Protein 4IPM (pdb70)

GO terms:
  GO:0016162 cellulose 1,4-beta-cellobiosidase activity (F, IDA)
  GO:0030245 cellulose catabolic process (P, IDA)

Sequence (430 aa):
QAGTETEEYHLPLTTWERDGSSSVSASVVIDSNWRWTHSTEDTTNCYDGNEWDSTLCPDADTCTENCAIDGVDQGTWGDTYGITASGSSKKLTLSFVTEGEYSTDIGSRVFLMADDDNYEIFNLLDKEFSFDVDASNLPCGLLNGALYFVSMDEDGGTSKYSTNTAGAKYGTGYCDAQCPHDMKFIAGKANSDGWTPSDNDQNAGTGEMGACCHEMDIWEEANSQAQSSYTAHVCSVDGYTPCTGTDCGDNGDDRYKGVCDKDGCDYAAYRLGQHDFYGEGGTVDSGSTLTVITQFITGGGGLNEIRRIYQQGGQTIQNAAVNFPGDVDPYDSITEEDFCVDIKRYFGDTNDFDDAKGGMSGMSNALKKGMVLVMSSLWDDHYANMLWLDATYPVDSTEPGALRGPCSTDSGDPADVEANFPGSTVTFSNIKIGPIQSYD

Organism: Limnoria quadripunctata (NCBI:txid161573)

Radius of gyration: 20.52 Å; Cα contacts (8 Å, |Δi|>4): 1223; chains: 1; bounding box: 48×52×60 Å

Secondary structure (DSSP, 8-state):
-B-SSS---PEEEEEEETTEEEEEEEEE-GGGS-EEETTSS-BSEETTEE-TTT-SSHHHHHHHEEEPP--HHHHHHTT--EEETTEEEEESEEE-SS-EEE-EEEEEEEETTEE--B--TTEEEEEEEE-TT--TT-EEEEEEE---TTTTTTT-TT--S-GGGT----BTT--S--SEETTEE--TT-EE-SS-TT-EE-S-EEE--EEEEEEE-SS-EEEEEE-BSS-SSEEE-GGGG--TTTTTTSSSB-SS-EEE-TTTTT--SSEETTSSEETTS-EEEEEEEEEETTEEEEEEEEEEETTEEEEPPPP--TTTS----SB-HHHHHHHHHHHT---HHHHTTHHHHHHHHHHH-BEEEEEEE--TTTTTHHHHSBSSTT--STTSB-SSS-TT---HHHHHHH-TT-EEEEEEEEEEEPPP--

Nearest PDB structures (foldseek):
  4hap-assembly2_B  TM=1.000E+00  e=2.554E-95  Limnoria quadripunctata
  5w11-assembly1_A  TM=9.699E-01  e=7.398E-67  Thermothelomyces thermophilus
  4csi-assembly1_A  TM=9.750E-01  e=6.242E-66  Mycothermus thermophilus
  4zzv-assembly1_A  TM=9.653E-01  e=9.400E-64  Geotrichum candidum
  5oa5-assembly2_B  TM=9.517E-01  e=3.749E-63  Trichoderma reesei

Foldseek 3Di:
DAADPDDADFAWAWAAEAHHIDTWGKAFALLPFFKAFNVDSHGQAPFAAGDCVCPVDWVSVLVTIHTYHQDPVNCCQAFNWHDDYNKIKGFAWHDHPPDIDGKTKMFIPPDLQWFDWDQQAQKKWKWKKQQQQFDQQKWWFKKWWLWDGRQQVVPAVSPPCTVNNNHTDAEQQQFQFDQDASNIGLNAQWDGDPPGRSTTGHQKGWHTWMWTQWIDHQWWIKTFGKFFLDDGIDIDGDLQSQHPDPSVLRHGINPVGQMDICVLLVNAQCGHCNRVPHSNDMKMWMWHQYQDPLFGFWIAIWIDDPNDIDGAFFRPDPPQDPGHRTDGQRSSVRVCVQQVHDSSCVVRPHPSSSRVSSNVTIIIMTMMHGDQPQLCCLAAAAPPLPDDRRSRGHTDDYSPHRNCVCCCVPSSRGMMMMGRIYMHHDDDDD

Structure (mmCIF, N/CA/C/O backbone):
data_4IPM
#
_entry.id   4IPM
#
_cell.length_a   47.490
_cell.length_b   79.780
_cell.length_c   105.160
_cell.angle_alpha   90.000
_cell.angle_beta   90.000
_cell.angle_gamma   90.000
#
_symmetry.space_group_name_H-M   'P 2 21 21'
#
loop_
_entity.id
_entity.type
_entity.pdbx_description
1 polymer 'GH7 family protein'
2 branched beta-D-glucopyranose-(1-4)-4-thio-beta-D-glucopyranose
3 non-polymer 'CALCIUM ION'
4 non-polymer 'ACETATE ION'
5 water water
#
loop_
_atom_site.group_PDB
_atom_site.id
_atom_site.type_symbol
_atom_site.label_atom_id
_atom_site.label_alt_id
_atom_site.label_comp_id
_atom_site.label_asym_id
_atom_site.label_entity_id
_atom_site.label_seq_id
_atom_site.pdbx_PDB_ins_code
_atom_site.Cartn_x
_atom_site.Cartn_y
_atom_site.Cartn_z
_atom_site.occupancy
_atom_site.B_iso_or_equiv
_atom_site.auth_seq_id
_atom_site.auth_comp_id
_atom_site.auth_asym_id
_atom_site.auth_atom_id
_atom_site.pdbx_PDB_model_num
ATOM 14 N N . GLN A 1 2 ? -14.581 19.746 8.296 1.00 6.76 24 GLN A N 1
ATOM 15 C CA . GLN A 1 2 ? -15.681 20.483 8.885 1.00 7.10 24 GLN A CA 1
ATOM 16 C C . GLN A 1 2 ? -16.096 21.623 7.988 1.00 6.40 24 GLN A C 1
ATOM 17 O O . GLN A 1 2 ? -15.299 22.168 7.192 1.00 7.16 24 GLN A O 1
ATOM 31 N N . ALA A 1 3 ? -17.361 22.055 8.144 1.00 6.38 25 ALA A N 1
ATOM 32 C CA . ALA A 1 3 ? -17.890 23.192 7.499 1.00 5.81 25 ALA A CA 1
ATOM 33 C C . ALA A 1 3 ? -17.667 24.471 8.341 1.00 6.35 25 ALA A C 1
ATOM 34 O O . ALA A 1 3 ? -17.867 24.417 9.553 1.00 6.84 25 ALA A O 1
ATOM 41 N N . GLY A 1 4 ? -17.213 25.547 7.707 1.00 6.20 26 GLY A N 1
ATOM 42 C CA . GLY A 1 4 ? -17.165 26.816 8.391 1.00 6.27 26 GLY A CA 1
ATOM 43 C C . GLY A 1 4 ? -18.547 27.393 8.547 1.00 6.44 26 GLY A C 1
ATOM 44 O O . GLY A 1 4 ? -19.522 26.958 7.872 1.00 9.06 26 GLY A O 1
ATOM 48 N N . THR A 1 5 ? -18.722 28.376 9.415 1.00 6.69 27 THR A N 1
ATOM 49 C CA . THR A 1 5 ? -20.008 28.999 9.704 1.00 7.50 27 THR A CA 1
ATOM 50 C C . THR A 1 5 ? -19.999 30.474 9.450 1.00 8.44 27 THR A C 1
ATOM 51 O O . THR A 1 5 ? -20.957 31.150 9.836 1.00 11.45 27 THR A O 1
ATOM 62 N N . GLU A 1 6 ? -19.048 31.038 8.734 1.00 7.62 28 GLU A N 1
ATOM 63 C CA . GLU A 1 6 ? -19.063 32.437 8.375 1.00 8.27 28 GLU A CA 1
ATOM 64 C C . GLU A 1 6 ? -20.114 32.801 7.357 1.00 9.32 28 GLU A C 1
ATOM 65 O O . GLU A 1 6 ? -20.728 33.857 7.491 1.00 13.86 28 GLU A O 1
ATOM 77 N N . THR A 1 7 ? -20.403 31.899 6.419 1.00 9.88 29 THR A N 1
ATOM 78 C CA . THR A 1 7 ? -21.206 32.237 5.256 1.00 10.62 29 THR A CA 1
ATOM 79 C C . THR A 1 7 ? -22.113 31.084 4.976 1.00 10.50 29 THR A C 1
ATOM 80 O O . THR A 1 7 ? -21.641 29.992 4.698 1.00 9.62 29 THR A O 1
ATOM 91 N N . GLU A 1 8 ? -23.445 31.311 4.940 1.00 14.32 30 GLU A N 1
ATOM 92 C CA . GLU A 1 8 ? -24.361 30.262 4.545 1.00 14.17 30 GLU A CA 1
ATOM 93 C C . GLU A 1 8 ? -24.104 29.890 3.063 1.00 10.31 30 GLU A C 1
ATOM 94 O O . GLU A 1 8 ? -24.010 30.694 2.204 1.00 13.19 30 GLU A O 1
ATOM 106 N N . GLU A 1 9 ? -24.068 28.622 2.820 1.00 9.49 31 GLU A N 1
ATOM 107 C CA . GLU A 1 9 ? -23.862 28.079 1.475 1.00 8.89 31 GLU A CA 1
ATOM 108 C C . GLU A 1 9 ? -25.077 28.368 0.571 1.00 8.38 31 GLU A C 1
ATOM 109 O O . GLU A 1 9 ? -26.211 28.135 0.975 1.00 10.56 31 GLU A O 1
ATOM 121 N N . TYR A 1 10 ? -24.777 28.806 -0.636 1.00 7.70 32 TYR A N 1
ATOM 122 C CA . TYR A 1 10 ? -25.800 29.001 -1.621 1.00 8.54 32 TYR A CA 1
ATOM 123 C C . TYR A 1 10 ? -25.444 28.173 -2.880 1.00 7.69 32 TYR A C 1
ATOM 124 O O . TYR A 1 10 ? -24.370 28.340 -3.425 1.00 10.26 32 TYR A O 1
ATOM 142 N N . HIS A 1 11 ? -26.288 27.246 -3.268 1.00 7.47 33 HIS A N 1
ATOM 143 C CA . HIS A 1 11 ? -26.137 26.519 -4.468 1.00 7.24 33 HIS A CA 1
ATOM 144 C C . HIS A 1 11 ? -26.767 27.273 -5.613 1.00 8.84 33 HIS A C 1
ATOM 145 O O . HIS A 1 11 ? -27.915 27.730 -5.516 1.00 10.89 33 HIS A O 1
ATOM 160 N N . LEU A 1 12 ? -26.069 27.421 -6.731 1.00 7.81 34 LEU A N 1
ATOM 161 C CA . LEU A 1 12 ? -26.517 28.225 -7.846 1.00 7.66 34 LEU A CA 1
ATOM 162 C C . LEU A 1 12 ? -27.611 27.446 -8.614 1.00 6.69 34 LEU A C 1
ATOM 163 O O . LEU A 1 12 ? -27.336 26.382 -9.114 1.00 6.55 34 LEU A O 1
ATOM 179 N N . PRO A 1 13 ? -28.872 27.976 -8.725 1.00 7.39 35 PRO A N 1
ATOM 180 C CA . PRO A 1 13 ? -29.905 27.202 -9.427 1.00 7.75 35 PRO A CA 1
ATOM 181 C C . PRO A 1 13 ? -29.591 26.902 -10.878 1.00 7.81 35 PRO A C 1
ATOM 182 O O . PRO A 1 13 ? -29.086 27.776 -11.591 1.00 9.40 35 PRO A O 1
ATOM 193 N N . LEU A 1 14 ? -29.969 25.740 -11.316 1.00 7.95 36 LEU A N 1
ATOM 194 C CA . LEU A 1 14 ? -29.813 25.292 -12.686 1.00 8.18 36 LEU A CA 1
ATOM 195 C C . LEU A 1 14 ? -30.927 24.303 -12.978 1.00 7.97 36 LEU A C 1
ATOM 196 O O . LEU A 1 14 ? -31.074 23.342 -12.252 1.00 8.51 36 LEU A O 1
ATOM 212 N N . THR A 1 15 ? -31.655 24.474 -14.079 1.00 8.61 37 THR A N 1
ATOM 213 C CA A THR A 1 15 ? -32.660 23.560 -14.575 0.61 8.29 37 THR A CA 1
ATOM 214 C CA B THR A 1 15 ? -32.594 23.425 -14.496 0.39 9.12 37 THR A CA 1
ATOM 215 C C . THR A 1 15 ? -32.056 22.574 -15.561 1.00 8.23 37 THR A C 1
ATOM 216 O O . THR A 1 15 ? -31.160 22.935 -16.306 1.00 9.44 37 THR A O 1
ATOM 236 N N . TRP A 1 16 ? -32.549 21.352 -15.536 1.00 8.41 38 TRP A N 1
ATOM 237 C CA . TRP A 1 16 ? -32.156 20.326 -16.517 1.00 8.01 38 TRP A CA 1
ATOM 238 C C . TRP A 1 16 ? -33.333 19.389 -16.783 1.00 8.14 38 TRP A C 1
ATOM 239 O O . TRP A 1 16 ? -34.415 19.598 -16.206 1.00 11.24 38 TRP A O 1
ATOM 260 N N . GLU A 1 17 ? -33.213 18.431 -17.630 1.00 7.99 39 GLU A N 1
ATOM 261 C CA . GLU A 1 17 ? -34.321 17.566 -18.000 1.00 9.09 39 GLU A CA 1
ATOM 262 C C . GLU A 1 17 ? -33.960 16.100 -17.780 1.00 8.39 39 GLU A C 1
ATOM 263 O O . GLU A 1 17 ? -32.937 15.595 -18.327 1.00 8.60 39 GLU A O 1
ATOM 275 N N . ARG A 1 18 ? -34.783 15.368 -17.045 1.00 9.35 40 ARG A N 1
ATOM 276 C CA . ARG A 1 18 ? -34.520 14.012 -16.661 1.00 11.25 40 ARG A CA 1
ATOM 277 C C . ARG A 1 18 ? -35.719 13.148 -17.032 1.00 12.79 40 ARG A C 1
ATOM 278 O O . ARG A 1 18 ? -36.822 13.347 -16.533 1.00 13.76 40 ARG A O 1
ATOM 299 N N . ASP A 1 19 ? -35.528 12.234 -17.970 1.00 14.38 41 ASP A N 1
ATOM 300 C CA . ASP A 1 19 ? -36.539 11.257 -18.330 1.00 15.35 41 ASP A CA 1
ATOM 301 C C . ASP A 1 19 ? -37.875 11.962 -18.689 1.00 14.78 41 ASP A C 1
ATOM 302 O O . ASP A 1 19 ? -38.952 11.495 -18.300 1.00 18.24 41 ASP A O 1
ATOM 311 N N . GLY A 1 20 ? -37.787 13.042 -19.480 1.00 14.83 42 GLY A N 1
ATOM 312 C CA . GLY A 1 20 ? -38.913 13.698 -19.971 1.00 19.45 42 GLY A CA 1
ATOM 313 C C . GLY A 1 20 ? -39.495 14.794 -19.118 1.00 17.28 42 GLY A C 1
ATOM 314 O O . GLY A 1 20 ? -40.454 15.469 -19.564 1.00 27.12 42 GLY A O 1
ATOM 318 N N . SER A 1 21 ? -38.979 15.008 -17.890 1.00 18.28 43 SER A N 1
ATOM 319 C CA . SER A 1 21 ? -39.465 16.017 -16.891 1.00 17.40 43 SER A CA 1
ATOM 320 C C . SER A 1 21 ? -38.433 17.083 -16.650 1.00 15.11 43 SER A C 1
ATOM 321 O O . SER A 1 21 ? -37.269 16.772 -16.489 1.00 13.03 43 SER A O 1
ATOM 329 N N . SER A 1 22 ? -38.818 18.327 -16.452 1.00 15.20 44 SER A N 1
ATOM 330 C CA A SER A 1 22 ? -37.914 19.378 -16.060 0.19 14.89 44 SER A CA 1
ATOM 331 C CA B SER A 1 22 ? -37.940 19.401 -16.027 0.81 13.46 44 SER A CA 1
ATOM 332 C C . SER A 1 22 ? -37.599 19.185 -14.585 1.00 14.30 44 SER A C 1
ATOM 333 O O . SER A 1 22 ? -38.473 18.806 -13.784 1.00 16.91 44 SER A O 1
ATOM 347 N N . VAL A 1 23 ? -36.348 19.442 -14.223 1.00 12.26 45 VAL A N 1
ATOM 348 C CA . VAL A 1 23 ? -35.868 19.308 -12.853 1.00 10.57 45 VAL A CA 1
ATOM 349 C C . VAL A 1 23 ? -35.240 20.638 -12.468 1.00 12.13 45 VAL A C 1
ATOM 350 O O . VAL A 1 23 ? -34.305 21.109 -13.140 1.00 11.38 45 VAL A O 1
ATOM 363 N N . SER A 1 24 ? -35.688 21.203 -11.355 1.00 11.95 46 SER A N 1
ATOM 364 C CA . SER A 1 24 ? -35.150 22.460 -10.823 1.00 12.61 46 SER A CA 1
ATOM 365 C C . SER A 1 24 ? -34.072 22.108 -9.784 1.00 11.28 46 SER A C 1
ATOM 366 O O . SER A 1 24 ? -34.393 21.760 -8.660 1.00 19.32 46 SER A O 1
ATOM 374 N N . ALA A 1 25 ? -32.825 22.150 -10.192 1.00 9.73 47 ALA A N 1
ATOM 375 C CA . ALA A 1 25 ? -31.696 21.682 -9.380 1.00 9.35 47 ALA A CA 1
ATOM 376 C C . ALA A 1 25 ? -30.755 22.891 -9.173 1.00 8.51 47 ALA A C 1
ATOM 377 O O . ALA A 1 25 ? -31.140 24.047 -9.164 1.00 7.95 47 ALA A O 1
ATOM 384 N N . SER A 1 26 ? -29.488 22.565 -8.921 1.00 7.24 48 SER A N 1
ATOM 385 C CA . SER A 1 26 ? -28.473 23.582 -8.614 1.00 7.60 48 SER A CA 1
ATOM 386 C C . SER A 1 26 ? -27.133 22.914 -8.770 1.00 5.68 48 SER A C 1
ATOM 387 O O . SER A 1 26 ? -27.027 21.700 -8.862 1.00 6.99 48 SER A O 1
ATOM 395 N N . VAL A 1 27 ? -26.113 23.769 -8.734 1.00 5.99 49 VAL A N 1
ATOM 396 C CA . VAL A 1 27 ? -24.735 23.331 -8.758 1.00 6.03 49 VAL A CA 1
ATOM 397 C C . VAL A 1 27 ? -24.022 23.857 -7.517 1.00 5.64 49 VAL A C 1
ATOM 398 O O . VAL A 1 27 ? -24.439 24.850 -6.884 1.00 6.49 49 VAL A O 1
ATOM 411 N N . VAL A 1 28 ? -22.950 23.158 -7.169 1.00 5.19 50 VAL A N 1
ATOM 412 C CA . VAL A 1 28 ? -22.108 23.451 -5.994 1.00 5.32 50 VAL A CA 1
ATOM 413 C C . VAL A 1 28 ? -20.643 23.549 -6.424 1.00 5.30 50 VAL A C 1
ATOM 414 O O . VAL A 1 28 ? -20.205 22.779 -7.269 1.00 5.97 50 VAL A O 1
ATOM 427 N N . ILE A 1 29 ? -19.898 24.482 -5.853 1.00 5.35 51 ILE A N 1
ATOM 428 C CA . ILE A 1 29 ? -18.474 24.571 -6.131 1.00 6.10 51 ILE A CA 1
ATOM 429 C C . ILE A 1 29 ? -17.686 23.521 -5.362 1.00 5.34 51 ILE A C 1
ATOM 430 O O . ILE A 1 29 ? -17.941 23.249 -4.163 1.00 5.57 51 ILE A O 1
ATOM 446 N N . ASP A 1 30 ? -16.734 22.909 -6.031 1.00 5.12 52 ASP A N 1
ATOM 447 C CA . ASP A 1 30 ? -15.811 21.941 -5.474 1.00 4.86 52 ASP A CA 1
ATOM 448 C C . ASP A 1 30 ? -15.115 22.568 -4.240 1.00 4.49 52 ASP A C 1
ATOM 449 O O . ASP A 1 30 ? -14.631 23.720 -4.292 1.00 5.50 52 ASP A O 1
ATOM 458 N N . SER A 1 31 ? -15.008 21.772 -3.177 1.00 5.40 53 SER A N 1
ATOM 459 C CA . SER A 1 31 ? -14.368 22.199 -1.948 1.00 6.54 53 SER A CA 1
ATOM 460 C C . SER A 1 31 ? -12.985 22.784 -2.123 1.00 6.01 53 SER A C 1
ATOM 461 O O . SER A 1 31 ? -12.572 23.644 -1.327 1.00 7.14 53 SER A O 1
ATOM 469 N N . ASN A 1 32 ? -12.239 22.364 -3.158 1.00 6.01 54 ASN A N 1
ATOM 470 C CA . ASN A 1 32 ? -10.906 22.878 -3.370 1.00 6.60 54 ASN A CA 1
ATOM 471 C C . ASN A 1 32 ? -10.868 24.400 -3.654 1.00 8.28 54 ASN A C 1
ATOM 472 O O . ASN A 1 32 ? -9.814 25.021 -3.522 1.00 12.61 54 ASN A O 1
ATOM 483 N N . TRP A 1 33 ? -11.990 24.991 -4.089 1.00 8.61 55 TRP A N 1
ATOM 484 C CA . TRP A 1 33 ? -12.083 26.409 -4.418 1.00 7.83 55 TRP A CA 1
ATOM 485 C C . TRP A 1 33 ? -12.553 27.240 -3.241 1.00 9.67 55 TRP A C 1
ATOM 486 O O . TRP A 1 33 ? -12.685 28.450 -3.404 1.00 10.51 55 TRP A O 1
ATOM 507 N N . ARG A 1 34 ? -12.785 26.667 -2.082 1.00 8.05 56 ARG A N 1
ATOM 508 C CA . ARG A 1 34 ? -13.376 27.383 -0.979 1.00 7.95 56 ARG A CA 1
ATOM 509 C C . ARG A 1 34 ? -12.332 27.998 -0.057 1.00 8.57 56 ARG A C 1
ATOM 510 O O . ARG A 1 34 ? -11.157 27.613 -0.030 1.00 12.93 56 ARG A O 1
ATOM 531 N N . TRP A 1 35 ? -12.792 28.945 0.721 1.00 8.32 57 TRP A N 1
ATOM 532 C CA . TRP A 1 35 ? -12.043 29.510 1.866 1.00 9.92 57 TRP A CA 1
ATOM 533 C C . TRP A 1 35 ? -11.939 28.482 2.946 1.00 7.69 57 TRP A C 1
ATOM 534 O O . TRP A 1 35 ? -12.978 28.014 3.457 1.00 8.84 57 TRP A O 1
ATOM 555 N N . THR A 1 36 ? -10.710 28.096 3.321 1.00 8.36 58 THR A N 1
ATOM 556 C CA . THR A 1 36 ? -10.420 27.169 4.330 1.00 7.13 58 THR A CA 1
ATOM 557 C C . THR A 1 36 ? -9.731 27.862 5.447 1.00 7.16 58 THR A C 1
ATOM 558 O O . THR A 1 36 ? -8.606 28.366 5.290 1.00 9.05 58 THR A O 1
ATOM 569 N N . HIS A 1 37 ? -10.395 27.973 6.600 1.00 6.87 59 HIS A N 1
ATOM 570 C CA . HIS A 1 37 ? -9.943 28.802 7.701 1.00 6.34 59 HIS A CA 1
ATOM 571 C C . HIS A 1 37 ? -10.070 28.103 9.030 1.00 5.70 59 HIS A C 1
ATOM 572 O O . HIS A 1 37 ? -10.740 27.090 9.188 1.00 6.45 59 HIS A O 1
ATOM 587 N N . SER A 1 38 ? -9.447 28.735 10.042 1.00 6.40 60 SER A N 1
ATOM 588 C CA . SER A 1 38 ? -9.559 28.249 11.420 1.00 6.36 60 SER A CA 1
ATOM 589 C C . SER A 1 38 ? -11.009 28.102 11.848 1.00 6.19 60 SER A C 1
ATOM 590 O O . SER A 1 38 ? -11.818 28.960 11.555 1.00 6.44 60 SER A O 1
ATOM 598 N N . THR A 1 39 ? -11.315 27.088 12.636 1.00 6.36 61 THR A N 1
ATOM 599 C CA . THR A 1 39 ? -12.602 26.974 13.268 1.00 7.31 61 THR A CA 1
ATOM 600 C C . THR A 1 39 ? -12.895 28.039 14.310 1.00 7.90 61 THR A C 1
ATOM 601 O O . THR A 1 39 ? -14.034 28.191 14.722 1.00 9.85 61 THR A O 1
ATOM 612 N N . GLU A 1 40 ? -11.901 28.805 14.720 1.00 7.03 62 GLU A N 1
ATOM 613 C CA . GLU A 1 40 ? -12.090 29.856 15.733 1.00 8.63 62 GLU A CA 1
ATOM 614 C C . GLU A 1 40 ? -11.778 31.206 15.291 1.00 12.35 62 GLU A C 1
ATOM 615 O O . GLU A 1 40 ? -11.721 32.115 16.118 1.00 20.08 62 GLU A O 1
ATOM 627 N N . ASP A 1 41 ? -11.471 31.447 14.002 1.00 11.09 63 ASP A N 1
ATOM 628 C CA . ASP A 1 41 ? -10.905 32.759 13.589 1.00 14.31 63 ASP A CA 1
ATOM 629 C C . ASP A 1 41 ? -11.120 32.750 12.018 1.00 10.03 63 ASP A C 1
ATOM 630 O O . ASP A 1 41 ? -11.340 31.734 11.381 1.00 10.30 63 ASP A O 1
ATOM 639 N N . THR A 1 42 ? -10.832 33.899 11.441 1.00 10.44 64 THR A N 1
ATOM 640 C CA . THR A 1 42 ? -10.800 34.047 10.006 1.00 10.07 64 THR A CA 1
ATOM 641 C C . THR A 1 42 ? -9.416 33.691 9.440 1.00 9.86 64 THR A C 1
ATOM 642 O O . THR A 1 42 ? -9.261 33.700 8.210 1.00 11.16 64 THR A O 1
ATOM 653 N N . THR A 1 43 ? -8.429 33.305 10.249 1.00 8.88 65 THR A N 1
ATOM 654 C CA . THR A 1 43 ? -7.081 32.957 9.779 1.00 9.20 65 THR A CA 1
ATOM 655 C C . THR A 1 43 ? -7.195 31.832 8.733 1.00 7.79 65 THR A C 1
ATOM 656 O O . THR A 1 43 ? -7.806 30.800 8.991 1.00 8.35 65 THR A O 1
ATOM 667 N N . ASN A 1 44 ? -6.523 32.031 7.614 1.00 9.28 66 ASN A N 1
ATOM 668 C CA . ASN A 1 44 ? -6.494 30.995 6.598 1.00 9.84 66 ASN A CA 1
ATOM 669 C C . ASN A 1 44 ? -5.677 29.776 7.000 1.00 9.69 66 ASN A C 1
ATOM 670 O O . ASN A 1 44 ? -4.546 29.920 7.482 1.00 11.71 66 ASN A O 1
ATOM 681 N N . CYS A 1 45 ? -6.215 28.573 6.792 1.00 9.18 67 CYS A N 1
ATOM 682 C CA . CYS A 1 45 ? -5.457 27.349 6.916 1.00 9.14 67 CYS A CA 1
ATOM 683 C C . CYS A 1 45 ? -4.589 27.102 5.701 1.00 9.67 67 CYS A C 1
ATOM 684 O O . CYS A 1 45 ? -3.628 26.370 5.730 1.00 9.59 67 CYS A O 1
ATOM 692 N N . TYR A 1 46 ? -5.070 27.602 4.586 1.00 14.04 68 TYR A N 1
ATOM 693 C CA . TYR A 1 46 ? -4.438 27.297 3.307 1.00 12.41 68 TYR A CA 1
ATOM 694 C C . TYR A 1 46 ? -4.510 28.628 2.671 1.00 14.38 68 TYR A C 1
ATOM 695 O O . TYR A 1 46 ? -5.609 29.296 2.680 1.00 14.39 68 TYR A O 1
ATOM 713 N N . ASP A 1 47 ? -3.391 29.040 2.146 1.00 16.28 69 ASP A N 1
ATOM 714 C CA . ASP A 1 47 ? -3.307 30.263 1.305 1.00 22.55 69 ASP A CA 1
ATOM 715 C C . ASP A 1 47 ? -2.179 30.197 0.289 1.00 19.95 69 ASP A C 1
ATOM 716 O O . ASP A 1 47 ? -0.994 29.934 0.597 1.00 27.31 69 ASP A O 1
ATOM 725 N N . GLY A 1 48 ? -2.570 30.520 -0.909 1.00 29.24 70 GLY A N 1
ATOM 726 C CA . GLY A 1 48 ? -1.645 30.502 -1.980 1.00 26.64 70 GLY A CA 1
ATOM 727 C C . GLY A 1 48 ? -1.445 29.090 -2.343 1.00 18.32 70 GLY A C 1
ATOM 728 O O . GLY A 1 48 ? -2.442 28.439 -2.793 1.00 22.10 70 GLY A O 1
ATOM 732 N N . ASN A 1 49 ? -0.233 28.591 -2.029 1.00 14.61 71 ASN A N 1
ATOM 733 C CA . ASN A 1 49 ? 0.093 27.231 -2.429 1.00 15.74 71 ASN A CA 1
ATOM 734 C C . ASN A 1 49 ? 0.561 26.400 -1.238 1.00 13.02 71 ASN A C 1
ATOM 735 O O . ASN A 1 49 ? 1.135 25.395 -1.462 1.00 14.99 71 ASN A O 1
ATOM 746 N N . GLU A 1 50 ? 0.383 26.879 -0.006 1.00 13.70 72 GLU A N 1
ATOM 747 C CA . GLU A 1 50 ? 0.846 26.174 1.198 1.00 13.60 72 GLU A CA 1
ATOM 748 C C . GLU A 1 50 ? -0.182 26.251 2.330 1.00 11.67 72 GLU A C 1
ATOM 749 O O . GLU A 1 50 ? -0.985 27.215 2.396 1.00 14.34 72 GLU A O 1
ATOM 761 N N . TRP A 1 51 ? -0.111 25.254 3.188 1.00 10.18 73 TRP A N 1
ATOM 762 C CA . TRP A 1 51 ? -0.876 25.274 4.390 1.00 9.07 73 TRP A CA 1
ATOM 763 C C . TRP A 1 51 ? -0.175 26.119 5.439 1.00 10.12 73 TRP A C 1
ATOM 764 O O . TRP A 1 51 ? 1.094 26.256 5.436 1.00 12.97 73 TRP A O 1
ATOM 785 N N . ASP A 1 52 ? -0.921 26.664 6.367 1.00 8.71 74 ASP A N 1
ATOM 786 C CA . ASP A 1 52 ? -0.375 27.337 7.540 1.00 9.04 74 ASP A CA 1
ATOM 787 C C . ASP A 1 52 ? 0.073 26.272 8.517 1.00 9.11 74 ASP A C 1
ATOM 788 O O . ASP A 1 52 ? -0.739 25.502 8.992 1.00 10.08 74 ASP A O 1
ATOM 797 N N . SER A 1 53 ? 1.377 26.149 8.804 1.00 10.12 75 SER A N 1
ATOM 798 C CA . SER A 1 53 ? 1.863 25.064 9.643 1.00 11.50 75 SER A CA 1
ATOM 799 C C . SER A 1 53 ? 1.472 25.154 11.090 1.00 9.67 75 SER A C 1
ATOM 800 O O . SER A 1 53 ? 1.578 24.172 11.791 1.00 10.42 75 SER A O 1
ATOM 808 N N . THR A 1 54 ? 1.125 26.329 11.559 1.00 9.10 76 THR A N 1
ATOM 809 C CA . THR A 1 54 ? 0.607 26.503 12.923 1.00 9.86 76 THR A CA 1
ATOM 810 C C . THR A 1 54 ? -0.775 25.892 13.112 1.00 8.65 76 THR A C 1
ATOM 811 O O . THR A 1 54 ? -1.004 25.173 14.071 1.00 10.94 76 THR A O 1
ATOM 822 N N . LEU A 1 55 ? -1.625 26.081 12.091 1.00 7.59 77 LEU A N 1
ATOM 823 C CA . LEU A 1 55 ? -2.955 25.412 12.141 1.00 8.11 77 LEU A CA 1
ATOM 824 C C . LEU A 1 55 ? -2.823 23.933 11.707 1.00 7.67 77 LEU A C 1
ATOM 825 O O . LEU A 1 55 ? -3.616 23.109 12.164 1.00 7.52 77 LEU A O 1
ATOM 841 N N . CYS A 1 56 ? -1.868 23.653 10.804 1.00 7.16 78 CYS A N 1
ATOM 842 C CA . CYS A 1 56 ? -1.779 22.344 10.161 1.00 7.99 78 CYS A CA 1
ATOM 843 C C . CYS A 1 56 ? -0.356 21.740 10.320 1.00 8.55 78 CYS A C 1
ATOM 844 O O . CYS A 1 56 ? 0.308 21.496 9.323 1.00 8.93 78 CYS A O 1
ATOM 852 N N . PRO A 1 57 ? 0.063 21.413 11.560 1.00 8.24 79 PRO A N 1
ATOM 853 C CA . PRO A 1 57 ? 1.382 20.789 11.725 1.00 9.71 79 PRO A CA 1
ATOM 854 C C . PRO A 1 57 ? 1.406 19.352 11.263 1.00 10.60 79 PRO A C 1
ATOM 855 O O . PRO A 1 57 ? 2.506 18.805 11.077 1.00 12.30 79 PRO A O 1
ATOM 866 N N . ASP A 1 58 ? 0.250 18.717 11.206 1.00 8.78 80 ASP A N 1
ATOM 867 C CA . ASP A 1 58 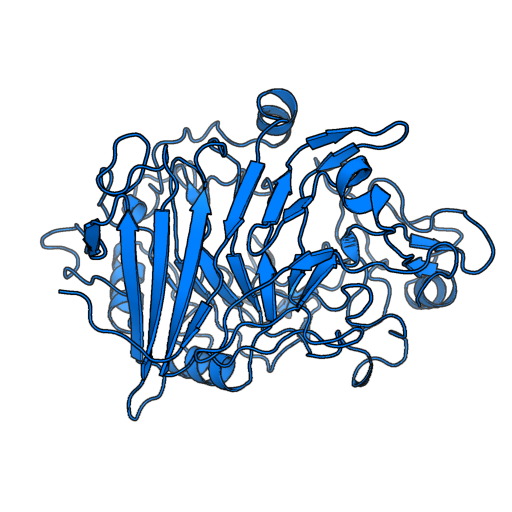? 0.074 17.364 10.716 1.00 8.95 80 ASP A CA 1
ATOM 868 C C . ASP A 1 58 ? -1.367 17.286 10.214 1.00 8.71 80 ASP A C 1
ATOM 869 O O . ASP A 1 58 ? -2.187 18.134 10.556 1.00 8.27 80 ASP A O 1
ATOM 878 N N . ALA A 1 59 ? -1.670 16.264 9.438 1.00 8.44 81 ALA A N 1
ATOM 879 C CA . ALA A 1 59 ? -2.977 16.143 8.821 1.00 8.04 81 ALA A CA 1
ATOM 880 C C . ALA A 1 59 ? -4.127 16.054 9.804 1.00 7.28 81 ALA A C 1
ATOM 881 O O . ALA A 1 59 ? -5.182 16.688 9.572 1.00 7.88 81 ALA A O 1
ATOM 888 N N . ASP A 1 60 ? -4.006 15.271 10.867 1.00 8.37 82 ASP A N 1
ATOM 889 C CA . ASP A 1 60 ? -5.082 15.142 11.820 1.00 9.41 82 ASP A CA 1
ATOM 890 C C . ASP A 1 60 ? -5.350 16.486 12.545 1.00 8.27 82 ASP A C 1
ATOM 891 O O . ASP A 1 60 ? -6.499 16.882 12.686 1.00 8.74 82 ASP A O 1
ATOM 900 N N . THR A 1 61 ? -4.295 17.176 12.975 1.00 7.79 83 THR A N 1
ATOM 901 C CA . THR A 1 61 ? -4.461 18.456 13.637 1.00 7.94 83 THR A CA 1
ATOM 902 C C . THR A 1 61 ? -5.074 19.472 12.682 1.00 6.49 83 THR A C 1
ATOM 903 O O . THR A 1 61 ? -5.955 20.237 13.039 1.00 7.42 83 THR A O 1
ATOM 914 N N . CYS A 1 62 ? -4.640 19.469 11.412 1.00 7.41 84 CYS A N 1
ATOM 915 C CA . CYS A 1 62 ? -5.204 20.344 10.387 1.00 7.43 84 CYS A CA 1
ATOM 916 C C . CYS A 1 62 ? -6.688 20.107 10.252 1.00 6.45 84 CYS A C 1
ATOM 917 O O . CYS A 1 62 ? -7.478 21.050 10.178 1.00 7.28 84 CYS A O 1
ATOM 925 N N . THR A 1 63 ? -7.079 18.822 10.213 1.00 6.88 85 THR A N 1
ATOM 926 C CA . THR A 1 63 ? -8.460 18.481 10.096 1.00 7.30 85 THR A CA 1
ATOM 927 C C . THR A 1 63 ? -9.265 18.925 11.278 1.00 6.81 85 THR A C 1
ATOM 928 O O . THR A 1 63 ? -10.395 19.352 11.116 1.00 8.08 85 THR A O 1
ATOM 939 N N . GLU A 1 64 ? -8.711 18.855 12.481 1.00 7.05 86 GLU A N 1
ATOM 940 C CA . GLU A 1 64 ? -9.372 19.329 13.677 1.00 8.55 86 GLU A CA 1
ATOM 941 C C . GLU A 1 64 ? -9.507 20.832 13.658 1.00 8.24 86 GLU A C 1
ATOM 942 O O . GLU A 1 64 ? -10.437 21.361 14.254 1.00 10.02 86 GLU A O 1
ATOM 954 N N . ASN A 1 65 ? -8.579 21.551 13.074 1.00 7.44 87 ASN A N 1
ATOM 955 C CA . ASN A 1 65 ? -8.443 22.995 13.239 1.00 7.23 87 ASN A CA 1
ATOM 956 C C . ASN A 1 65 ? -9.066 23.822 12.117 1.00 8.04 87 ASN A C 1
ATOM 957 O O . ASN A 1 65 ? -9.212 25.044 12.281 1.00 9.03 87 ASN A O 1
ATOM 968 N N . CYS A 1 66 ? -9.420 23.210 10.984 1.00 7.92 88 CYS A N 1
ATOM 969 C CA . CYS A 1 66 ? -9.730 23.939 9.775 1.00 7.69 88 CYS A CA 1
ATOM 970 C C . CYS A 1 66 ? -11.158 23.605 9.279 1.00 6.92 88 CYS A C 1
ATOM 971 O O . CYS A 1 66 ? -11.654 22.519 9.546 1.00 9.48 88 CYS A O 1
ATOM 979 N N . ALA A 1 67 ? -11.727 24.514 8.539 1.00 5.66 89 ALA A N 1
ATOM 980 C CA . ALA A 1 67 ? -13.090 24.394 8.043 1.00 6.29 89 ALA A CA 1
ATOM 981 C C . ALA A 1 67 ? -13.216 25.068 6.675 1.00 5.87 89 ALA A C 1
ATOM 982 O O . ALA A 1 67 ? -12.614 26.112 6.437 1.00 6.94 89 ALA A O 1
ATOM 989 N N . ILE A 1 68 ? -14.059 24.478 5.831 1.00 4.92 90 ILE A N 1
ATOM 990 C CA . ILE A 1 68 ? -14.329 25.031 4.496 1.00 5.28 90 ILE A CA 1
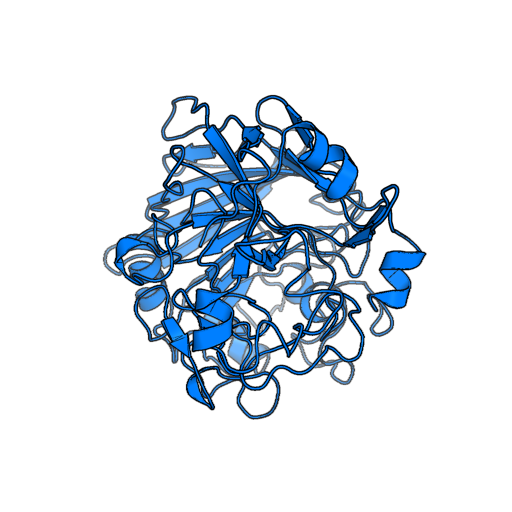ATOM 991 C C . ILE A 1 68 ? -15.634 25.800 4.563 1.00 5.47 90 ILE A C 1
ATOM 992 O O . ILE A 1 68 ? -16.666 25.277 5.034 1.00 6.01 90 ILE A O 1
ATOM 1008 N N . ASP A 1 69 ? -15.658 27.020 4.067 1.00 5.84 91 ASP A N 1
ATOM 1009 C CA . ASP A 1 69 ? -16.839 27.863 4.268 1.00 6.67 91 ASP A CA 1
ATOM 1010 C C . ASP A 1 69 ? -17.733 27.922 3.011 1.00 7.07 91 ASP A C 1
ATOM 1011 O O . ASP A 1 69 ? -17.428 27.405 1.941 1.00 7.10 91 ASP A O 1
ATOM 1020 N N . GLY A 1 70 ? -18.849 28.559 3.221 1.00 7.00 92 GLY A N 1
ATOM 1021 C CA . GLY A 1 70 ? -19.868 28.733 2.182 1.00 6.58 92 GLY A CA 1
ATOM 1022 C C . GLY A 1 70 ? -19.568 29.719 1.163 1.00 7.40 92 GLY A C 1
ATOM 1023 O O . GLY A 1 70 ? -18.706 30.581 1.328 1.00 10.51 92 GLY A O 1
ATOM 1027 N N . VAL A 1 71 ? -20.278 29.610 0.018 1.00 7.63 93 VAL A N 1
ATOM 1028 C CA . VAL A 1 71 ? -20.187 30.566 -1.104 1.00 7.43 93 VAL A CA 1
ATOM 1029 C C . VAL A 1 71 ? -21.580 31.199 -1.220 1.00 8.29 93 VAL A C 1
ATOM 1030 O O . VAL A 1 71 ? -22.552 30.465 -1.417 1.00 9.60 93 VAL A O 1
ATOM 1043 N N . ASP A 1 72 ? -21.713 32.472 -0.954 1.00 8.42 94 ASP A N 1
ATOM 1044 C CA . ASP A 1 72 ? -22.969 33.156 -1.030 1.00 10.17 94 ASP A CA 1
ATOM 1045 C C . ASP A 1 72 ? -23.321 33.535 -2.467 1.00 9.52 94 ASP A C 1
ATOM 1046 O O . ASP A 1 72 ? -22.555 33.377 -3.418 1.00 10.00 94 ASP A O 1
ATOM 1055 N N . GLN A 1 73 ? -24.547 34.039 -2.632 1.00 11.54 95 GLN A N 1
ATOM 1056 C CA . GLN A 1 73 ? -25.079 34.279 -3.984 1.00 11.55 95 GLN A CA 1
ATOM 1057 C C . GLN A 1 73 ? -24.184 35.225 -4.806 1.00 10.63 95 GLN A C 1
ATOM 1058 O O . GLN A 1 73 ? -23.938 34.979 -5.977 1.00 12.85 95 GLN A O 1
ATOM 1072 N N . GLY A 1 74 ? -23.697 36.290 -4.189 1.00 11.26 96 GLY A N 1
ATOM 1073 C CA . GLY A 1 74 ? -22.879 37.265 -4.892 1.00 12.89 96 GLY A CA 1
ATOM 1074 C C . GLY A 1 74 ? -21.522 36.752 -5.243 1.00 12.30 96 GLY A C 1
ATOM 1075 O O . GLY A 1 74 ? -20.884 37.186 -6.237 1.00 13.20 96 GLY A O 1
ATOM 1079 N N . THR A 1 75 ? -21.011 35.840 -4.429 1.00 10.62 97 THR A N 1
ATOM 1080 C CA . THR A 1 75 ? -19.646 35.380 -4.596 1.00 9.43 97 THR A CA 1
ATOM 1081 C C . THR A 1 75 ? -19.473 34.466 -5.827 1.00 8.07 97 THR A C 1
ATOM 1082 O O . THR A 1 75 ? -18.419 34.492 -6.441 1.00 9.62 97 THR A O 1
ATOM 1093 N N . TRP A 1 76 ? -20.515 33.711 -6.176 1.00 8.56 98 TRP A N 1
ATOM 1094 C CA . TRP A 1 76 ? -20.430 32.973 -7.442 1.00 8.12 98 TRP A CA 1
ATOM 1095 C C . TRP A 1 76 ? -19.911 33.813 -8.597 1.00 7.79 98 TRP A C 1
ATOM 1096 O O . TRP A 1 76 ? -19.023 33.381 -9.322 1.00 8.61 98 TRP A O 1
ATOM 1117 N N . GLY A 1 77 ? -20.536 34.960 -8.820 1.00 9.33 99 GLY A N 1
ATOM 1118 C CA . GLY A 1 77 ? -20.141 35.852 -9.899 1.00 9.82 99 GLY A CA 1
ATOM 1119 C C . GLY A 1 77 ? -18.868 36.603 -9.566 1.00 9.90 99 GLY A C 1
ATOM 1120 O O . GLY A 1 77 ? -17.954 36.708 -10.369 1.00 11.53 99 GLY A O 1
ATOM 1124 N N . ASP A 1 78 ? -18.816 37.253 -8.379 1.00 11.12 100 ASP A N 1
ATOM 1125 C CA . ASP A 1 78 ? -17.784 38.239 -8.152 1.00 12.42 100 ASP A CA 1
ATOM 1126 C C . ASP A 1 78 ? -16.405 37.562 -7.902 1.00 10.81 100 ASP A C 1
ATOM 1127 O O . ASP A 1 78 ? -15.357 38.200 -8.161 1.00 14.13 100 ASP A O 1
ATOM 1136 N N . THR A 1 79 ? -16.412 36.341 -7.375 1.00 10.87 101 THR A N 1
ATOM 1137 C CA . THR A 1 79 ? -15.138 35.661 -7.105 1.00 9.58 101 THR A CA 1
ATOM 1138 C C . THR A 1 79 ? -14.848 34.665 -8.186 1.00 8.78 101 THR A C 1
ATOM 1139 O O . THR A 1 79 ? -13.688 34.525 -8.619 1.00 10.06 101 THR A O 1
ATOM 1150 N N . TYR A 1 80 ? -15.829 33.871 -8.595 1.00 8.31 102 TYR A N 1
ATOM 1151 C CA . TYR A 1 80 ? -15.557 32.766 -9.478 1.00 7.93 102 TYR A CA 1
ATOM 1152 C C . TYR A 1 80 ? -15.991 32.996 -10.927 1.00 7.61 102 TYR A C 1
ATOM 1153 O O . TYR A 1 80 ? -15.670 32.219 -11.804 1.00 10.07 102 TYR A O 1
ATOM 1171 N N . GLY A 1 81 ? -16.717 34.077 -11.174 1.00 8.98 103 GLY A N 1
ATOM 1172 C CA . GLY A 1 81 ? -17.151 34.361 -12.550 1.00 8.90 103 GLY A CA 1
ATOM 1173 C C . GLY A 1 81 ? -18.184 33.384 -13.091 1.00 9.13 103 GLY A C 1
ATOM 1174 O O . GLY A 1 81 ? -18.247 33.159 -14.304 1.00 10.49 103 GLY A O 1
ATOM 1178 N N . ILE A 1 82 ? -18.996 32.778 -12.196 1.00 7.64 104 ILE A N 1
ATOM 1179 C CA . ILE A 1 82 ? -19.941 31.761 -12.585 1.00 7.56 104 ILE A CA 1
ATOM 1180 C C . ILE A 1 82 ? -21.312 32.366 -12.529 1.00 8.11 104 ILE A C 1
ATOM 1181 O O . ILE A 1 82 ? -21.700 32.935 -11.506 1.00 10.06 104 ILE A O 1
ATOM 1197 N N . THR A 1 83 ? -22.090 32.225 -13.600 1.00 7.94 105 THR A N 1
ATOM 1198 C CA . THR A 1 83 ? -23.462 32.675 -13.661 1.00 8.89 105 THR A CA 1
ATOM 1199 C C . THR A 1 83 ? -24.358 31.592 -14.285 1.00 7.76 105 THR A C 1
ATOM 1200 O O . THR A 1 83 ? -23.878 30.723 -14.997 1.00 8.69 105 THR A O 1
ATOM 1211 N N . ALA A 1 84 ? -25.637 31.661 -13.987 1.00 7.66 106 ALA A N 1
ATOM 1212 C CA . ALA A 1 84 ? -26.632 30.710 -14.501 1.00 7.64 106 ALA A CA 1
ATOM 1213 C C . ALA A 1 84 ? -27.915 31.401 -14.742 1.00 9.39 106 ALA A C 1
ATOM 1214 O O . ALA A 1 84 ? -28.231 32.346 -14.055 1.00 13.42 106 ALA A O 1
ATOM 1221 N N . SER A 1 85 ? -28.656 30.940 -15.715 1.00 10.50 107 SER A N 1
ATOM 1222 C CA . SER A 1 85 ? -30.021 31.381 -15.991 1.00 11.58 107 SER A CA 1
ATOM 1223 C C . SER A 1 85 ? -30.753 30.285 -16.658 1.00 10.77 107 SER A C 1
ATOM 1224 O O . SER A 1 85 ? -30.280 29.699 -17.649 1.00 11.22 107 SER A O 1
ATOM 1232 N N . GLY A 1 86 ? -31.889 29.874 -16.108 1.00 11.37 108 GLY A N 1
ATOM 1233 C CA . GLY A 1 86 ? -32.636 28.821 -16.665 1.00 11.01 108 GLY A CA 1
ATOM 1234 C C . GLY A 1 86 ? -31.808 27.558 -16.676 1.00 9.45 108 GLY A C 1
ATOM 1235 O O . GLY A 1 86 ? -31.342 27.090 -15.618 1.00 10.95 108 GLY A O 1
ATOM 1239 N N . SER A 1 87 ? -31.639 26.973 -17.866 1.00 10.04 109 SER A N 1
ATOM 1240 C CA A SER A 1 87 ? -30.873 25.743 -18.106 0.45 9.66 109 SER A CA 1
ATOM 1241 C CA B SER A 1 87 ? -30.854 25.732 -18.012 0.55 9.54 109 SER A CA 1
ATOM 1242 C C . SER A 1 87 ? -29.415 26.002 -18.515 1.00 8.10 109 SER A C 1
ATOM 1243 O O . SER A 1 87 ? -28.756 25.081 -18.942 1.00 11.86 109 SER A O 1
ATOM 1257 N N . LYS A 1 88 ? -28.949 27.253 -18.438 1.00 8.22 110 LYS A N 1
ATOM 1258 C CA A LYS A 1 88 ? -27.624 27.722 -18.926 0.60 8.06 110 LYS A CA 1
ATOM 1259 C CA B LYS A 1 88 ? -27.633 27.660 -18.938 0.40 8.24 110 LYS A CA 1
ATOM 1260 C C . LYS A 1 88 ? -26.681 28.025 -17.788 1.00 7.83 110 LYS A C 1
ATOM 1261 O O . LYS A 1 88 ? -27.067 28.746 -16.881 1.00 10.79 110 LYS A O 1
ATOM 1297 N N . LEU A 1 89 ? -25.443 27.495 -17.854 1.00 7.11 111 LEU A N 1
ATOM 1298 C CA . LEU A 1 89 ? -24.376 27.731 -16.894 1.00 6.14 111 LEU A CA 1
ATOM 1299 C C . LEU A 1 89 ? -23.165 28.256 -17.651 1.00 6.88 111 LEU A C 1
ATOM 1300 O O . LEU A 1 89 ? -22.703 27.569 -18.582 1.00 7.08 111 LEU A O 1
ATOM 1316 N N . THR A 1 90 ? -22.588 29.344 -17.185 1.00 6.10 112 THR A N 1
ATOM 1317 C CA . THR A 1 90 ? -21.334 29.908 -17.712 1.00 6.26 112 THR A CA 1
ATOM 1318 C C . THR A 1 90 ? -20.256 29.892 -16.683 1.00 6.38 112 THR A C 1
ATOM 1319 O O . THR A 1 90 ? -20.460 30.367 -15.558 1.00 6.92 112 THR A O 1
ATOM 1330 N N . LEU A 1 91 ? -19.103 29.308 -17.049 1.00 6.06 113 LEU A N 1
ATOM 1331 C CA . LEU A 1 91 ? -17.922 29.321 -16.218 1.00 6.17 113 LEU A CA 1
ATOM 1332 C C . LEU A 1 91 ? -16.897 30.229 -16.845 1.00 6.28 113 LEU A C 1
ATOM 1333 O O . LEU A 1 91 ? -16.760 30.313 -18.062 1.00 7.44 113 LEU A O 1
ATOM 1349 N N . SER A 1 92 ? -16.135 30.946 -16.000 1.00 7.36 114 SER A N 1
ATOM 1350 C CA . SER A 1 92 ? -15.098 31.871 -16.407 1.00 8.22 114 SER A CA 1
ATOM 1351 C C . SER A 1 92 ? -13.698 31.338 -16.118 1.00 8.17 114 SER A C 1
ATOM 1352 O O . SER A 1 92 ? -13.510 30.406 -15.336 1.00 8.78 114 SER A O 1
ATOM 1360 N N . PHE A 1 93 ? -12.706 31.946 -16.744 1.00 7.91 115 PHE A N 1
ATOM 1361 C CA . PHE A 1 93 ? -11.312 31.531 -16.610 1.00 7.76 115 PHE A CA 1
ATOM 1362 C C . PHE A 1 93 ? -10.689 32.388 -15.499 1.00 9.01 115 PHE A C 1
ATOM 1363 O O . PHE A 1 93 ? -10.663 32.004 -14.366 1.00 10.45 115 PHE A O 1
ATOM 1380 N N . VAL A 1 94 ? -10.157 33.549 -15.835 1.00 8.96 116 VAL A N 1
ATOM 1381 C CA . VAL A 1 94 ? -9.509 34.484 -14.853 1.00 8.54 116 VAL A CA 1
ATOM 1382 C C . VAL A 1 94 ? -10.565 35.419 -14.323 1.00 9.97 116 VAL A C 1
ATOM 1383 O O . VAL A 1 94 ? -11.117 36.194 -15.114 1.00 11.86 116 VAL A O 1
ATOM 1396 N N . THR A 1 95 ? -10.836 35.414 -13.025 1.00 8.57 117 THR A N 1
ATOM 1397 C CA . THR A 1 95 ? -11.657 36.443 -12.414 1.00 9.85 117 THR A CA 1
ATOM 1398 C C . THR A 1 95 ? -10.911 37.136 -11.298 1.00 9.34 117 THR A C 1
ATOM 1399 O O . THR A 1 95 ? -10.504 36.493 -10.325 1.00 10.58 117 THR A O 1
ATOM 1410 N N . GLU A 1 96 ? -10.723 38.420 -11.423 1.00 12.06 118 GLU A N 1
ATOM 1411 C CA . GLU A 1 96 ? -10.082 39.225 -10.388 1.00 13.11 118 GLU A CA 1
ATOM 1412 C C . GLU A 1 96 ? -11.130 39.965 -9.550 1.00 14.05 118 GLU A C 1
ATOM 1413 O O . GLU A 1 96 ? -11.965 40.652 -10.108 1.00 15.91 118 GLU A O 1
ATOM 1425 N N . GLY A 1 97 ? -11.050 39.838 -8.235 1.00 13.63 119 GLY A N 1
ATOM 1426 C CA . GLY A 1 97 ? -11.888 40.637 -7.354 1.00 13.41 119 GLY A CA 1
ATOM 1427 C C . GLY A 1 97 ? -11.085 41.687 -6.635 1.00 11.89 119 GLY A C 1
ATOM 1428 O O . GLY A 1 97 ? -9.883 41.886 -6.929 1.00 12.06 119 GLY A O 1
ATOM 1432 N N . GLU A 1 98 ? -11.663 42.293 -5.625 1.00 15.66 120 GLU A N 1
ATOM 1433 C CA . GLU A 1 98 ? -10.923 43.262 -4.807 1.00 14.15 120 GLU A CA 1
ATOM 1434 C C . GLU A 1 98 ? -9.627 42.714 -4.274 1.00 11.88 120 GLU A C 1
ATOM 1435 O O . GLU A 1 98 ? -8.606 43.350 -4.238 1.00 13.81 120 GLU A O 1
ATOM 1447 N N . TYR A 1 99 ? -9.720 41.507 -3.705 1.00 11.72 121 TYR A N 1
ATOM 1448 C CA . TYR A 1 99 ? -8.601 40.832 -3.019 1.00 11.98 121 TYR A CA 1
ATOM 1449 C C . TYR A 1 99 ? -7.921 39.644 -3.631 1.00 19.57 121 TYR A C 1
ATOM 1450 O O . TYR A 1 99 ? -6.804 39.267 -3.179 1.00 26.81 121 TYR A O 1
ATOM 1468 N N . SER A 1 100 ? -8.552 39.000 -4.552 1.00 23.16 122 SER A N 1
ATOM 1469 C CA . SER A 1 100 ? -8.039 37.716 -5.011 1.00 24.10 122 SER A CA 1
ATOM 1470 C C . SER A 1 100 ? -8.332 37.493 -6.447 1.00 17.65 122 SER A C 1
ATOM 1471 O O . SER A 1 100 ? -9.106 38.167 -6.953 1.00 13.08 122 SER A O 1
ATOM 1479 N N . THR A 1 101 ? -7.588 36.577 -7.075 1.00 15.28 123 THR A N 1
ATOM 1480 C CA . THR A 1 101 ? -7.825 36.185 -8.404 1.00 15.44 123 THR A CA 1
ATOM 1481 C C . THR A 1 101 ? -8.080 34.676 -8.433 1.00 15.66 123 THR A C 1
ATOM 1482 O O . THR A 1 101 ? -7.304 33.927 -7.906 1.00 18.17 123 THR A O 1
ATOM 1493 N N . ASP A 1 102 ? -9.126 34.286 -9.071 1.00 11.34 124 ASP A N 1
ATOM 1494 C CA . ASP A 1 102 ? -9.539 32.891 -9.271 1.00 9.54 124 ASP A CA 1
ATOM 1495 C C . ASP A 1 102 ? -9.176 32.494 -10.707 1.00 8.73 124 ASP A C 1
ATOM 1496 O O . ASP A 1 102 ? -9.397 33.260 -11.609 1.00 10.32 124 ASP A O 1
ATOM 1505 N N . ILE A 1 103 ? -8.707 31.283 -10.874 1.00 9.42 125 ILE A N 1
ATOM 1506 C CA . ILE A 1 103 ? -8.460 30.716 -12.167 1.00 9.43 125 ILE A CA 1
ATOM 1507 C C . ILE A 1 103 ? -9.326 29.407 -12.303 1.00 10.90 125 ILE A C 1
ATOM 1508 O O . ILE A 1 103 ? -9.140 28.388 -11.624 1.00 17.12 125 ILE A O 1
ATOM 1524 N N . GLY A 1 104 ? -10.315 29.511 -13.147 1.00 9.31 126 GLY A N 1
ATOM 1525 C CA . GLY A 1 104 ? -11.149 28.406 -13.437 1.00 10.57 126 GLY A CA 1
ATOM 1526 C C . GLY A 1 104 ? -12.122 28.026 -12.330 1.00 8.08 126 GLY A C 1
ATOM 1527 O O . GLY A 1 104 ? -12.265 28.724 -11.293 1.00 9.80 126 GLY A O 1
ATOM 1531 N N . SER A 1 105 ? -12.769 26.904 -12.489 1.00 7.49 127 SER A N 1
ATOM 1532 C CA . SER A 1 105 ? -13.715 26.420 -11.522 1.00 6.79 127 SER A CA 1
ATOM 1533 C C . SER A 1 105 ? -14.116 25.007 -11.866 1.00 5.48 127 SER A C 1
ATOM 1534 O O . SER A 1 105 ? -13.840 24.506 -12.981 1.00 6.44 127 SER A O 1
ATOM 1542 N N . ARG A 1 106 ? -14.743 24.357 -10.902 1.00 5.30 128 ARG A N 1
ATOM 1543 C CA . ARG A 1 106 ? -15.279 22.995 -11.043 1.00 5.11 128 ARG A CA 1
ATOM 1544 C C . ARG A 1 106 ? -16.520 22.945 -10.150 1.00 4.64 128 ARG A C 1
ATOM 1545 O O . ARG A 1 106 ? -16.450 23.347 -8.989 1.00 5.35 128 ARG A O 1
ATOM 1566 N N . VAL A 1 107 ? -17.618 22.480 -10.735 1.00 4.21 129 VAL A N 1
ATOM 1567 C CA . VAL A 1 107 ? -18.895 22.384 -10.054 1.00 4.82 129 VAL A CA 1
ATOM 1568 C C . VAL A 1 107 ? -19.533 21.022 -10.287 1.00 4.40 129 VAL A C 1
ATOM 1569 O O . VAL A 1 107 ? -19.240 20.341 -11.268 1.00 4.56 129 VAL A O 1
ATOM 1582 N N . PHE A 1 108 ? -20.424 20.660 -9.380 1.00 4.51 130 PHE A N 1
ATOM 1583 C CA . PHE A 1 108 ? -21.160 19.425 -9.449 1.00 4.69 130 PHE A CA 1
ATOM 1584 C C . PHE A 1 108 ? -22.654 19.695 -9.423 1.00 4.73 130 PHE A C 1
ATOM 1585 O O . PHE A 1 108 ? -23.108 20.621 -8.758 1.00 5.31 130 PHE A O 1
ATOM 1602 N N . LEU A 1 109 ? -23.417 18.849 -10.082 1.00 5.20 131 LEU A N 1
ATOM 1603 C CA . LEU A 1 109 ? -24.903 19.000 -10.090 1.00 5.28 131 LEU A CA 1
ATOM 1604 C C . LEU A 1 109 ? -25.481 18.334 -8.834 1.00 5.18 131 LEU A C 1
ATOM 1605 O O . LEU A 1 109 ? -25.221 17.142 -8.559 1.00 6.03 131 LEU A O 1
ATOM 1621 N N . MET A 1 110 ? -26.316 19.061 -8.135 1.00 6.70 132 MET A N 1
ATOM 1622 C CA . MET A 1 110 ? -26.985 18.589 -6.918 1.00 6.37 132 MET A CA 1
ATOM 1623 C C . MET A 1 110 ? -28.346 17.972 -7.220 1.00 6.87 132 MET A C 1
ATOM 1624 O O . MET A 1 110 ? -29.025 18.396 -8.150 1.00 8.37 132 MET A O 1
ATOM 1638 N N . ALA A 1 111 ? -28.748 17.057 -6.362 1.00 6.83 133 ALA A N 1
ATOM 1639 C CA . ALA A 1 111 ? -30.114 16.528 -6.298 1.00 7.93 133 ALA A CA 1
ATOM 1640 C C . ALA A 1 111 ? -30.896 17.270 -5.269 1.00 9.44 133 ALA A C 1
ATOM 1641 O O . ALA A 1 111 ? -32.114 17.480 -5.462 1.00 13.21 133 ALA A O 1
ATOM 1648 N N . ASP A 1 112 ? -30.321 17.555 -4.135 1.00 11.66 134 ASP A N 1
ATOM 1649 C CA . ASP A 1 112 ? -30.932 18.308 -3.051 1.00 10.30 134 ASP A CA 1
ATOM 1650 C C . ASP A 1 112 ? -29.815 19.008 -2.321 1.00 10.03 134 ASP A C 1
ATOM 1651 O O . ASP A 1 112 ? -28.664 18.995 -2.761 1.00 10.67 134 ASP A O 1
ATOM 1660 N N . ASP A 1 113 ? -30.045 19.565 -1.134 1.00 10.62 135 ASP A N 1
ATOM 1661 C CA . ASP A 1 113 ? -29.037 20.372 -0.497 1.00 10.39 135 ASP A CA 1
ATOM 1662 C C . ASP A 1 113 ? -27.791 19.573 -0.102 1.00 9.42 135 ASP A C 1
ATOM 1663 O O . ASP A 1 113 ? -26.705 20.152 0.041 1.00 9.26 135 ASP A O 1
ATOM 1672 N N . ASP A 1 114 ? -27.971 18.280 0.158 1.00 9.23 136 ASP A N 1
ATOM 1673 C CA . ASP A 1 114 ? -26.948 17.472 0.751 1.00 10.62 136 ASP A CA 1
ATOM 1674 C C . ASP A 1 114 ? -26.419 16.344 -0.096 1.00 8.69 136 ASP A C 1
ATOM 1675 O O . ASP A 1 114 ? -25.617 15.529 0.397 1.00 9.79 136 ASP A O 1
ATOM 1684 N N . ASN A 1 115 ? -26.919 16.172 -1.324 1.00 7.39 137 ASN A N 1
ATOM 1685 C CA . ASN A 1 115 ? -26.569 15.053 -2.133 1.00 7.79 137 ASN A CA 1
ATOM 1686 C C . ASN A 1 115 ? -26.417 15.437 -3.553 1.00 7.52 137 ASN A C 1
ATOM 1687 O O . ASN A 1 115 ? -27.217 16.193 -4.115 1.00 7.35 137 ASN A O 1
ATOM 1698 N N . TYR A 1 116 ? -25.374 14.903 -4.202 1.00 6.58 138 TYR A N 1
ATOM 1699 C CA . TYR A 1 116 ? -25.247 15.035 -5.655 1.00 6.21 138 TYR A CA 1
ATOM 1700 C C . TYR A 1 116 ? -26.292 14.250 -6.399 1.00 7.16 138 TYR A C 1
ATOM 1701 O O . TYR A 1 116 ? -26.771 13.216 -5.922 1.00 7.69 138 TYR A O 1
ATOM 1719 N N . GLU A 1 117 ? -26.651 14.731 -7.601 1.00 6.02 139 GLU A N 1
ATOM 1720 C CA . GLU A 1 117 ? -27.464 13.910 -8.500 1.00 7.08 139 GLU A CA 1
ATOM 1721 C C . GLU A 1 117 ? -26.645 12.715 -8.961 1.00 7.81 139 GLU A C 1
ATOM 1722 O O . GLU A 1 117 ? -25.495 12.861 -9.369 1.00 8.72 139 GLU A O 1
ATOM 1734 N N . ILE A 1 118 ? -27.231 11.520 -8.964 1.00 7.02 140 ILE A N 1
ATOM 1735 C CA . ILE A 1 118 ? -26.595 10.335 -9.415 1.00 7.81 140 ILE A CA 1
ATOM 1736 C C . ILE A 1 118 ? -27.202 9.927 -10.739 1.00 7.57 140 ILE A C 1
ATOM 1737 O O . ILE A 1 118 ? -28.407 9.710 -10.881 1.00 10.29 140 ILE A O 1
ATOM 1753 N N . PHE A 1 119 ? -26.312 9.836 -11.762 1.00 7.33 141 PHE A N 1
ATOM 1754 C CA . PHE A 1 119 ? -26.674 9.432 -13.110 1.00 7.85 141 PHE A CA 1
ATOM 1755 C C . PHE A 1 119 ? -26.329 8.014 -13.345 1.00 7.80 141 PHE A C 1
ATOM 1756 O O . PHE A 1 119 ? -25.189 7.575 -13.096 1.00 8.52 141 PHE A O 1
ATOM 1773 N N . ASN A 1 120 ? -27.313 7.299 -13.875 1.00 9.74 142 ASN A N 1
ATOM 1774 C CA . ASN A 1 120 ? -27.113 5.910 -14.329 1.00 10.28 142 ASN A CA 1
ATOM 1775 C C . ASN A 1 120 ? -27.208 5.895 -15.831 1.00 7.89 142 ASN A C 1
ATOM 1776 O O . ASN A 1 120 ? -28.299 5.895 -16.409 1.00 10.93 142 ASN A O 1
ATOM 1787 N N . LEU A 1 121 ? -26.080 5.998 -16.497 1.00 7.36 143 LEU A N 1
ATOM 1788 C CA . LEU A 1 121 ? -25.986 6.251 -17.922 1.00 7.63 143 LEU A CA 1
ATOM 1789 C C . LEU A 1 121 ? -26.264 5.042 -18.798 1.00 7.06 143 LEU A C 1
ATOM 1790 O O . LEU A 1 121 ? -26.506 5.208 -19.993 1.00 6.98 143 LEU A O 1
ATOM 1806 N N . LEU A 1 122 ? -26.172 3.819 -18.248 1.00 7.13 144 LEU A N 1
ATOM 1807 C CA . LEU A 1 122 ? -26.368 2.677 -19.109 1.00 7.17 144 LEU A CA 1
ATOM 1808 C C . LEU A 1 122 ? -27.708 2.692 -19.792 1.00 7.15 144 LEU A C 1
ATOM 1809 O O . LEU A 1 122 ? -28.701 2.847 -19.115 1.00 8.05 144 LEU A O 1
ATOM 1825 N N . ASP A 1 123 ? -27.727 2.404 -21.093 1.00 7.38 145 ASP A N 1
ATOM 1826 C CA . ASP A 1 123 ? -28.965 2.336 -21.839 1.00 7.30 145 ASP A CA 1
ATOM 1827 C C . ASP A 1 123 ? -29.642 3.694 -21.904 1.00 8.17 145 ASP A C 1
ATOM 1828 O O . ASP A 1 123 ? -30.882 3.743 -22.147 1.00 9.59 145 ASP A O 1
ATOM 1837 N N . LYS A 1 124 ? -28.904 4.787 -21.780 1.00 7.03 146 LYS A N 1
ATOM 1838 C CA . LYS A 1 124 ? -29.469 6.130 -21.865 1.00 7.29 146 LYS A CA 1
ATOM 1839 C C . LYS A 1 124 ? -28.695 6.943 -22.881 1.00 5.82 146 LYS A C 1
ATOM 1840 O O . LYS A 1 124 ? -27.565 6.632 -23.273 1.00 6.72 146 LYS A O 1
ATOM 1859 N N . GLU A 1 125 ? -29.366 8.036 -23.255 1.00 6.22 147 GLU A N 1
ATOM 1860 C CA . GLU A 1 125 ? -28.766 9.075 -24.066 1.00 6.14 147 GLU A CA 1
ATOM 1861 C C . GLU A 1 125 ? -28.676 10.330 -23.227 1.00 5.74 147 GLU A C 1
ATOM 1862 O O . GLU A 1 125 ? -29.691 10.783 -22.634 1.00 6.50 147 GLU A O 1
ATOM 1874 N N . PHE A 1 126 ? -27.476 10.925 -23.167 1.00 5.60 148 PHE A N 1
ATOM 1875 C CA . PHE A 1 126 ? -27.205 12.143 -22.456 1.00 4.92 148 PHE A CA 1
ATOM 1876 C C . PHE A 1 126 ? -26.825 13.209 -23.447 1.00 5.02 148 PHE A C 1
ATOM 1877 O O . PHE A 1 126 ? -25.990 12.932 -24.303 1.00 5.16 148 PHE A O 1
ATOM 1894 N N . SER A 1 127 ? -27.453 14.371 -23.362 1.00 5.18 149 SER A N 1
ATOM 1895 C CA . SER A 1 127 ? -27.136 15.444 -24.311 1.00 5.03 149 SER A CA 1
ATOM 1896 C C . SER A 1 127 ? -27.104 16.775 -23.580 1.00 4.73 149 SER A C 1
ATOM 1897 O O . SER A 1 127 ? -27.619 16.946 -22.482 1.00 5.69 149 SER A O 1
ATOM 1905 N N . PHE A 1 128 ? -26.482 17.709 -24.281 1.00 4.62 150 PHE A N 1
ATOM 1906 C CA . PHE A 1 128 ? -26.362 19.121 -23.807 1.00 5.15 150 PHE A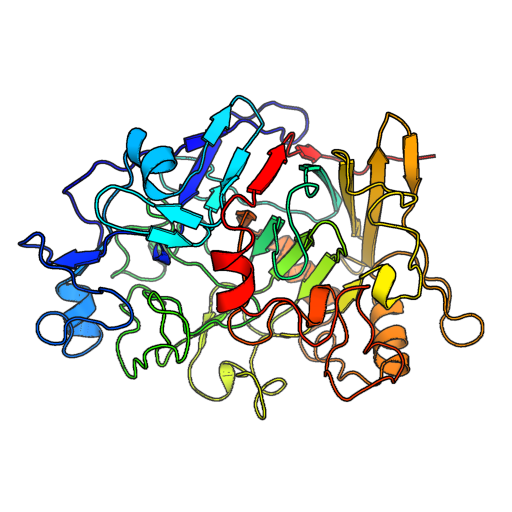 CA 1
ATOM 1907 C C . PHE A 1 128 ? -25.898 19.926 -24.969 1.00 5.02 150 PHE A C 1
ATOM 1908 O O . PHE A 1 128 ? -25.421 19.405 -25.978 1.00 5.13 150 PHE A O 1
ATOM 1925 N N . ASP A 1 129 ? -26.024 21.245 -24.816 1.00 5.06 151 ASP A N 1
ATOM 1926 C CA . ASP A 1 129 ? -25.437 22.206 -25.728 1.00 5.51 151 ASP A CA 1
ATOM 1927 C C . ASP A 1 129 ? -24.202 22.841 -25.103 1.00 5.22 151 ASP A C 1
ATOM 1928 O O . ASP A 1 129 ? -24.157 23.073 -23.891 1.00 5.41 151 ASP A O 1
ATOM 1937 N N . VAL A 1 130 ? -23.219 23.156 -25.928 1.00 5.34 152 VAL A N 1
ATOM 1938 C CA . VAL A 1 130 ? -22.009 23.813 -25.477 1.00 5.44 152 VAL A CA 1
ATOM 1939 C C . VAL A 1 130 ? -21.594 24.875 -26.423 1.00 5.55 152 VAL A C 1
ATOM 1940 O O . VAL A 1 130 ? -21.669 24.713 -27.658 1.00 6.18 152 VAL A O 1
ATOM 1953 N N . ASP A 1 131 ? -21.118 25.964 -25.840 1.00 5.31 153 ASP A N 1
ATOM 1954 C CA . ASP A 1 131 ? -20.459 27.027 -26.563 1.00 6.14 153 ASP A CA 1
ATOM 1955 C C . ASP A 1 131 ? -18.996 27.018 -26.169 1.00 5.70 153 ASP A C 1
ATOM 1956 O O . ASP A 1 131 ? -18.673 27.423 -25.025 1.00 6.20 153 ASP A O 1
ATOM 1965 N N . ALA A 1 132 ? -18.135 26.511 -27.057 1.00 5.53 154 ALA A N 1
ATOM 1966 C CA . ALA A 1 132 ? -16.699 26.409 -26.875 1.00 5.93 154 ALA A CA 1
ATOM 1967 C C . ALA A 1 132 ? -15.971 27.462 -27.668 1.00 6.39 154 ALA A C 1
ATOM 1968 O O . ALA A 1 132 ? -14.733 27.470 -27.747 1.00 7.92 154 ALA A O 1
ATOM 1975 N N . SER A 1 133 ? -16.676 28.463 -28.216 1.00 6.25 155 SER A N 1
ATOM 1976 C CA . SER A 1 133 ? -16.127 29.443 -29.154 1.00 8.04 155 SER A CA 1
ATOM 1977 C C . SER A 1 133 ? -15.108 30.372 -28.480 1.00 7.98 155 SER A C 1
ATOM 1978 O O . SER A 1 133 ? -14.310 30.941 -29.201 1.00 11.28 155 SER A O 1
ATOM 1986 N N . ASN A 1 134 ? -15.220 30.540 -27.172 1.00 6.90 156 ASN A N 1
ATOM 1987 C CA . ASN A 1 134 ? -14.374 31.404 -26.418 1.00 7.06 156 ASN A CA 1
ATOM 1988 C C . ASN A 1 134 ? -13.322 30.683 -25.594 1.00 7.24 156 ASN A C 1
ATOM 1989 O O . ASN A 1 134 ? -12.888 31.202 -24.561 1.00 8.13 156 ASN A O 1
ATOM 2000 N N . LEU A 1 135 ? -12.878 29.554 -26.090 1.00 6.46 157 LEU A N 1
ATOM 2001 C CA . LEU A 1 135 ? -11.824 28.727 -25.493 1.00 6.83 157 LEU A CA 1
ATOM 2002 C C . LEU A 1 135 ? -10.699 28.548 -26.499 1.00 6.94 157 LEU A C 1
ATOM 2003 O O . LEU A 1 135 ? -10.829 27.779 -27.442 1.00 7.30 157 LEU A O 1
ATOM 2019 N N . PRO A 1 136 ? -9.560 29.226 -26.304 1.00 6.79 158 PRO A N 1
ATOM 2020 C CA . PRO A 1 136 ? -8.405 29.057 -27.176 1.00 7.81 158 PRO A CA 1
ATOM 2021 C C . PRO A 1 136 ? -7.617 27.816 -26.838 1.00 7.38 158 PRO A C 1
ATOM 2022 O O . PRO A 1 136 ? -7.880 27.124 -25.858 1.00 7.56 158 PRO A O 1
ATOM 2033 N N . CYS A 1 137 ? -6.595 27.556 -27.648 1.00 7.88 159 CYS A N 1
ATOM 2034 C CA . CYS A 1 137 ? -5.581 26.559 -27.326 1.00 8.71 159 CYS A CA 1
ATOM 2035 C C . CYS A 1 137 ? -5.181 26.707 -25.838 1.00 7.50 159 CYS A C 1
ATOM 2036 O O . CYS A 1 137 ? -4.969 27.827 -25.363 1.00 8.13 159 CYS A O 1
ATOM 2044 N N . GLY A 1 138 ? -5.049 25.603 -25.151 1.00 7.24 160 GLY A N 1
ATOM 2045 C CA . GLY A 1 138 ? -4.617 25.592 -23.797 1.00 7.24 160 GLY A CA 1
ATOM 2046 C C . GLY A 1 138 ? -5.685 25.611 -22.725 1.00 7.36 160 GLY A C 1
ATOM 2047 O O . GLY A 1 138 ? -5.408 25.426 -21.538 1.00 8.42 160 GLY A O 1
ATOM 2051 N N . LEU A 1 139 ? -6.953 25.772 -23.142 1.00 6.45 161 LEU A N 1
ATOM 2052 C CA A LEU A 1 139 ? -8.116 25.793 -22.262 0.57 6.30 161 LEU A CA 1
ATOM 2053 C CA B LEU A 1 139 ? -8.096 25.755 -22.223 0.43 6.55 161 LEU A CA 1
ATOM 2054 C C . LEU A 1 139 ? -8.894 24.482 -22.411 1.00 6.00 161 LEU A C 1
ATOM 2055 O O . LEU A 1 139 ? -8.866 23.845 -23.445 1.00 5.70 161 LEU A O 1
ATOM 2085 N N . ASN A 1 140 ? -9.626 24.118 -21.379 1.00 6.37 162 ASN A N 1
ATOM 2086 C CA . ASN A 1 140 ? -10.529 22.978 -21.437 1.00 6.05 162 ASN A CA 1
ATOM 2087 C C . ASN A 1 140 ? -11.788 23.320 -20.700 1.00 5.43 162 ASN A C 1
ATOM 2088 O O . ASN A 1 140 ? -11.758 23.536 -19.490 1.00 6.76 162 ASN A O 1
ATOM 2099 N N . GLY A 1 141 ? -12.873 23.350 -21.430 1.00 4.67 163 GLY A N 1
ATOM 2100 C CA . GLY A 1 141 ? -14.235 23.451 -20.853 1.00 4.80 163 GLY A CA 1
ATOM 2101 C C . GLY A 1 141 ? -14.862 22.071 -20.881 1.00 4.67 163 GLY A C 1
ATOM 2102 O O . GLY A 1 141 ? -15.153 21.576 -21.965 1.00 7.41 163 GLY A O 1
ATOM 2106 N N . ALA A 1 142 ? -14.909 21.425 -19.754 1.00 4.54 164 ALA A N 1
ATOM 2107 C CA . ALA A 1 142 ? -15.174 20.034 -19.676 1.00 4.91 164 ALA A CA 1
ATOM 2108 C C . ALA A 1 142 ? -16.501 19.701 -19.015 1.00 4.45 164 ALA A C 1
ATOM 2109 O O . ALA A 1 142 ? -16.903 20.345 -18.025 1.00 4.89 164 ALA A O 1
ATOM 2116 N N . LEU A 1 143 ? -17.127 18.660 -19.517 1.00 4.06 165 LEU A N 1
ATOM 2117 C CA . LEU A 1 143 ? -18.340 18.061 -18.912 1.00 3.93 165 LEU A CA 1
ATOM 2118 C C . LEU A 1 143 ? -18.082 16.575 -18.833 1.00 3.89 165 LEU A C 1
ATOM 2119 O O . LEU A 1 143 ? -17.757 15.916 -19.808 1.00 4.42 165 LEU A O 1
ATOM 2135 N N . TYR A 1 144 ? -18.213 16.000 -17.628 1.00 3.89 166 TYR A N 1
ATOM 2136 C CA . TYR A 1 144 ? -17.832 14.627 -17.414 1.00 3.86 166 TYR A CA 1
ATOM 2137 C C . TYR A 1 144 ? -18.475 14.109 -16.146 1.00 4.23 166 TYR A C 1
ATOM 2138 O O . TYR A 1 144 ? -19.103 14.844 -15.411 1.00 5.25 166 TYR A O 1
ATOM 2156 N N . PHE A 1 145 ? -18.321 12.805 -15.972 1.00 4.04 167 PHE A N 1
ATOM 2157 C CA . PHE A 1 145 ? -18.891 12.094 -14.843 1.00 4.15 167 PHE A CA 1
ATOM 2158 C C . PHE A 1 145 ? -17.790 11.378 -14.099 1.00 3.79 167 PHE A C 1
ATOM 2159 O O . PHE A 1 145 ? -16.859 10.848 -14.708 1.00 4.53 167 PHE A O 1
ATOM 2176 N N . VAL A 1 146 ? -17.941 11.289 -12.764 1.00 4.34 168 VAL A N 1
ATOM 2177 C CA . VAL A 1 146 ? -16.999 10.570 -11.940 1.00 4.35 168 VAL A CA 1
ATOM 2178 C C . VAL A 1 146 ? -17.748 9.755 -10.867 1.00 4.72 168 VAL A C 1
ATOM 2179 O O . VAL A 1 146 ? -18.835 10.131 -10.431 1.00 4.77 168 VAL A O 1
ATOM 2192 N N . SER A 1 147 ? -17.106 8.674 -10.389 1.00 5.37 169 SER A N 1
ATOM 2193 C CA . SER A 1 147 ? -17.670 7.822 -9.369 1.00 4.97 169 SER A CA 1
ATOM 2194 C C . SER A 1 147 ? -17.448 8.347 -7.946 1.00 5.68 169 SER A C 1
ATOM 2195 O O . SER A 1 147 ? -16.971 7.631 -7.072 1.00 6.44 169 SER A O 1
ATOM 2203 N N . MET A 1 148 ? -17.877 9.599 -7.728 1.00 5.61 170 MET A N 1
ATOM 2204 C CA . MET A 1 148 ? -17.913 10.207 -6.393 1.00 5.74 170 MET A CA 1
ATOM 2205 C C . MET A 1 148 ? -19.034 9.574 -5.566 1.00 6.29 170 MET A C 1
ATOM 2206 O O . MET A 1 148 ? -19.974 9.014 -6.053 1.00 6.89 170 MET A O 1
ATOM 2220 N N . ASP A 1 149 ? -18.878 9.689 -4.260 1.00 6.08 171 ASP A N 1
ATOM 2221 C CA . ASP A 1 149 ? -19.953 9.320 -3.355 1.00 6.99 171 ASP A CA 1
ATOM 2222 C C . ASP A 1 149 ? -21.102 10.328 -3.430 1.00 7.20 171 ASP A C 1
ATOM 2223 O O . ASP A 1 149 ? -20.880 11.543 -3.430 1.00 7.58 171 ASP A O 1
ATOM 2232 N N . GLU A 1 150 ? -22.329 9.847 -3.375 1.00 8.11 172 GLU A N 1
ATOM 2233 C CA . GLU A 1 150 ? -23.521 10.661 -3.446 1.00 7.92 172 GLU A CA 1
ATOM 2234 C C . GLU A 1 150 ? -23.586 11.767 -2.419 1.00 6.51 172 GLU A C 1
ATOM 2235 O O . GLU A 1 150 ? -24.002 12.872 -2.702 1.00 7.99 172 GLU A O 1
ATOM 2247 N N . ASP A 1 151 ? -23.174 11.434 -1.205 1.00 7.40 173 ASP A N 1
ATOM 2248 C CA . ASP A 1 151 ? -23.164 12.370 -0.106 1.00 8.90 173 ASP A CA 1
ATOM 2249 C C . ASP A 1 151 ? -21.834 13.132 0.063 1.00 8.09 173 ASP A C 1
ATOM 2250 O O . ASP A 1 151 ? -21.659 13.861 1.024 1.00 8.23 173 ASP A O 1
ATOM 2259 N N . GLY A 1 152 ? -20.932 12.997 -0.912 1.00 6.91 174 GLY A N 1
ATOM 2260 C CA . GLY A 1 152 ? -19.654 13.650 -0.838 1.00 6.49 174 GLY A CA 1
ATOM 2261 C C . GLY A 1 152 ? -18.688 13.044 0.137 1.00 6.22 174 GLY A C 1
ATOM 2262 O O . GLY A 1 152 ? -17.637 13.671 0.365 1.00 6.53 174 GLY A O 1
ATOM 2266 N N . GLY A 1 153 ? -19.038 11.950 0.759 1.00 6.92 175 GLY A N 1
ATOM 2267 C CA . GLY A 1 153 ? -18.175 11.267 1.689 1.00 8.28 175 GLY A CA 1
ATOM 2268 C C . GLY A 1 153 ? -18.609 11.266 3.153 1.00 8.55 175 GLY A C 1
ATOM 2269 O O . GLY A 1 153 ? -17.910 10.731 3.990 1.00 9.56 175 GLY A O 1
ATOM 2273 N N . THR A 1 154 ? -19.706 11.885 3.494 1.00 7.92 176 THR A N 1
ATOM 2274 C CA . THR A 1 154 ? -20.046 11.997 4.932 1.00 10.36 176 THR A CA 1
ATOM 2275 C C . THR A 1 154 ? -20.322 10.694 5.602 1.00 10.17 176 THR A C 1
ATOM 2276 O O . THR A 1 154 ? -19.948 10.530 6.764 1.00 12.19 176 THR A O 1
ATOM 2287 N N . SER A 1 155 ? -20.912 9.708 4.906 1.00 10.99 177 SER A N 1
ATOM 2288 C CA . SER A 1 155 ? -21.145 8.414 5.564 1.00 11.79 177 SER A CA 1
ATOM 2289 C C . SER A 1 155 ? -19.891 7.600 5.702 1.00 11.49 177 SER A C 1
ATOM 2290 O O . SER A 1 155 ? -19.766 6.859 6.662 1.00 15.47 177 SER A O 1
ATOM 2298 N N . LYS A 1 156 ? -18.954 7.739 4.787 1.00 10.20 178 LYS A N 1
ATOM 2299 C CA . LYS A 1 156 ? -17.729 6.974 4.801 1.00 11.40 178 LYS A CA 1
ATOM 2300 C C . LYS A 1 156 ? -16.692 7.545 5.769 1.00 10.36 178 LYS A C 1
ATOM 2301 O O . LYS A 1 156 ? -15.878 6.783 6.284 1.00 13.22 178 LYS A O 1
ATOM 2320 N N . TYR A 1 157 ? -16.645 8.878 5.924 1.00 9.88 179 TYR A N 1
ATOM 2321 C CA . TYR A 1 157 ? -15.544 9.561 6.565 1.00 9.36 179 TYR A CA 1
ATOM 2322 C C . TYR A 1 157 ? -16.122 10.466 7.612 1.00 8.18 179 TYR A C 1
ATOM 2323 O O . TYR A 1 157 ? -16.620 11.546 7.354 1.00 10.37 179 TYR A O 1
ATOM 2341 N N . SER A 1 158 ? -15.954 10.069 8.894 1.00 10.38 180 SER A N 1
ATOM 2342 C CA . SER A 1 158 ? -16.658 10.810 9.967 1.00 12.36 180 SER A CA 1
ATOM 2343 C C . SER A 1 158 ? -16.134 12.199 10.230 1.00 10.62 180 SER A C 1
ATOM 2344 O O . SER A 1 158 ? -16.833 13.007 10.790 1.00 12.44 180 SER A O 1
ATOM 2352 N N . THR A 1 159 ? -14.915 12.482 9.799 1.00 8.86 181 THR A N 1
ATOM 2353 C CA . THR A 1 159 ? -14.357 13.806 9.882 1.00 8.29 181 THR A CA 1
ATOM 2354 C C . THR A 1 159 ? -14.799 14.750 8.738 1.00 7.23 181 THR A C 1
ATOM 2355 O O . THR A 1 159 ? -14.441 15.896 8.746 1.00 8.25 181 THR A O 1
ATOM 2366 N N . ASN A 1 160 ? -15.529 14.238 7.759 1.00 6.70 182 ASN A N 1
ATOM 2367 C CA . ASN A 1 160 ? -16.189 15.040 6.755 1.00 6.73 182 ASN A CA 1
ATOM 2368 C C . ASN A 1 160 ? -17.597 15.325 7.209 1.00 6.23 182 ASN A C 1
ATOM 2369 O O . ASN A 1 160 ? -18.488 14.503 7.011 1.00 8.31 182 ASN A O 1
ATOM 2380 N N . THR A 1 161 ? -17.806 16.441 7.881 1.00 6.35 183 THR A N 1
ATOM 2381 C CA . THR A 1 161 ? -19.145 16.903 8.266 1.00 7.37 183 THR A CA 1
ATOM 2382 C C . THR A 1 161 ? -19.654 17.995 7.352 1.00 8.33 183 THR A C 1
ATOM 2383 O O . THR A 1 161 ? -20.765 18.422 7.477 1.00 14.87 183 THR A O 1
ATOM 2394 N N . ALA A 1 162 ? -18.925 18.374 6.296 1.00 7.06 184 ALA A N 1
ATOM 2395 C CA . ALA A 1 162 ? -19.335 19.333 5.319 1.00 6.63 184 ALA A CA 1
ATOM 2396 C C . ALA A 1 162 ? -20.150 18.662 4.180 1.00 5.71 184 ALA A C 1
ATOM 2397 O O . ALA A 1 162 ? -21.290 19.081 3.923 1.00 8.10 184 ALA A O 1
ATOM 2404 N N . GLY A 1 163 ? -19.576 17.626 3.576 1.00 6.29 185 GLY A N 1
ATOM 2405 C CA . GLY A 1 163 ? -20.322 16.822 2.629 1.00 6.39 185 GLY A CA 1
ATOM 2406 C C . GLY A 1 163 ? -20.530 17.490 1.254 1.00 5.49 185 GLY A C 1
ATOM 2407 O O . GLY A 1 163 ? -20.006 18.513 0.907 1.00 6.78 185 GLY A O 1
ATOM 2411 N N . ALA A 1 164 ? -21.407 16.843 0.485 1.00 6.54 186 ALA A N 1
ATOM 2412 C CA . ALA A 1 164 ? -21.783 17.289 -0.878 1.00 6.38 186 ALA A CA 1
ATOM 2413 C C . ALA A 1 164 ? -22.349 18.698 -0.841 1.00 6.14 186 ALA A C 1
ATOM 2414 O O . ALA A 1 164 ? -22.194 19.452 -1.806 1.00 6.29 186 ALA A O 1
ATOM 2421 N N . LYS A 1 165 ? -22.984 19.112 0.277 1.00 6.55 187 LYS A N 1
ATOM 2422 C CA . LYS A 1 165 ? -23.430 20.501 0.377 1.00 6.05 187 LYS A CA 1
ATOM 2423 C C . LYS A 1 165 ? -22.348 21.545 0.131 1.00 5.50 187 LYS A C 1
ATOM 2424 O O . LYS A 1 165 ? -22.560 22.623 -0.319 1.00 6.53 187 LYS A O 1
ATOM 2443 N N . TYR A 1 166 ? -21.096 21.146 0.533 1.00 5.89 188 TYR A N 1
ATOM 2444 C CA . TYR A 1 166 ? -19.898 21.961 0.329 1.00 5.57 188 TYR A CA 1
ATOM 2445 C C . TYR A 1 166 ? -18.974 21.381 -0.728 1.00 6.19 188 TYR A C 1
ATOM 2446 O O . TYR A 1 166 ? -17.801 21.750 -0.792 1.00 6.24 188 TYR A O 1
ATOM 2464 N N . GLY A 1 167 ? -19.480 20.568 -1.630 1.00 5.48 189 GLY A N 1
ATOM 2465 C CA . GLY A 1 167 ? -18.692 20.136 -2.769 1.00 5.76 189 GLY A CA 1
ATOM 2466 C C . GLY A 1 167 ? -17.541 19.236 -2.427 1.00 5.09 189 GLY A C 1
ATOM 2467 O O . GLY A 1 167 ? -16.550 19.219 -3.171 1.00 5.67 189 GLY A O 1
ATOM 2471 N N . THR A 1 168 ? -17.624 18.453 -1.346 1.00 5.04 190 THR A N 1
ATOM 2472 C CA . THR A 1 168 ? -16.548 17.580 -0.942 1.00 5.06 190 THR A CA 1
ATOM 2473 C C . THR A 1 168 ? -16.489 16.330 -1.784 1.00 5.04 190 THR A C 1
ATOM 2474 O O . THR A 1 168 ? -17.436 15.876 -2.428 1.00 5.68 190 THR A O 1
ATOM 2485 N N . GLY A 1 169 ? -15.333 15.644 -1.707 1.00 4.91 191 GLY A N 1
ATOM 2486 C CA . GLY A 1 169 ? -15.214 14.281 -2.216 1.00 5.68 191 GLY A CA 1
ATOM 2487 C C . GLY A 1 169 ? -14.876 14.104 -3.675 1.00 5.18 191 GLY A C 1
ATOM 2488 O O . GLY A 1 169 ? -15.074 13.037 -4.209 1.00 5.81 191 GLY A O 1
ATOM 2492 N N . TYR A 1 170 ? -14.320 15.119 -4.301 1.00 4.90 192 TYR A N 1
ATOM 2493 C CA . TYR A 1 170 ? -13.894 14.928 -5.694 1.00 4.77 192 TYR A CA 1
ATOM 2494 C C . TYR A 1 170 ? -12.872 13.820 -5.818 1.00 4.89 192 TYR A C 1
ATOM 2495 O O . TYR A 1 170 ? -11.948 13.691 -4.982 1.00 5.53 192 TYR A O 1
ATOM 2513 N N . CYS A 1 171 ? -12.998 13.019 -6.876 1.00 4.50 193 CYS A N 1
ATOM 2514 C CA . CYS A 1 171 ? -12.053 12.005 -7.324 1.00 4.80 193 CYS A CA 1
ATOM 2515 C C . CYS A 1 171 ? -12.149 11.939 -8.786 1.00 4.90 193 CYS A C 1
ATOM 2516 O O . CYS A 1 171 ? -13.171 12.317 -9.385 1.00 5.16 193 CYS A O 1
ATOM 2524 N N . ASP A 1 172 ? -11.093 11.445 -9.448 1.00 4.96 194 ASP A N 1
ATOM 2525 C CA . ASP A 1 172 ? -11.180 11.110 -10.870 1.00 4.71 194 ASP A CA 1
ATOM 2526 C C . ASP A 1 172 ? -10.103 10.095 -11.197 1.00 4.59 194 ASP A C 1
ATOM 2527 O O . ASP A 1 172 ? -9.373 9.586 -10.324 1.00 4.95 194 ASP A O 1
ATOM 2536 N N . ALA A 1 173 ? -9.977 9.789 -12.499 1.00 4.49 195 ALA A N 1
ATOM 2537 C CA . ALA A 1 173 ? -9.091 8.732 -12.912 1.00 5.54 195 ALA A CA 1
ATOM 2538 C C . ALA A 1 173 ? -7.670 9.173 -13.018 1.00 5.56 195 ALA A C 1
ATOM 2539 O O . ALA A 1 173 ? -6.795 8.333 -13.336 1.00 7.11 195 ALA A O 1
ATOM 2546 N N . GLN A 1 174 ? -7.371 10.392 -12.643 1.00 6.27 196 GLN A N 1
ATOM 2547 C CA . GLN A 1 174 ? -6.002 10.887 -12.488 1.00 6.69 196 GLN A CA 1
ATOM 2548 C C . GLN A 1 174 ? -5.437 10.709 -11.096 1.00 7.67 196 GLN A C 1
ATOM 2549 O O . GLN A 1 174 ? -4.273 11.037 -10.847 1.00 8.20 196 GLN A O 1
ATOM 2563 N N . CYS A 1 175 ? -6.259 10.259 -10.158 1.00 6.64 197 CYS A N 1
ATOM 2564 C CA . CYS A 1 175 ? -5.821 10.096 -8.762 1.00 7.31 197 CYS A CA 1
ATOM 2565 C C . CYS A 1 175 ? -5.143 11.371 -8.341 1.00 6.47 197 CYS A C 1
ATOM 2566 O O . CYS A 1 175 ? -3.985 11.351 -7.839 1.00 9.03 197 CYS A O 1
ATOM 2574 N N . PRO A 1 176 ? -5.794 12.532 -8.408 1.00 7.54 198 PRO A N 1
ATOM 2575 C CA . PRO A 1 176 ? -5.098 13.794 -8.154 1.00 8.26 198 PRO A CA 1
ATOM 2576 C C . PRO A 1 176 ? -4.676 13.941 -6.692 1.00 7.16 198 PRO A C 1
ATOM 2577 O O . PRO A 1 176 ? -5.434 13.764 -5.780 1.00 7.74 198 PRO A O 1
ATOM 2588 N N . HIS A 1 177 ? -3.456 14.451 -6.533 1.00 8.37 199 HIS A N 1
ATOM 2589 C CA . HIS A 1 177 ? -2.866 14.792 -5.255 1.00 7.60 199 HIS A CA 1
ATOM 2590 C C . HIS A 1 177 ? -3.140 16.255 -4.857 1.00 6.88 199 HIS A C 1
ATOM 2591 O O . HIS A 1 177 ? -2.802 16.643 -3.738 1.00 8.17 199 HIS A O 1
ATOM 2606 N N . ASP A 1 178 ? -3.708 17.042 -5.742 1.00 7.22 200 ASP A N 1
ATOM 2607 C CA . ASP A 1 178 ? -3.911 18.451 -5.483 1.00 7.89 200 ASP A CA 1
ATOM 2608 C C . ASP A 1 178 ? -5.169 18.726 -4.667 1.00 6.60 200 ASP A C 1
ATOM 2609 O O . ASP A 1 178 ? -5.466 19.877 -4.337 1.00 7.99 200 ASP A O 1
ATOM 2618 N N . MET A 1 179 ? -5.911 17.680 -4.341 1.00 7.11 201 MET A N 1
ATOM 2619 C CA . MET A 1 179 ? -7.064 17.788 -3.460 1.00 7.29 201 MET A CA 1
ATOM 2620 C C . MET A 1 179 ? -6.614 18.141 -2.055 1.00 7.17 201 MET A C 1
ATOM 2621 O O . MET A 1 179 ? -5.786 17.451 -1.477 1.00 9.00 201 MET A O 1
ATOM 2635 N N . LYS A 1 180 ? -7.241 19.171 -1.465 1.00 6.82 202 LYS A N 1
ATOM 2636 C CA . LYS A 1 180 ? -6.894 19.627 -0.160 1.00 7.32 202 LYS A CA 1
ATOM 2637 C C . LYS A 1 180 ? -7.548 18.745 0.921 1.00 6.84 202 LYS A C 1
ATOM 2638 O O . LYS A 1 180 ? -6.978 18.676 2.025 1.00 7.02 202 LYS A O 1
ATOM 2657 N N . PHE A 1 181 ? -8.689 18.104 0.657 1.00 6.85 203 PHE A N 1
ATOM 2658 C CA . PHE A 1 181 ? -9.300 17.161 1.543 1.00 7.13 203 PHE A CA 1
ATOM 2659 C C . PHE A 1 181 ? -9.528 15.888 0.775 1.00 6.70 203 PHE A C 1
ATOM 2660 O O . PHE A 1 181 ? -10.133 15.892 -0.326 1.00 7.24 203 PHE A O 1
ATOM 2677 N N . ILE A 1 182 ? -9.091 14.795 1.356 1.00 6.36 204 ILE A N 1
ATOM 2678 C CA . ILE A 1 182 ? -9.262 13.452 0.814 1.00 7.14 204 ILE A CA 1
ATOM 2679 C C . ILE A 1 182 ? -9.655 12.542 1.975 1.00 7.93 204 ILE A C 1
ATOM 2680 O O . ILE A 1 182 ? -9.052 12.618 3.077 1.00 7.32 204 ILE A O 1
ATOM 2696 N N . ALA A 1 183 ? -10.668 11.717 1.787 1.00 7.50 205 ALA A N 1
ATOM 2697 C CA . ALA A 1 183 ? -11.052 10.790 2.833 1.00 8.81 205 ALA A CA 1
ATOM 2698 C C . ALA A 1 183 ? -11.414 11.518 4.138 1.00 7.79 205 ALA A C 1
ATOM 2699 O O . ALA A 1 183 ? -11.220 11.029 5.239 1.00 9.16 205 ALA A O 1
ATOM 2706 N N . GLY A 1 184 ? -11.995 12.711 4.019 1.00 6.93 206 GLY A N 1
ATOM 2707 C CA . GLY A 1 184 ? -12.405 13.460 5.154 1.00 8.50 206 GLY A CA 1
ATOM 2708 C C . GLY A 1 184 ? -11.375 14.168 5.914 1.00 7.72 206 GLY A C 1
ATOM 2709 O O . GLY A 1 184 ? -11.671 14.828 6.883 1.00 8.46 206 GLY A O 1
ATOM 2713 N N . LYS A 1 185 ? -10.128 14.118 5.423 1.00 7.14 207 LYS A N 1
ATOM 2714 C CA . LYS A 1 185 ? -9.022 14.699 6.150 1.00 7.70 207 LYS A CA 1
ATOM 2715 C C . LYS A 1 185 ? -8.211 15.654 5.268 1.00 7.30 207 LYS A C 1
ATOM 2716 O O . LYS A 1 185 ? -8.131 15.487 4.064 1.00 7.55 207 LYS A O 1
ATOM 2735 N N . ALA A 1 186 ? -7.625 16.644 5.888 1.00 7.49 208 ALA A N 1
ATOM 2736 C CA . ALA A 1 186 ? -6.723 17.496 5.153 1.00 7.75 208 ALA A CA 1
ATOM 2737 C C . ALA A 1 186 ? -5.590 16.649 4.588 1.00 7.56 208 ALA A C 1
ATOM 2738 O O . ALA A 1 186 ? -4.992 15.829 5.297 1.00 8.70 208 ALA A O 1
ATOM 2745 N N . ASN A 1 187 ? -5.279 16.880 3.315 1.00 7.10 209 ASN A N 1
ATOM 2746 C CA . ASN A 1 187 ? -4.177 16.231 2.637 1.00 7.64 209 ASN A CA 1
ATOM 2747 C C . ASN A 1 187 ? -2.908 17.058 2.764 1.00 7.77 209 ASN A C 1
ATOM 2748 O O . ASN A 1 187 ? -2.177 17.267 1.788 1.00 10.42 209 ASN A O 1
ATOM 2759 N N . SER A 1 188 ? -2.566 17.487 3.990 1.00 8.65 210 SER A N 1
ATOM 2760 C CA . SER A 1 188 ? -1.507 18.420 4.250 1.00 9.65 210 SER A CA 1
ATOM 2761 C C . SER A 1 188 ? -0.128 17.745 4.477 1.00 10.41 210 SER A C 1
ATOM 2762 O O . SER A 1 188 ? 0.886 18.464 4.447 1.00 12.24 210 SER A O 1
ATOM 2770 N N . ASP A 1 189 ? -0.129 16.457 4.715 1.00 11.11 211 ASP A N 1
ATOM 2771 C CA . ASP A 1 189 ? 1.129 15.737 4.982 1.00 12.60 211 ASP A CA 1
ATOM 2772 C C . ASP A 1 189 ? 1.824 15.637 3.613 1.00 12.35 211 ASP A C 1
ATOM 2773 O O . ASP A 1 189 ? 1.272 15.261 2.575 1.00 13.71 211 ASP A O 1
ATOM 2782 N N . GLY A 1 190 ? 3.104 15.922 3.652 1.00 15.16 212 GLY A N 1
ATOM 2783 C CA . GLY A 1 190 ? 3.878 15.909 2.435 1.00 14.66 212 GLY A CA 1
ATOM 2784 C C . GLY A 1 190 ? 3.528 16.953 1.417 1.00 16.05 212 GLY A C 1
ATOM 2785 O O . GLY A 1 190 ? 3.859 16.806 0.249 1.00 18.63 212 GLY A O 1
ATOM 2789 N N . TRP A 1 191 ? 2.936 18.066 1.826 1.00 13.50 213 TRP A N 1
ATOM 2790 C CA . TRP A 1 191 ? 2.521 19.070 0.868 1.00 13.53 213 TRP A CA 1
ATOM 2791 C C . TRP A 1 191 ? 3.696 19.793 0.258 1.00 15.23 213 TRP A C 1
ATOM 2792 O O . TRP A 1 191 ? 4.538 20.309 0.961 1.00 17.93 213 TRP A O 1
ATOM 2813 N N . THR A 1 192 ? 3.629 19.915 -1.062 1.00 14.67 214 THR A N 1
ATOM 2814 C CA . THR A 1 192 ? 4.650 20.575 -1.876 1.00 18.12 214 THR A CA 1
ATOM 2815 C C . THR A 1 192 ? 3.928 21.602 -2.693 1.00 13.95 214 THR A C 1
ATOM 2816 O O . THR A 1 192 ? 2.998 21.239 -3.436 1.00 14.89 214 THR A O 1
ATOM 2827 N N . PRO A 1 193 ? 4.323 22.857 -2.655 1.00 14.22 215 PRO A N 1
ATOM 2828 C CA . PRO A 1 193 ? 3.705 23.831 -3.537 1.00 14.76 215 PRO A CA 1
ATOM 2829 C C . PRO A 1 193 ? 3.981 23.535 -4.993 1.00 14.84 215 PRO A C 1
ATOM 2830 O O . PRO A 1 193 ? 5.033 22.956 -5.325 1.00 16.16 215 PRO A O 1
ATOM 2841 N N . SER A 1 194 ? 3.052 23.804 -5.861 1.00 12.79 216 SER A N 1
ATOM 2842 C CA . SER A 1 194 ? 3.287 23.708 -7.285 1.00 13.31 216 SER A CA 1
ATOM 2843 C C . SER A 1 194 ? 4.406 24.590 -7.727 1.00 15.59 216 SER A C 1
ATOM 2844 O O . SER A 1 194 ? 4.649 25.714 -7.230 1.00 16.97 216 SER A O 1
ATOM 2852 N N . ASP A 1 195 ? 5.122 24.135 -8.760 1.00 17.05 217 ASP A N 1
ATOM 2853 C CA . ASP A 1 195 ? 6.176 24.873 -9.395 1.00 22.18 217 ASP A CA 1
ATOM 2854 C C . ASP A 1 195 ? 5.687 26.114 -10.088 1.00 20.10 217 ASP A C 1
ATOM 2855 O O . ASP A 1 195 ? 6.443 27.065 -10.223 1.00 26.59 217 ASP A O 1
ATOM 2864 N N . ASN A 1 196 ? 4.484 26.065 -10.646 1.00 17.48 218 ASN A N 1
ATOM 2865 C CA . ASN A 1 196 ? 4.012 27.113 -11.514 1.00 17.39 218 ASN A CA 1
ATOM 2866 C C . ASN A 1 196 ? 2.550 27.585 -11.329 1.00 16.65 218 ASN A C 1
ATOM 2867 O O . ASN A 1 196 ? 2.047 28.388 -12.086 1.00 21.59 218 ASN A O 1
ATOM 2878 N N . ASP A 1 197 ? 1.872 27.057 -10.344 1.00 16.88 219 ASP A N 1
ATOM 2879 C CA . ASP A 1 197 ? 0.562 27.451 -9.980 1.00 15.29 219 ASP A CA 1
ATOM 2880 C C . ASP A 1 197 ? 0.554 28.044 -8.610 1.00 14.16 219 ASP A C 1
ATOM 2881 O O . ASP A 1 197 ? 0.720 27.290 -7.584 1.00 16.78 219 ASP A O 1
ATOM 2890 N N . GLN A 1 198 ? 0.357 29.361 -8.516 1.00 16.59 220 GLN A N 1
ATOM 2891 C CA . GLN A 1 198 ? 0.431 30.051 -7.244 1.00 16.27 220 GLN A CA 1
ATOM 2892 C C . GLN A 1 198 ? -0.689 29.620 -6.265 1.00 14.85 220 GLN A C 1
ATOM 2893 O O . GLN A 1 198 ? -0.607 29.909 -5.077 1.00 17.48 220 GLN A O 1
ATOM 2907 N N . ASN A 1 199 ? -1.727 28.966 -6.732 1.00 13.81 221 ASN A N 1
ATOM 2908 C CA . ASN A 1 199 ? -2.869 28.550 -5.918 1.00 14.52 221 ASN A CA 1
ATOM 2909 C C . ASN A 1 199 ? -2.913 27.067 -5.657 1.00 15.41 221 ASN A C 1
ATOM 2910 O O . ASN A 1 199 ? -3.863 26.621 -5.000 1.00 18.61 221 ASN A O 1
ATOM 2921 N N . ALA A 1 200 ? -1.931 26.305 -6.051 1.00 12.78 222 ALA A N 1
ATOM 2922 C CA . ALA A 1 200 ? -2.029 24.862 -5.922 1.00 12.68 222 ALA A CA 1
ATOM 2923 C C . ALA A 1 200 ? -0.799 24.187 -5.362 1.00 10.43 222 ALA A C 1
ATOM 2924 O O . ALA A 1 200 ? 0.343 24.702 -5.446 1.00 12.76 222 ALA A O 1
ATOM 2931 N N . GLY A 1 201 ? -0.983 22.953 -4.894 1.00 9.59 223 GLY A N 1
ATOM 2932 C CA . GLY A 1 201 ? 0.118 22.084 -4.536 1.00 11.04 223 GLY A CA 1
ATOM 2933 C C . GLY A 1 201 ? -0.354 20.646 -4.578 1.00 9.90 223 GLY A C 1
ATOM 2934 O O . GLY A 1 201 ? -1.379 20.342 -5.153 1.00 12.21 223 GLY A O 1
ATOM 2938 N N . THR A 1 202 ? 0.437 19.779 -3.964 1.00 10.81 224 THR A N 1
ATOM 2939 C CA . THR A 1 202 ? 0.142 18.345 -3.908 1.00 9.95 224 THR A CA 1
ATOM 2940 C C . THR A 1 202 ? 0.486 17.810 -2.561 1.00 9.68 224 THR A C 1
ATOM 2941 O O . THR A 1 202 ? 1.496 18.132 -1.976 1.00 11.63 224 THR A O 1
ATOM 2952 N N . GLY A 1 203 ? -0.359 16.932 -2.071 1.00 9.52 225 GLY A N 1
ATOM 2953 C CA . GLY A 1 203 ? -0.123 16.192 -0.864 1.00 8.88 225 GLY A CA 1
ATOM 2954 C C . GLY A 1 203 ? 0.118 14.728 -1.086 1.00 9.80 225 GLY A C 1
ATOM 2955 O O . GLY A 1 203 ? 0.025 14.241 -2.192 1.00 11.17 225 GLY A O 1
ATOM 2959 N N . GLU A 1 204 ? 0.418 13.996 -0.014 1.00 10.23 226 GLU A N 1
ATOM 2960 C CA . GLU A 1 204 ? 0.780 12.598 -0.170 1.00 12.60 226 GLU A CA 1
ATOM 2961 C C . GLU A 1 204 ? -0.305 11.704 -0.801 1.00 10.32 226 GLU A C 1
ATOM 2962 O O . GLU A 1 204 ? -0.011 10.779 -1.512 1.00 13.08 226 GLU A O 1
ATOM 2974 N N . MET A 1 205 ? -1.562 12.033 -0.465 1.00 10.04 227 MET A N 1
ATOM 2975 C CA . MET A 1 205 ? -2.631 11.177 -0.933 0.76 7.19 227 MET A CA 1
ATOM 2976 C C . MET A 1 205 ? -3.205 11.730 -2.242 1.00 7.99 227 MET A C 1
ATOM 2977 O O . MET A 1 205 ? -3.113 12.896 -2.527 1.00 8.31 227 MET A O 1
ATOM 2991 N N . GLY A 1 206 ? -3.722 10.801 -3.028 1.00 8.52 228 GLY A N 1
ATOM 2992 C CA . GLY A 1 206 ? -4.540 11.140 -4.173 1.00 7.29 228 GLY A CA 1
ATOM 2993 C C . GLY A 1 206 ? -5.959 10.574 -4.047 1.00 7.11 228 GLY A C 1
ATOM 2994 O O . GLY A 1 206 ? -6.209 9.739 -3.190 1.00 8.19 228 GLY A O 1
ATOM 2998 N N . ALA A 1 207 ? -6.879 11.072 -4.889 1.00 6.81 229 ALA A N 1
ATOM 2999 C CA . ALA A 1 207 ? -8.287 10.721 -4.788 1.00 6.55 229 ALA A CA 1
ATOM 3000 C C . ALA A 1 207 ? -8.729 10.070 -6.091 1.00 5.43 229 ALA A C 1
ATOM 3001 O O . ALA A 1 207 ? -8.948 10.769 -7.101 1.00 5.93 229 ALA A O 1
ATOM 3008 N N . CYS A 1 208 ? -8.851 8.727 -6.112 1.00 6.50 230 CYS A N 1
ATOM 3009 C CA . CYS A 1 208 ? -9.079 7.983 -7.347 1.00 5.99 230 CYS A CA 1
ATOM 3010 C C . CYS A 1 208 ? -10.477 7.518 -7.527 1.00 5.55 230 CYS A C 1
ATOM 3011 O O . CYS A 1 208 ? -11.083 7.055 -6.547 1.00 6.75 230 CYS A O 1
ATOM 3019 N N . CYS A 1 209 ? -10.988 7.543 -8.741 1.00 5.13 231 CYS A N 1
ATOM 3020 C CA . CYS A 1 209 ? -12.188 6.831 -9.084 1.00 5.85 231 CYS A CA 1
ATOM 3021 C C . CYS A 1 209 ? -12.441 6.831 -10.597 1.00 4.89 231 CYS A C 1
ATOM 3022 O O . CYS A 1 209 ? -11.807 7.580 -11.294 1.00 5.37 231 CYS A O 1
ATOM 3030 N N . HIS A 1 210 ? -13.360 5.972 -11.022 1.00 5.16 232 HIS A N 1
ATOM 3031 C CA . HIS A 1 210 ? -13.706 5.856 -12.441 1.00 5.00 232 HIS A CA 1
ATOM 3032 C C . HIS A 1 210 ? -14.200 7.188 -12.939 1.00 4.69 232 HIS A C 1
ATOM 3033 O O . HIS A 1 210 ? -14.758 8.026 -12.245 1.00 4.67 232 HIS A O 1
ATOM 3048 N N . GLU A 1 211 ? -14.036 7.396 -14.261 1.00 4.89 233 GLU A N 1
ATOM 3049 C CA . GLU A 1 211 ? -14.337 8.676 -14.910 1.00 4.78 233 GLU A CA 1
ATOM 3050 C C . GLU A 1 211 ? -14.749 8.465 -16.387 1.00 4.68 233 GLU A C 1
ATOM 3051 O O . GLU A 1 211 ? -14.079 7.792 -17.121 1.00 5.30 233 GLU A O 1
ATOM 3063 N N . MET A 1 212 ? -15.918 9.067 -16.700 1.00 4.29 234 MET A N 1
ATOM 3064 C CA . MET A 1 212 ? -16.468 9.046 -18.056 1.00 4.44 234 MET A CA 1
ATOM 3065 C C . MET A 1 212 ? -16.477 10.467 -18.571 1.00 3.62 234 MET A C 1
ATOM 3066 O O . MET A 1 212 ? -17.328 11.287 -18.163 1.00 4.57 234 MET A O 1
ATOM 3080 N N . ASP A 1 213 ? -15.533 10.809 -19.412 1.00 3.99 235 ASP A N 1
ATOM 3081 C CA . ASP A 1 213 ? -15.446 12.148 -20.000 1.00 4.03 235 ASP A CA 1
ATOM 3082 C C . ASP A 1 213 ? -16.321 12.244 -21.212 1.00 4.18 235 ASP A C 1
ATOM 3083 O O . ASP A 1 213 ? -16.094 11.630 -22.210 1.00 5.03 235 ASP A O 1
ATOM 3092 N N . ILE A 1 214 ? -17.369 13.090 -21.108 1.00 4.50 236 ILE A N 1
ATOM 3093 C CA . ILE A 1 214 ? -18.253 13.308 -22.244 1.00 4.13 236 ILE A CA 1
ATOM 3094 C C . ILE A 1 214 ? -17.647 14.313 -23.202 1.00 4.71 236 ILE A C 1
ATOM 3095 O O . ILE A 1 214 ? -17.812 14.217 -24.434 1.00 4.41 236 ILE A O 1
ATOM 3111 N N . TRP A 1 215 ? -16.967 15.316 -22.667 1.00 4.13 237 TRP A N 1
ATOM 3112 C CA . TRP A 1 215 ? -16.566 16.468 -23.448 1.00 3.73 237 TRP A CA 1
ATOM 3113 C C . TRP A 1 215 ? -15.375 17.109 -22.793 1.00 4.47 237 TRP A C 1
ATOM 3114 O O . TRP A 1 215 ? -15.519 17.695 -21.736 1.00 5.29 237 TRP A O 1
ATOM 3135 N N A GLU A 1 216 ? -14.201 16.886 -23.387 0.30 5.11 238 GLU A N 1
ATOM 3136 N N B GLU A 1 216 ? -14.197 16.997 -23.411 0.70 4.58 238 GLU A N 1
ATOM 3137 C CA A GLU A 1 216 ? -13.006 17.699 -23.088 0.30 5.05 238 GLU A CA 1
ATOM 3138 C CA B GLU A 1 216 ? -13.033 17.755 -23.032 0.70 4.52 238 GLU A CA 1
ATOM 3139 C C A GLU A 1 216 ? -12.601 18.493 -24.345 0.30 5.04 238 GLU A C 1
ATOM 3140 C C B GLU A 1 216 ? -12.703 18.476 -24.291 0.70 4.38 238 GLU A C 1
ATOM 3141 O O A GLU A 1 216 ? -12.325 17.945 -25.436 0.30 6.12 238 GLU A O 1
ATOM 3142 O O B GLU A 1 216 ? -12.523 17.832 -25.338 0.70 4.33 238 GLU A O 1
ATOM 3165 N N . ALA A 1 217 ? -12.667 19.806 -24.275 1.00 4.39 239 ALA A N 1
ATOM 3166 C CA . ALA A 1 217 ? -12.616 20.540 -25.514 1.00 4.42 239 ALA A CA 1
ATOM 3167 C C . ALA A 1 217 ? -12.313 22.002 -25.329 1.00 4.63 239 ALA A C 1
ATOM 3168 O O . ALA A 1 217 ? -12.567 22.632 -24.309 1.00 5.07 239 ALA A O 1
ATOM 3175 N N . ASN A 1 218 ? -11.823 22.571 -26.407 1.00 5.19 240 ASN A N 1
ATOM 3176 C CA . ASN A 1 218 ? -11.771 23.999 -26.662 1.00 5.02 240 ASN A CA 1
ATOM 3177 C C . ASN A 1 218 ? -12.204 24.243 -28.087 1.00 5.17 240 ASN A C 1
ATOM 3178 O O . ASN A 1 218 ? -12.786 23.382 -28.713 1.00 5.82 240 ASN A O 1
ATOM 3189 N N . SER A 1 219 ? -11.966 25.431 -28.611 1.00 5.53 241 SER A N 1
ATOM 3190 C CA . SER A 1 219 ? -12.386 25.733 -30.005 1.00 5.66 241 SER A CA 1
ATOM 3191 C C . SER A 1 219 ? -11.584 24.972 -31.034 1.00 5.99 241 SER A C 1
ATOM 3192 O O . SER A 1 219 ? -11.937 25.020 -32.215 1.00 6.69 241 SER A O 1
ATOM 3200 N N . GLN A 1 220 ? -10.493 24.326 -30.623 1.00 5.86 242 GLN A N 1
ATOM 3201 C CA . GLN A 1 220 ? -9.588 23.718 -31.573 1.00 5.65 242 GLN A CA 1
ATOM 3202 C C . GLN A 1 220 ? -9.617 22.225 -31.606 1.00 5.37 242 GLN A C 1
ATOM 3203 O O . GLN A 1 220 ? -9.187 21.643 -32.606 1.00 6.61 242 GLN A O 1
ATOM 3217 N N . ALA A 1 221 ? -10.084 21.545 -30.566 1.00 5.16 243 ALA A N 1
ATOM 3218 C CA . ALA A 1 221 ? -10.075 20.086 -30.507 1.00 4.80 243 ALA A CA 1
ATOM 3219 C C . ALA A 1 221 ? -11.033 19.655 -29.408 1.00 4.59 243 ALA A C 1
ATOM 3220 O O . ALA A 1 221 ? -11.368 20.392 -28.519 1.00 5.32 243 ALA A O 1
ATOM 3227 N N . GLN A 1 222 ? -11.464 18.407 -29.510 1.00 4.68 244 GLN A N 1
ATOM 3228 C CA . GLN A 1 222 ? -12.421 17.795 -28.562 1.00 4.79 244 GLN A CA 1
ATOM 3229 C C . GLN A 1 222 ? -12.247 16.296 -28.505 1.00 4.59 244 GLN A C 1
ATOM 3230 O O . GLN A 1 222 ? -11.878 15.628 -29.465 1.00 5.01 244 GLN A O 1
ATOM 3244 N N . SER A 1 223 ? -12.566 15.756 -27.331 1.00 4.28 245 SER A N 1
ATOM 3245 C CA A SER A 1 223 ? -12.487 14.326 -27.114 0.67 4.93 245 SER A CA 1
ATOM 3246 C CA B SER A 1 223 ? -12.450 14.318 -27.089 0.33 4.96 245 SER A CA 1
ATOM 3247 C C . SER A 1 223 ? -13.550 13.855 -26.151 1.00 4.03 245 SER A C 1
ATOM 3248 O O . SER A 1 223 ? -14.062 14.654 -25.332 1.00 4.26 245 SER A O 1
ATOM 3262 N N . TYR A 1 224 ? -13.837 12.563 -26.163 1.00 4.24 246 TYR A N 1
ATOM 3263 C CA . TYR A 1 224 ? -14.626 11.864 -25.145 1.00 4.37 246 TYR A CA 1
ATOM 3264 C C . TYR A 1 224 ? -13.887 10.567 -24.814 1.00 3.85 246 TYR A C 1
ATOM 3265 O O . TYR A 1 224 ? -13.283 9.978 -25.687 1.00 5.22 246 TYR A O 1
ATOM 3283 N N . THR A 1 225 ? -13.871 10.204 -23.527 1.00 4.36 247 THR A N 1
ATOM 3284 C CA . THR A 1 225 ? -12.908 9.189 -23.047 1.00 4.70 247 THR A CA 1
ATOM 3285 C C . THR A 1 225 ? -13.503 8.414 -21.896 1.00 4.43 247 THR A C 1
ATOM 3286 O O . THR A 1 225 ? -14.048 9.001 -20.940 1.00 5.98 247 THR A O 1
ATOM 3297 N N . ALA A 1 226 ? -13.332 7.101 -21.901 1.00 4.45 248 ALA A N 1
ATOM 3298 C CA . ALA A 1 226 ? -13.707 6.249 -20.805 1.00 5.11 248 ALA A CA 1
ATOM 3299 C C . ALA A 1 226 ? -12.464 5.831 -20.006 1.00 4.85 248 ALA A C 1
ATOM 3300 O O . ALA A 1 226 ? -11.510 5.309 -20.600 1.00 5.86 248 ALA A O 1
ATOM 3307 N N . HIS A 1 227 ? -12.501 6.087 -18.715 1.00 5.29 249 HIS A N 1
ATOM 3308 C CA . HIS A 1 227 ? -11.438 5.663 -17.812 1.00 5.92 249 HIS A CA 1
ATOM 3309 C C . HIS A 1 227 ? -12.002 4.729 -16.729 1.00 6.34 249 HIS A C 1
ATOM 3310 O O . HIS A 1 227 ? -12.923 5.094 -15.980 1.00 7.62 249 HIS A O 1
ATOM 3325 N N . VAL A 1 228 ? -11.422 3.537 -16.650 1.00 7.52 250 VAL A N 1
ATOM 3326 C CA . VAL A 1 228 ? -11.802 2.544 -15.637 1.00 8.25 250 VAL A CA 1
ATOM 3327 C C . VAL A 1 228 ? -10.677 2.396 -14.627 1.00 7.34 250 VAL A C 1
ATOM 3328 O O . VAL A 1 228 ? -9.495 2.504 -14.956 1.00 8.33 250 VAL A O 1
ATOM 3341 N N . CYS A 1 229 ? -11.085 2.125 -13.385 1.00 8.60 251 CYS A N 1
ATOM 3342 C CA . CYS A 1 229 ? -10.154 1.819 -12.326 1.00 8.52 251 CYS A CA 1
ATOM 3343 C C . CYS A 1 229 ? -10.409 0.403 -11.810 1.00 8.80 251 CYS A C 1
ATOM 3344 O O . CYS A 1 229 ? -11.482 -0.143 -12.002 1.00 9.14 251 CYS A O 1
ATOM 3352 N N . SER A 1 230 ? -9.432 -0.166 -11.108 1.00 9.83 252 SER A N 1
ATOM 3353 C CA . SER A 1 230 ? -9.577 -1.516 -10.510 1.00 11.50 252 SER A CA 1
ATOM 3354 C C . SER A 1 230 ? -10.126 -1.451 -9.103 1.00 12.36 252 SER A C 1
ATOM 3355 O O . SER A 1 230 ? -10.237 -2.492 -8.476 1.00 20.07 252 SER A O 1
ATOM 3363 N N . VAL A 1 231 ? -10.462 -0.237 -8.592 1.00 10.73 253 VAL A N 1
ATOM 3364 C CA . VAL A 1 231 ? -11.018 -0.011 -7.286 1.00 10.30 253 VAL A CA 1
ATOM 3365 C C . VAL A 1 231 ? -12.463 0.438 -7.357 1.00 10.85 253 VAL A C 1
ATOM 3366 O O . VAL A 1 231 ? -12.920 0.975 -8.378 1.00 10.16 253 VAL A O 1
ATOM 3379 N N . ASP A 1 232 ? -13.152 0.261 -6.258 1.00 11.37 254 ASP A N 1
ATOM 3380 C CA . ASP A 1 232 ? -14.623 0.405 -6.193 1.00 10.14 254 ASP A CA 1
ATOM 3381 C C . ASP A 1 232 ? -15.004 1.806 -5.697 1.00 9.81 254 ASP A C 1
ATOM 3382 O O . ASP A 1 232 ? -14.908 2.098 -4.511 1.00 12.69 254 ASP A O 1
ATOM 3391 N N . GLY A 1 233 ? -15.349 2.683 -6.617 1.00 8.20 255 GLY A N 1
ATOM 3392 C CA . GLY A 1 233 ? -15.717 4.072 -6.231 1.00 9.32 255 GLY A CA 1
ATOM 3393 C C . GLY A 1 233 ? -14.561 4.848 -5.669 1.00 7.61 255 GLY A C 1
ATOM 3394 O O . GLY A 1 233 ? -13.369 4.602 -5.973 1.00 8.46 255 GLY A O 1
ATOM 3398 N N . TYR A 1 234 ? -14.935 5.832 -4.884 1.00 7.34 256 TYR A N 1
ATOM 3399 C CA . TYR A 1 234 ? -14.004 6.803 -4.311 1.00 6.28 256 TYR A CA 1
ATOM 3400 C C . TYR A 1 234 ? -12.965 6.076 -3.448 1.00 7.28 256 TYR A C 1
ATOM 3401 O O . TYR A 1 234 ? -13.276 5.379 -2.506 1.00 8.73 256 TYR A O 1
ATOM 3419 N N . THR A 1 235 ? -11.700 6.190 -3.891 1.00 7.26 257 THR A N 1
ATOM 3420 C CA . THR A 1 235 ? -10.621 5.449 -3.257 1.00 8.80 257 THR A CA 1
ATOM 3421 C C . THR A 1 235 ? -9.401 6.327 -3.068 1.00 8.60 257 THR A C 1
ATOM 3422 O O . THR A 1 235 ? -8.712 6.695 -3.989 1.00 8.80 257 THR A O 1
ATOM 3433 N N . PRO A 1 236 ? -9.025 6.631 -1.810 1.00 7.65 258 PRO A N 1
ATOM 3434 C CA . PRO A 1 236 ? -7.760 7.346 -1.588 1.00 8.83 258 PRO A CA 1
ATOM 3435 C C . PRO A 1 236 ? -6.579 6.428 -1.964 1.00 8.62 258 PRO A C 1
ATOM 3436 O O . PRO A 1 236 ? -6.706 5.188 -1.856 1.00 9.99 258 PRO A O 1
ATOM 3447 N N . CYS A 1 237 ? -5.508 7.058 -2.407 1.00 8.79 259 CYS A N 1
ATOM 3448 C CA . CYS A 1 237 ? -4.314 6.259 -2.726 1.00 8.77 259 CYS A CA 1
ATOM 3449 C C . CYS A 1 237 ? -3.094 6.956 -2.138 1.00 9.89 259 CYS A C 1
ATOM 3450 O O . CYS A 1 237 ? -3.048 8.165 -1.907 1.00 10.22 259 CYS A O 1
ATOM 3458 N N . THR A 1 238 ? -2.069 6.142 -1.955 1.00 11.81 260 THR A N 1
ATOM 3459 C CA . THR A 1 238 ? -0.755 6.595 -1.580 1.00 14.00 260 THR A CA 1
ATOM 3460 C C . THR A 1 238 ? 0.245 5.804 -2.422 1.00 12.93 260 THR A C 1
ATOM 3461 O O . THR A 1 238 ? -0.010 4.718 -2.908 1.00 14.74 260 THR A O 1
ATOM 3472 N N . GLY A 1 239 ? 1.438 6.398 -2.588 1.00 14.34 261 GLY A N 1
ATOM 3473 C CA . GLY A 1 239 ? 2.536 5.709 -3.239 1.00 15.78 261 GLY A CA 1
ATOM 3474 C C . GLY A 1 239 ? 2.223 5.268 -4.663 1.00 15.97 261 GLY A C 1
ATOM 3475 O O . GLY A 1 239 ? 1.632 5.987 -5.462 1.00 15.90 261 GLY A O 1
ATOM 3479 N N . THR A 1 240 ? 2.668 4.078 -5.030 1.00 19.24 262 THR A N 1
ATOM 3480 C CA . THR A 1 240 ? 2.565 3.588 -6.422 1.00 18.92 262 THR A CA 1
ATOM 3481 C C . THR A 1 240 ? 1.083 3.350 -6.844 1.00 15.62 262 THR A C 1
ATOM 3482 O O . THR A 1 240 ? 0.779 3.375 -8.001 1.00 16.35 262 THR A O 1
ATOM 3493 N N . ASP A 1 241 ? 0.206 3.126 -5.851 1.00 14.91 263 ASP A N 1
ATOM 3494 C CA . ASP A 1 241 ? -1.203 2.961 -6.137 1.00 14.22 263 ASP A CA 1
ATOM 3495 C C . ASP A 1 241 ? -1.795 4.158 -6.830 1.00 12.10 263 ASP A C 1
ATOM 3496 O O . ASP A 1 241 ? -2.795 4.020 -7.574 1.00 14.10 263 ASP A O 1
ATOM 3505 N N . CYS A 1 242 ? -1.242 5.340 -6.631 1.00 11.76 264 CYS A N 1
ATOM 3506 C CA . CYS A 1 242 ? -1.742 6.502 -7.355 1.00 10.85 264 CYS A CA 1
ATOM 3507 C C . CYS A 1 242 ? -1.377 6.569 -8.844 1.00 11.22 264 CYS A C 1
ATOM 3508 O O . CYS A 1 242 ? -1.982 7.277 -9.598 1.00 12.73 264 CYS A O 1
ATOM 3516 N N . GLY A 1 243 ? -0.364 5.782 -9.257 1.00 12.37 265 GLY A N 1
ATOM 3517 C CA . GLY A 1 243 ? 0.010 5.760 -10.635 1.00 14.01 265 GLY A CA 1
ATOM 3518 C C . GLY A 1 243 ? 0.462 7.089 -11.133 1.00 12.83 265 GLY A C 1
ATOM 3519 O O . GLY A 1 243 ? 0.018 7.548 -12.209 1.00 13.45 265 GLY A O 1
ATOM 3523 N N . ASP A 1 244 ? 1.296 7.785 -10.358 1.00 13.00 266 ASP A N 1
ATOM 3524 C CA . ASP A 1 244 ? 1.672 9.135 -10.689 1.00 14.01 266 ASP A CA 1
ATOM 3525 C C . ASP A 1 244 ? 2.299 9.251 -12.088 1.00 14.20 266 ASP A C 1
ATOM 3526 O O . ASP A 1 244 ? 3.015 8.323 -12.498 1.00 18.51 266 ASP A O 1
ATOM 3535 N N . ASN A 1 245 ? 2.094 10.422 -12.705 1.00 19.21 267 ASN A N 1
ATOM 3536 C CA . ASN A 1 245 ? 2.713 10.808 -14.001 1.00 19.21 267 ASN A CA 1
ATOM 3537 C C . ASN A 1 245 ? 4.185 10.555 -13.917 1.00 23.42 267 ASN A C 1
ATOM 3538 O O . ASN A 1 245 ? 4.870 10.716 -12.865 1.00 24.41 267 ASN A O 1
ATOM 3549 N N . GLY A 1 246 ? 4.672 10.095 -15.053 1.00 24.68 268 GLY A N 1
ATOM 3550 C CA . GLY A 1 246 ? 6.058 9.757 -15.261 1.00 25.71 268 GLY A CA 1
ATOM 3551 C C . GLY A 1 246 ? 6.194 8.245 -15.147 1.00 23.72 268 GLY A C 1
ATOM 3552 O O . GLY A 1 246 ? 5.363 7.417 -15.688 1.00 25.72 268 GLY A O 1
ATOM 3556 N N . ASP A 1 247 ? 7.172 7.829 -14.376 1.00 27.46 269 ASP A N 1
ATOM 3557 C CA . ASP A 1 247 ? 7.496 6.390 -14.301 1.00 23.59 269 ASP A CA 1
ATOM 3558 C C . ASP A 1 247 ? 6.382 5.455 -13.794 1.00 20.70 269 ASP A C 1
ATOM 3559 O O . ASP A 1 247 ? 6.282 4.251 -14.178 1.00 27.04 269 ASP A O 1
ATOM 3568 N N . ASP A 1 248 ? 5.571 5.945 -12.899 1.00 22.61 270 ASP A N 1
ATOM 3569 C CA . ASP A 1 248 ? 4.515 5.143 -12.251 1.00 19.14 270 ASP A CA 1
ATOM 3570 C C . ASP A 1 248 ? 3.169 5.136 -13.017 1.00 18.76 270 ASP A C 1
ATOM 3571 O O . ASP A 1 248 ? 2.192 4.569 -12.499 1.00 16.50 270 ASP A O 1
ATOM 3580 N N . ARG A 1 249 ? 3.096 5.799 -14.182 1.00 16.57 271 ARG A N 1
ATOM 3581 C CA . ARG A 1 249 ? 1.820 6.114 -14.810 1.00 13.51 271 ARG A CA 1
ATOM 3582 C C . ARG A 1 249 ? 0.907 4.890 -14.961 1.00 13.07 271 ARG A C 1
ATOM 3583 O O . ARG A 1 249 ? -0.311 5.017 -14.855 1.00 14.28 271 ARG A O 1
ATOM 3604 N N . TYR A 1 250 ? 1.460 3.729 -15.281 1.00 14.68 272 TYR A N 1
ATOM 3605 C CA . TYR A 1 250 ? 0.695 2.495 -15.573 1.00 15.55 272 TYR A CA 1
ATOM 3606 C C . TYR A 1 250 ? 0.690 1.518 -14.406 1.00 17.36 272 TYR A C 1
ATOM 3607 O O . TYR A 1 250 ? 0.311 0.349 -14.553 1.00 22.86 272 TYR A O 1
ATOM 3625 N N . LYS A 1 251 ? 1.192 1.971 -13.253 1.00 17.84 273 LYS A N 1
ATOM 3626 C CA . LYS A 1 251 ? 1.327 1.057 -12.073 1.00 15.87 273 LYS A CA 1
ATOM 3627 C C . LYS A 1 251 ? 0.227 1.214 -10.985 1.00 14.51 273 LYS A C 1
ATOM 3628 O O . LYS A 1 251 ? 0.239 0.530 -9.986 1.00 17.70 273 LYS A O 1
ATOM 3647 N N . GLY A 1 252 ? -0.649 2.197 -11.158 1.00 13.91 274 GLY A N 1
ATOM 3648 C CA . GLY A 1 252 ? -1.618 2.530 -10.132 1.00 13.52 274 GLY A CA 1
ATOM 3649 C C . GLY A 1 252 ? -2.923 1.824 -10.383 1.00 12.00 274 GLY A C 1
ATOM 3650 O O . GLY A 1 252 ? -3.091 0.929 -11.236 1.00 14.09 274 GLY A O 1
ATOM 3654 N N . VAL A 1 253 ? -3.956 2.267 -9.625 1.00 10.79 275 VAL A N 1
ATOM 3655 C CA . VAL A 1 253 ? -5.280 1.669 -9.624 1.00 9.39 275 VAL A CA 1
ATOM 3656 C C . VAL A 1 253 ? -6.187 2.213 -10.721 1.00 9.13 275 VAL A C 1
ATOM 3657 O O . VAL A 1 253 ? -7.224 1.570 -11.001 1.00 9.36 275 VAL A O 1
ATOM 3670 N N . CYS A 1 254 ? -5.875 3.317 -11.358 1.00 8.33 276 CYS A N 1
ATOM 3671 C CA . CYS A 1 254 ? -6.747 3.887 -12.432 1.00 8.20 276 CYS A CA 1
ATOM 3672 C C . CYS A 1 254 ? -6.001 3.996 -13.710 1.00 8.48 276 CYS A C 1
ATOM 3673 O O . CYS A 1 254 ? -4.791 4.181 -13.784 1.00 10.34 276 CYS A O 1
ATOM 3681 N N . ASP A 1 255 ? -6.751 3.981 -14.812 1.00 9.03 277 ASP A N 1
ATOM 3682 C CA . ASP A 1 255 ? -6.255 4.138 -16.179 1.00 8.58 277 ASP A CA 1
ATOM 3683 C C . ASP A 1 255 ? -6.271 5.641 -16.482 1.00 7.76 277 ASP A C 1
ATOM 3684 O O . ASP A 1 255 ? -7.314 6.238 -16.796 1.00 8.64 277 ASP A O 1
ATOM 3693 N N . LYS A 1 256 ? -5.126 6.293 -16.377 1.00 8.44 278 LYS A N 1
ATOM 3694 C CA . LYS A 1 256 ? -4.955 7.684 -16.608 1.00 8.09 278 LYS A CA 1
ATOM 3695 C C . LYS A 1 256 ? -5.236 8.105 -18.043 1.00 8.96 278 LYS A C 1
ATOM 3696 O O . LYS A 1 256 ? -5.818 9.125 -18.282 1.00 9.78 278 LYS A O 1
ATOM 3715 N N . ASP A 1 257 ? -4.813 7.303 -19.013 1.00 7.57 279 ASP A N 1
ATOM 3716 C CA . ASP A 1 257 ? -4.980 7.665 -20.401 1.00 7.66 279 ASP A CA 1
ATOM 3717 C C . ASP A 1 257 ? -6.424 7.563 -20.820 1.00 8.50 279 ASP A C 1
ATOM 3718 O O . ASP A 1 257 ? -6.928 8.391 -21.554 1.00 8.86 279 ASP A O 1
ATOM 3727 N N . GLY A 1 258 ? -7.093 6.497 -20.414 1.00 7.37 280 GLY A N 1
ATOM 3728 C CA . GLY A 1 258 ? -8.446 6.169 -20.863 1.00 7.52 280 GLY A CA 1
ATOM 3729 C C . GLY A 1 258 ? -8.425 5.656 -22.293 1.00 6.54 280 GLY A C 1
ATOM 3730 O O . GLY A 1 258 ? -7.442 5.745 -23.030 1.00 8.88 280 GLY A O 1
ATOM 3734 N N . CYS A 1 259 ? -9.571 5.135 -22.687 1.00 6.02 281 CYS A N 1
ATOM 3735 C CA . CYS A 1 259 ? -9.867 4.867 -24.101 1.00 5.85 281 CYS A CA 1
ATOM 3736 C C . CYS A 1 259 ? -10.583 6.100 -24.660 1.00 5.27 281 CYS A C 1
ATOM 3737 O O . CYS A 1 259 ? -11.746 6.363 -24.303 1.00 5.41 281 CYS A O 1
ATOM 3745 N N . ASP A 1 260 ? -9.833 6.886 -25.441 1.00 6.32 282 ASP A N 1
ATOM 3746 C CA . ASP A 1 260 ? -10.298 8.139 -25.928 1.00 5.07 282 ASP A CA 1
ATOM 3747 C C . ASP A 1 260 ? -10.757 8.084 -27.385 1.00 5.61 282 ASP A C 1
ATOM 3748 O O . ASP A 1 260 ? -10.161 7.347 -28.172 1.00 6.05 282 ASP A O 1
ATOM 3757 N N . TYR A 1 261 ? -11.757 8.866 -27.709 1.00 4.96 283 TYR A N 1
ATOM 3758 C CA . TYR A 1 261 ? -12.204 9.088 -29.063 1.00 4.96 283 TYR A CA 1
ATOM 3759 C C . TYR A 1 261 ? -12.078 10.555 -29.337 1.00 4.32 283 TYR A C 1
ATOM 3760 O O . TYR A 1 261 ? -12.936 11.367 -28.889 1.00 4.74 283 TYR A O 1
ATOM 3778 N N . ALA A 1 262 ? -11.035 10.953 -30.041 1.00 4.57 284 ALA A N 1
ATOM 3779 C CA . ALA A 1 262 ? -10.681 12.342 -30.273 1.00 5.41 284 ALA A CA 1
ATOM 3780 C C . ALA A 1 262 ? -10.555 12.522 -31.787 1.00 5.13 284 ALA A C 1
ATOM 3781 O O . ALA A 1 262 ? -9.574 12.077 -32.381 1.00 5.62 284 ALA A O 1
ATOM 3788 N N . ALA A 1 263 ? -11.590 13.080 -32.410 1.00 4.46 285 ALA A N 1
ATOM 3789 C CA . ALA A 1 263 ? -11.665 13.026 -33.866 1.00 5.70 285 ALA A CA 1
ATOM 3790 C C . ALA A 1 263 ? -10.403 13.514 -34.580 1.00 5.85 285 ALA A C 1
ATOM 3791 O O . ALA A 1 263 ? -10.017 12.906 -35.601 1.00 5.68 285 ALA A O 1
ATOM 3798 N N . TYR A 1 264 ? -9.830 14.633 -34.158 1.00 5.37 286 TYR A N 1
ATOM 3799 C CA . TYR A 1 264 ? -8.665 15.138 -34.833 1.00 5.76 286 TYR A CA 1
ATOM 3800 C C . TYR A 1 264 ? -7.501 14.128 -34.731 1.00 5.74 286 TYR A C 1
ATOM 3801 O O . TYR A 1 264 ? -6.823 13.836 -35.729 1.00 6.62 286 TYR A O 1
ATOM 3819 N N . ARG A 1 265 ? -7.275 13.581 -33.530 1.00 5.06 287 ARG A N 1
ATOM 3820 C CA . ARG A 1 265 ? -6.207 12.555 -33.276 1.00 5.68 287 ARG A CA 1
ATOM 3821 C C . ARG A 1 265 ? -6.452 11.381 -34.166 1.00 6.00 287 ARG A C 1
ATOM 3822 O O . ARG A 1 265 ? -5.506 10.634 -34.521 1.00 7.21 287 ARG A O 1
ATOM 3843 N N . LEU A 1 266 ? -7.716 11.089 -34.546 1.00 6.24 288 LEU A N 1
ATOM 3844 C CA . LEU A 1 266 ? -8.127 9.948 -35.349 1.00 5.93 288 LEU A CA 1
ATOM 3845 C C . LEU A 1 266 ? -8.128 10.248 -36.858 1.00 6.29 288 LEU A C 1
ATOM 3846 O O . LEU A 1 266 ? -8.708 9.485 -37.631 1.00 7.56 288 LEU A O 1
ATOM 3862 N N . GLY A 1 267 ? -7.482 11.331 -37.250 1.00 6.42 289 GLY A N 1
ATOM 3863 C CA . GLY A 1 267 ? -7.280 11.628 -38.630 1.00 6.56 289 GLY A CA 1
ATOM 3864 C C . GLY A 1 267 ? -8.376 12.454 -39.263 1.00 6.56 289 GLY A C 1
ATOM 3865 O O . GLY A 1 267 ? -8.368 12.601 -40.509 1.00 8.20 289 GLY A O 1
ATOM 3869 N N . GLN A 1 268 ? -9.281 13.040 -38.492 1.00 6.43 290 GLN A N 1
ATOM 3870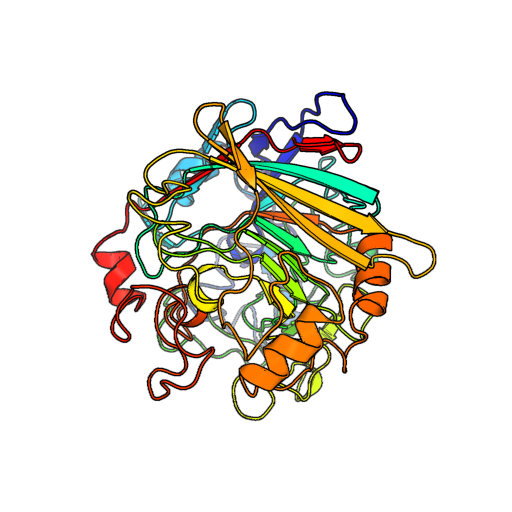 C CA . GLN A 1 268 ? -10.389 13.809 -39.019 1.00 6.06 290 GLN A CA 1
ATOM 3871 C C . GLN A 1 268 ? -10.178 15.234 -38.601 1.00 6.38 290 GLN A C 1
ATOM 3872 O O . GLN A 1 268 ? -10.711 15.728 -37.617 1.00 7.28 290 GLN A O 1
ATOM 3886 N N . HIS A 1 269 ? -9.315 15.945 -39.336 1.00 6.89 291 HIS A N 1
ATOM 3887 C CA . HIS A 1 269 ? -8.831 17.231 -38.904 1.00 7.36 291 HIS A CA 1
ATOM 3888 C C . HIS A 1 269 ? -9.801 18.329 -39.150 1.00 8.45 291 HIS A C 1
ATOM 3889 O O . HIS A 1 269 ? -9.894 19.287 -38.355 1.00 13.53 291 HIS A O 1
ATOM 3904 N N . ASP A 1 270 ? -10.664 18.243 -40.184 1.00 7.83 292 ASP A N 1
ATOM 3905 C CA . ASP A 1 270 ? -11.621 19.275 -40.579 1.00 7.90 292 ASP A CA 1
ATOM 3906 C C . ASP A 1 270 ? -12.987 19.087 -39.955 1.00 7.54 292 ASP A C 1
ATOM 3907 O O . ASP A 1 270 ? -13.860 19.916 -40.125 1.00 9.56 292 ASP A O 1
ATOM 3916 N N . PHE A 1 271 ? -13.174 18.033 -39.192 1.00 6.62 293 PHE A N 1
ATOM 3917 C CA . PHE A 1 271 ? -14.474 17.702 -38.643 1.00 6.14 293 PHE A CA 1
ATOM 3918 C C . PHE A 1 271 ? -14.978 18.673 -37.610 1.00 6.54 293 PHE A C 1
ATOM 3919 O O . PHE A 1 271 ? -16.135 19.075 -37.636 1.00 7.86 293 PHE A O 1
ATOM 3936 N N . TYR A 1 272 ? -14.098 19.071 -36.684 1.00 6.07 294 TYR A N 1
ATOM 3937 C CA . TYR A 1 272 ? -14.464 20.011 -35.613 1.00 6.26 294 TYR A CA 1
ATOM 3938 C C . TYR A 1 272 ? -13.371 21.067 -35.536 1.00 6.86 294 TYR A C 1
ATOM 3939 O O . TYR A 1 272 ? -12.179 20.753 -35.534 1.00 8.18 294 TYR A O 1
ATOM 3957 N N . GLY A 1 273 ? -13.801 22.285 -35.481 1.00 6.74 295 GLY A N 1
ATOM 3958 C CA . GLY A 1 273 ? -12.889 23.419 -35.300 1.00 8.22 295 GLY A CA 1
ATOM 3959 C C . GLY A 1 273 ? -13.470 24.644 -35.904 1.00 7.89 295 GLY A C 1
ATOM 3960 O O . GLY A 1 273 ? -14.665 24.690 -36.242 1.00 7.89 295 GLY A O 1
ATOM 3964 N N . GLU A 1 274 ? -12.668 25.695 -36.033 1.00 9.16 296 GLU A N 1
ATOM 3965 C CA . GLU A 1 274 ? -13.200 26.928 -36.584 1.00 10.64 296 GLU A CA 1
ATOM 3966 C C . GLU A 1 274 ? -13.489 26.737 -38.070 1.00 11.15 296 GLU A C 1
ATOM 3967 O O . GLU A 1 274 ? -12.586 26.398 -38.876 1.00 13.82 296 GLU A O 1
ATOM 3979 N N . GLY A 1 275 ? -14.736 26.830 -38.454 1.00 11.28 297 GLY A N 1
ATOM 3980 C CA . GLY A 1 275 ? -15.223 26.534 -39.796 1.00 13.41 297 GLY A CA 1
ATOM 3981 C C . GLY A 1 275 ? -15.262 25.056 -40.127 1.00 11.75 297 GLY A C 1
ATOM 3982 O O . GLY A 1 275 ? -15.390 24.688 -41.308 1.00 15.20 297 GLY A O 1
ATOM 3986 N N . GLY A 1 276 ? -15.194 24.176 -39.131 1.00 9.48 298 GLY A N 1
ATOM 3987 C CA . GLY A 1 276 ? -15.247 22.748 -39.389 1.00 8.99 298 GLY A CA 1
ATOM 3988 C C . GLY A 1 276 ? -16.674 22.293 -39.699 1.00 7.99 298 GLY A C 1
ATOM 3989 O O . GLY A 1 276 ? -17.634 23.034 -39.669 1.00 9.56 298 GLY A O 1
ATOM 3993 N N . THR A 1 277 ? -16.789 21.025 -40.013 1.00 7.79 299 THR A N 1
ATOM 3994 C CA . THR A 1 277 ? -18.125 20.395 -40.238 1.00 8.13 299 THR A CA 1
ATOM 3995 C C . THR A 1 277 ? -19.026 20.698 -39.100 1.00 7.40 299 THR A C 1
ATOM 3996 O O . THR A 1 277 ? -20.178 21.040 -39.268 1.00 8.81 299 THR A O 1
ATOM 4007 N N . VAL A 1 278 ? -18.508 20.500 -37.879 1.00 6.08 300 VAL A N 1
ATOM 4008 C CA . VAL A 1 278 ? -19.026 21.001 -36.646 1.00 6.60 300 VAL A CA 1
ATOM 4009 C C . VAL A 1 278 ? -18.191 22.290 -36.364 1.00 6.85 300 VAL A C 1
ATOM 4010 O O . VAL A 1 278 ? -16.966 22.174 -36.204 1.00 7.41 300 VAL A O 1
ATOM 4023 N N . ASP A 1 279 ? -18.833 23.436 -36.373 1.00 6.57 301 ASP A N 1
ATOM 4024 C CA . ASP A 1 279 ? -18.112 24.692 -36.312 1.00 6.73 301 ASP A CA 1
ATOM 4025 C C . ASP A 1 279 ? -18.010 25.153 -34.866 1.00 6.57 301 ASP A C 1
ATOM 4026 O O . ASP A 1 279 ? -19.009 25.487 -34.242 1.00 6.91 301 ASP A O 1
ATOM 4035 N N . SER A 1 280 ? -16.800 25.130 -34.292 1.00 6.11 302 SER A N 1
ATOM 4036 C CA . SER A 1 280 ? -16.617 25.503 -32.917 1.00 6.81 302 SER A CA 1
ATOM 4037 C C . SER A 1 280 ? -16.806 26.955 -32.659 1.00 7.03 302 SER A C 1
ATOM 4038 O O . SER A 1 280 ? -16.887 27.378 -31.513 1.00 7.54 302 SER A O 1
ATOM 4046 N N . GLY A 1 281 ? -16.980 27.773 -33.705 1.00 7.19 303 GLY A N 1
ATOM 4047 C CA . GLY A 1 281 ? -17.324 29.164 -33.550 1.00 8.40 303 GLY A CA 1
ATOM 4048 C C . GLY A 1 281 ? -18.782 29.369 -33.099 1.00 7.87 303 GLY A C 1
ATOM 4049 O O . GLY A 1 281 ? -19.148 30.485 -32.757 1.00 8.95 303 GLY A O 1
ATOM 4053 N N . SER A 1 282 ? -19.621 28.311 -33.156 1.00 7.75 304 SER A N 1
ATOM 4054 C CA . SER A 1 282 ? -21.024 28.405 -32.839 1.00 8.18 304 SER A CA 1
ATOM 4055 C C . SER A 1 282 ? -21.385 27.295 -31.816 1.00 7.15 304 SER A C 1
ATOM 4056 O O . SER A 1 282 ? -20.722 26.288 -31.725 1.00 6.86 304 SER A O 1
ATOM 4064 N N . THR A 1 283 ? -22.436 27.566 -31.089 1.00 6.40 305 THR A N 1
ATOM 4065 C CA . THR A 1 283 ? -22.937 26.578 -30.136 1.00 6.38 305 THR A CA 1
ATOM 4066 C C . THR A 1 283 ? -23.314 25.294 -30.875 1.00 5.98 305 THR A C 1
ATOM 4067 O O . THR A 1 283 ? -23.728 25.335 -32.057 1.00 6.34 305 THR A O 1
ATOM 4078 N N . LEU A 1 284 ? -23.119 24.178 -30.218 1.00 5.81 306 LEU A N 1
ATOM 4079 C CA . LEU A 1 284 ? -23.420 22.862 -30.803 1.00 5.83 306 LEU A CA 1
ATOM 4080 C C . LEU A 1 284 ? -24.098 22.014 -29.756 1.00 5.52 306 LEU A C 1
ATOM 4081 O O . LEU A 1 284 ? -23.901 22.185 -28.535 1.00 6.33 306 LEU A O 1
ATOM 4097 N N . THR A 1 285 ? -24.824 21.002 -30.196 1.00 5.32 307 THR A N 1
ATOM 4098 C CA . THR A 1 285 ? -25.420 19.988 -29.365 1.00 4.55 307 THR A CA 1
ATOM 4099 C C . THR A 1 285 ? -24.558 18.723 -29.432 1.00 4.60 307 THR A C 1
ATOM 4100 O O . THR A 1 285 ? -24.236 18.255 -30.507 1.00 5.34 307 THR A O 1
ATOM 4111 N N . VAL A 1 286 ? -24.246 18.161 -28.244 1.00 4.40 308 VAL A N 1
ATOM 4112 C CA . VAL A 1 286 ? -23.448 16.960 -28.068 1.00 4.36 308 VAL A CA 1
ATOM 4113 C C . VAL A 1 286 ? -24.293 15.888 -27.518 1.00 4.13 308 VAL A C 1
ATOM 4114 O O . VAL A 1 286 ? -24.790 16.015 -26.375 1.00 4.41 308 VAL A O 1
ATOM 4127 N N . ILE A 1 287 ? -24.482 14.806 -28.241 1.00 4.75 309 ILE A N 1
ATOM 4128 C CA . ILE A 1 287 ? -25.341 13.683 -27.881 1.00 4.64 309 ILE A CA 1
ATOM 4129 C C . ILE A 1 287 ? -24.486 12.434 -27.681 1.00 4.18 309 ILE A C 1
ATOM 4130 O O . ILE A 1 287 ? -23.679 12.113 -28.562 1.00 4.78 309 ILE A O 1
ATOM 4146 N N . THR A 1 288 ? -24.664 11.712 -26.569 1.00 4.18 310 THR A N 1
ATOM 4147 C CA . THR A 1 288 ? -23.866 10.550 -26.255 1.00 4.79 310 THR A CA 1
ATOM 4148 C C . THR A 1 288 ? -24.772 9.436 -25.850 1.00 5.07 310 THR A C 1
ATOM 4149 O O . THR A 1 288 ? -25.655 9.617 -24.983 1.00 6.04 310 THR A O 1
ATOM 4160 N N . GLN A 1 289 ? -24.598 8.248 -26.454 1.00 4.94 311 GLN A N 1
ATOM 4161 C CA . GLN A 1 289 ? -25.483 7.107 -26.196 1.00 5.20 311 GLN A CA 1
ATOM 4162 C C . GLN A 1 289 ? -24.663 5.957 -25.634 1.00 5.11 311 GLN A C 1
ATOM 4163 O O . GLN A 1 289 ? -23.636 5.558 -26.207 1.00 5.83 311 GLN A O 1
ATOM 4177 N N . PHE A 1 290 ? -25.124 5.398 -24.500 1.00 5.06 312 PHE A N 1
ATOM 4178 C CA . PHE A 1 290 ? -24.415 4.321 -23.811 1.00 6.12 312 PHE A CA 1
ATOM 4179 C C . PHE A 1 290 ? -25.169 3.029 -24.107 1.00 6.29 312 PHE A C 1
ATOM 4180 O O . PHE A 1 290 ? -26.109 2.656 -23.400 1.00 7.18 312 PHE A O 1
ATOM 4197 N N . ILE A 1 291 ? -24.779 2.337 -25.174 1.00 6.10 313 ILE A N 1
ATOM 4198 C CA . ILE A 1 291 ? -25.467 1.194 -25.686 1.00 7.12 313 ILE A CA 1
ATOM 4199 C C . ILE A 1 291 ? -25.006 -0.039 -24.958 1.00 6.84 313 ILE A C 1
ATOM 4200 O O . ILE A 1 291 ? -23.822 -0.290 -24.747 1.00 8.05 313 ILE A O 1
ATOM 4216 N N . THR A 1 292 ? -25.967 -0.859 -24.551 1.00 7.95 314 THR A N 1
ATOM 4217 C CA . THR A 1 292 ? -25.706 -2.095 -23.824 1.00 9.39 314 THR A CA 1
ATOM 4218 C C . THR A 1 292 ? -26.297 -3.282 -24.533 1.00 10.38 314 THR A C 1
ATOM 4219 O O . THR A 1 292 ? -27.235 -3.199 -25.274 1.00 12.75 314 THR A O 1
ATOM 4230 N N . GLY A 1 293 ? -25.702 -4.418 -24.239 1.00 9.95 315 GLY A N 1
ATOM 4231 C CA . GLY A 1 293 ? -26.278 -5.701 -24.541 1.00 9.89 315 GLY A CA 1
ATOM 4232 C C . GLY A 1 293 ? -25.995 -6.667 -23.384 1.00 9.97 315 GLY A C 1
ATOM 4233 O O . GLY A 1 293 ? -25.819 -6.254 -22.274 1.00 10.89 315 GLY A O 1
ATOM 4237 N N . GLY A 1 294 ? -26.042 -7.933 -23.697 1.00 9.86 316 GLY A N 1
ATOM 4238 C CA . GLY A 1 294 ? -25.840 -8.933 -22.683 1.00 10.72 316 GLY A CA 1
ATOM 4239 C C . GLY A 1 294 ? -24.493 -8.936 -22.008 1.00 8.62 316 GLY A C 1
ATOM 4240 O O . GLY A 1 294 ? -24.319 -9.539 -20.985 1.00 9.81 316 GLY A O 1
ATOM 4244 N N . GLY A 1 295 ? -23.520 -8.272 -22.615 1.00 10.05 317 GLY A N 1
ATOM 4245 C CA . GLY A 1 295 ? -22.256 -8.112 -21.981 1.00 10.57 317 GLY A CA 1
ATOM 4246 C C . GLY A 1 295 ? -22.100 -6.843 -21.212 1.00 11.19 317 GLY A C 1
ATOM 4247 O O . GLY A 1 295 ? -21.005 -6.523 -20.693 1.00 12.87 317 GLY A O 1
ATOM 4251 N N . GLY A 1 296 ? -23.188 -6.076 -21.068 1.00 10.54 318 GLY A N 1
ATOM 4252 C CA . GLY A 1 296 ? -23.119 -4.721 -20.497 1.00 9.61 318 GLY A CA 1
ATOM 4253 C C . GLY A 1 296 ? -22.867 -3.694 -21.545 1.00 8.75 318 GLY A C 1
ATOM 4254 O O . GLY A 1 296 ? -23.167 -3.895 -22.735 1.00 9.09 318 GLY A O 1
ATOM 4258 N N . LEU A 1 297 ? -22.303 -2.538 -21.147 1.00 7.67 319 LEU A N 1
ATOM 4259 C CA . LEU A 1 297 ? -21.955 -1.515 -22.127 1.00 6.57 319 LEU A CA 1
ATOM 4260 C C . LEU A 1 297 ? -21.071 -2.119 -23.193 1.00 7.52 319 LEU A C 1
ATOM 4261 O O . LEU A 1 297 ? -20.024 -2.720 -22.937 1.00 9.23 319 LEU A O 1
ATOM 4277 N N . ASN A 1 298 ? -21.487 -1.887 -24.471 1.00 7.26 320 ASN A N 1
ATOM 4278 C CA . ASN A 1 298 ? -20.680 -2.359 -25.571 1.00 7.48 320 ASN A CA 1
ATOM 4279 C C . ASN A 1 298 ? -20.305 -1.268 -26.580 1.00 6.37 320 ASN A C 1
ATOM 4280 O O . ASN A 1 298 ? -19.511 -1.525 -27.447 1.00 7.77 320 ASN A O 1
ATOM 4291 N N . GLU A 1 299 ? -20.844 -0.069 -26.443 1.00 6.45 321 GLU A N 1
ATOM 4292 C CA . GLU A 1 299 ? -20.547 1.006 -27.420 1.00 5.92 321 GLU A CA 1
ATOM 4293 C C . GLU A 1 299 ? -20.976 2.323 -26.801 1.00 5.42 321 GLU A C 1
ATOM 4294 O O . GLU A 1 299 ? -22.037 2.433 -26.195 1.00 6.75 321 GLU A O 1
ATOM 4306 N N . ILE A 1 300 ? -20.139 3.359 -27.020 1.00 5.12 322 ILE A N 1
ATOM 4307 C CA . ILE A 1 300 ? -20.461 4.712 -26.639 1.00 5.09 322 ILE A CA 1
ATOM 4308 C C . ILE A 1 300 ? -20.462 5.529 -27.913 1.00 4.49 322 ILE A C 1
ATOM 4309 O O . ILE A 1 300 ? -19.400 5.830 -28.500 1.00 5.05 322 ILE A O 1
ATOM 4325 N N . ARG A 1 301 ? -21.675 5.858 -28.387 1.00 4.75 323 ARG A N 1
ATOM 4326 C CA . ARG A 1 301 ? -21.888 6.576 -29.617 1.00 4.72 323 ARG A CA 1
ATOM 4327 C C . ARG A 1 301 ? -22.027 8.080 -29.408 1.00 4.49 323 ARG A C 1
ATOM 4328 O O . ARG A 1 301 ? -22.437 8.516 -28.332 1.00 5.51 323 ARG A O 1
ATOM 4349 N N . ARG A 1 302 ? -21.679 8.790 -30.427 1.00 4.84 324 ARG A N 1
ATOM 4350 C CA . ARG A 1 302 ? -21.681 10.252 -30.441 1.00 4.93 324 ARG A CA 1
ATOM 4351 C C . ARG A 1 302 ? -22.417 10.749 -31.642 1.00 4.63 324 ARG A C 1
ATOM 4352 O O . ARG A 1 302 ? -22.150 10.318 -32.767 1.00 5.31 324 ARG A O 1
ATOM 4373 N N . ILE A 1 303 ? -23.356 11.706 -31.444 1.00 4.26 325 ILE A N 1
ATOM 4374 C CA . ILE A 1 303 ? -24.044 12.398 -32.523 1.00 4.93 325 ILE A CA 1
ATOM 4375 C C . ILE A 1 303 ? -23.963 13.875 -32.207 1.00 4.22 325 ILE A C 1
ATOM 4376 O O . ILE A 1 303 ? -24.035 14.236 -31.030 1.00 5.40 325 ILE A O 1
ATOM 4392 N N . TYR A 1 304 ? -23.852 14.724 -33.212 1.00 4.55 326 TYR A N 1
ATOM 4393 C CA . TYR A 1 304 ? -23.881 16.198 -33.021 1.00 4.58 326 TYR A CA 1
ATOM 4394 C C . TYR A 1 304 ? -25.103 16.765 -33.717 1.00 4.46 326 TYR A C 1
ATOM 4395 O O . TYR A 1 304 ? -25.596 16.187 -34.696 1.00 5.46 326 TYR A O 1
ATOM 4413 N N . GLN A 1 305 ? -25.557 17.921 -33.224 1.00 4.77 327 GLN A N 1
ATOM 4414 C CA . GLN A 1 305 ? -26.462 18.744 -34.032 1.00 5.58 327 GLN A CA 1
ATOM 4415 C C . GLN A 1 305 ? -25.979 20.161 -33.970 1.00 5.38 327 GLN A C 1
ATOM 4416 O O . GLN A 1 305 ? -25.517 20.657 -32.952 1.00 7.01 327 GLN A O 1
ATOM 4430 N N . GLN A 1 306 ? -26.114 20.870 -35.084 1.00 5.31 328 GLN A N 1
ATOM 4431 C CA . GLN A 1 306 ? -25.751 22.279 -35.130 1.00 5.73 328 GLN A CA 1
ATOM 4432 C C . GLN A 1 306 ? -26.550 22.940 -36.210 1.00 5.63 328 GLN A C 1
ATOM 4433 O O . GLN A 1 306 ? -26.630 22.436 -37.330 1.00 6.27 328 GLN A O 1
ATOM 4447 N N . GLY A 1 307 ? -27.169 24.067 -35.887 1.00 7.26 329 GLY A N 1
ATOM 4448 C CA . GLY A 1 307 ? -28.014 24.753 -36.888 1.00 8.30 329 GLY A CA 1
ATOM 4449 C C . GLY A 1 307 ? -29.152 23.943 -37.373 1.00 8.39 329 GLY A C 1
ATOM 4450 O O . GLY A 1 307 ? -29.638 24.192 -38.461 1.00 9.55 329 GLY A O 1
ATOM 4454 N N . GLY A 1 308 ? -29.634 23.008 -36.561 1.00 7.72 330 GLY A N 1
ATOM 4455 C CA . GLY A 1 308 ? -30.730 22.136 -36.904 1.00 9.39 330 GLY A CA 1
ATOM 4456 C C . GLY A 1 308 ? -30.300 20.882 -37.642 1.00 8.31 330 GLY A C 1
ATOM 4457 O O . GLY A 1 308 ? -31.134 20.008 -37.871 1.00 12.67 330 GLY A O 1
ATOM 4461 N N . GLN A 1 309 ? -29.043 20.777 -38.010 1.00 6.51 331 GLN A N 1
ATOM 4462 C CA . GLN A 1 309 ? -28.566 19.700 -38.806 1.00 5.60 331 GLN A CA 1
ATOM 4463 C C . GLN A 1 309 ? -27.904 18.617 -37.967 1.00 5.84 331 GLN A C 1
ATOM 4464 O O . GLN A 1 309 ? -26.992 18.887 -37.189 1.00 6.38 331 GLN A O 1
ATOM 4478 N N . THR A 1 310 ? -28.333 17.379 -38.144 1.00 5.55 332 THR A N 1
ATOM 4479 C CA . THR A 1 310 ? -27.689 16.214 -37.511 1.00 5.82 332 THR A CA 1
ATOM 4480 C C . THR A 1 310 ? -26.365 15.933 -38.242 1.00 5.38 332 THR A C 1
ATOM 4481 O O . THR A 1 310 ? -26.316 15.875 -39.452 1.00 5.88 332 THR A O 1
ATOM 4492 N N . ILE A 1 311 ? -25.324 15.709 -37.456 1.00 5.28 333 ILE A N 1
ATOM 4493 C CA . ILE A 1 311 ? -23.989 15.413 -37.951 1.00 5.90 333 ILE A CA 1
ATOM 4494 C C . ILE A 1 311 ? -23.495 14.179 -37.219 1.00 5.47 333 ILE A C 1
ATOM 4495 O O . ILE A 1 311 ? -23.302 14.214 -36.006 1.00 6.22 333 ILE A O 1
ATOM 4511 N N . GLN A 1 312 ? -23.372 13.071 -37.923 1.00 5.43 334 GLN A N 1
ATOM 4512 C CA . GLN A 1 312 ? -22.881 11.869 -37.354 1.00 5.50 334 GLN A CA 1
ATOM 4513 C C . GLN A 1 312 ? -21.403 11.977 -36.960 1.00 5.71 334 GLN A C 1
ATOM 4514 O O . GLN A 1 312 ? -20.674 12.842 -37.464 1.00 6.24 334 GLN A O 1
ATOM 4528 N N . ASN A 1 313 ? -20.933 11.128 -36.070 1.00 5.62 335 ASN A N 1
ATOM 4529 C CA . ASN A 1 313 ? -19.557 11.202 -35.635 1.00 5.62 335 ASN A CA 1
ATOM 4530 C C . ASN A 1 313 ? -18.650 10.868 -36.788 1.00 6.14 335 ASN A C 1
ATOM 4531 O O . ASN A 1 313 ? -18.903 10.008 -37.609 1.00 7.38 335 ASN A O 1
ATOM 4542 N N . ALA A 1 314 ? -17.495 11.559 -36.851 1.00 7.10 336 ALA A N 1
ATOM 4543 C CA . ALA A 1 314 ? -16.490 11.243 -37.857 1.00 7.50 336 ALA A CA 1
ATOM 4544 C C . ALA A 1 314 ? -15.765 9.968 -37.506 1.00 6.67 336 ALA A C 1
ATOM 4545 O O . ALA A 1 314 ? -15.320 9.829 -36.385 1.00 9.95 336 ALA A O 1
ATOM 4552 N N . ALA A 1 315 ? -15.626 9.093 -38.471 1.00 6.43 337 ALA A N 1
ATOM 4553 C CA . ALA A 1 315 ? -15.000 7.797 -38.272 1.00 7.01 337 ALA A CA 1
ATOM 4554 C C . ALA A 1 315 ? -13.459 7.921 -38.302 1.00 6.36 337 ALA A C 1
ATOM 4555 O O . ALA A 1 315 ? -12.900 8.793 -38.924 1.00 6.91 337 ALA A O 1
ATOM 4562 N N . VAL A 1 316 ? -12.825 6.955 -37.684 1.00 7.17 338 VAL A N 1
ATOM 4563 C CA . VAL A 1 316 ? -11.367 6.840 -37.754 1.00 7.09 338 VAL A CA 1
ATOM 4564 C C . VAL A 1 316 ? -10.904 6.861 -39.196 1.00 7.04 338 VAL A C 1
ATOM 4565 O O . VAL A 1 316 ? -11.492 6.146 -40.019 1.00 7.18 338 VAL A O 1
ATOM 4578 N N . ASN A 1 317 ? -9.894 7.651 -39.480 1.00 7.23 339 ASN A N 1
ATOM 4579 C CA . ASN A 1 317 ? -9.447 7.900 -40.844 1.00 8.67 339 ASN A CA 1
ATOM 4580 C C . ASN A 1 317 ? -7.976 7.589 -41.016 1.00 8.14 339 ASN A C 1
ATOM 4581 O O . ASN A 1 317 ? -7.150 8.484 -41.180 1.00 9.73 339 ASN A O 1
ATOM 4592 N N . PHE A 1 318 ? -7.650 6.293 -40.976 1.00 8.50 340 PHE A N 1
ATOM 4593 C CA . PHE A 1 318 ? -6.301 5.760 -41.250 1.00 9.48 340 PHE A CA 1
ATOM 4594 C C . PHE A 1 318 ? -6.474 4.593 -42.231 1.00 10.40 340 PHE A C 1
ATOM 4595 O O . PHE A 1 318 ? -6.353 3.414 -41.850 1.00 10.25 340 PHE A O 1
ATOM 4612 N N . PRO A 1 319 ? -6.836 4.952 -43.475 1.00 12.36 341 PRO A N 1
ATOM 4613 C CA . PRO A 1 319 ? -7.195 3.867 -44.400 1.00 13.69 341 PRO A CA 1
ATOM 4614 C C . PRO A 1 319 ? -6.108 2.816 -44.593 1.00 14.18 341 PRO A C 1
ATOM 4615 O O . PRO A 1 319 ? -4.923 3.156 -44.845 1.00 16.22 341 PRO A O 1
ATOM 4626 N N . GLY A 1 320 ? -6.531 1.554 -44.438 1.00 15.55 342 GLY A N 1
ATOM 4627 C CA . GLY A 1 320 ? -5.593 0.457 -44.599 1.00 16.50 342 GLY A CA 1
ATOM 4628 C C . GLY A 1 320 ? -4.846 0.112 -43.337 1.00 15.11 342 GLY A C 1
ATOM 4629 O O . GLY A 1 320 ? -4.208 -0.954 -43.304 1.00 20.65 342 GLY A O 1
ATOM 4633 N N . ASP A 1 321 ? -4.909 0.975 -42.322 1.00 12.72 343 ASP A N 1
ATOM 4634 C CA . ASP A 1 321 ? -4.229 0.754 -41.056 1.00 12.86 343 ASP A CA 1
ATOM 4635 C C . ASP A 1 321 ? -5.163 0.464 -39.917 1.00 11.06 343 ASP A C 1
ATOM 4636 O O . ASP A 1 321 ? -4.850 -0.332 -39.043 1.00 12.92 343 ASP A O 1
ATOM 4645 N N . VAL A 1 322 ? -6.290 1.172 -39.840 1.00 10.76 344 VAL A N 1
ATOM 4646 C CA . VAL A 1 322 ? -7.285 0.992 -38.781 1.00 9.91 344 VAL A CA 1
ATOM 4647 C C . VAL A 1 322 ? -8.673 0.983 -39.421 1.00 9.10 344 VAL A C 1
ATOM 4648 O O . VAL A 1 322 ? -8.931 1.765 -40.304 1.00 9.58 344 VAL A O 1
ATOM 4661 N N . ASP A 1 323 ? -9.515 0.087 -38.970 1.00 9.23 345 ASP A N 1
ATOM 4662 C CA . ASP A 1 323 ? -10.898 0.065 -39.456 1.00 10.24 345 ASP A CA 1
ATOM 4663 C C . ASP A 1 323 ? -11.602 1.377 -39.148 1.00 8.33 345 ASP A C 1
ATOM 4664 O O . ASP A 1 323 ? -11.248 2.061 -38.167 1.00 8.63 345 ASP A O 1
ATOM 4673 N N . PRO A 1 324 ? -12.599 1.750 -39.938 1.00 8.81 346 PRO A N 1
ATOM 4674 C CA . PRO A 1 324 ? -13.334 2.987 -39.717 1.00 9.00 346 PRO A CA 1
ATOM 4675 C C . PRO A 1 324 ? -14.366 2.946 -38.598 1.00 8.68 346 PRO A C 1
ATOM 4676 O O . PRO A 1 324 ? -15.548 3.170 -38.814 1.00 8.68 346 PRO A O 1
ATOM 4687 N N . TYR A 1 325 ? -13.906 2.639 -37.424 1.00 8.15 347 TYR A N 1
ATOM 4688 C CA . TYR A 1 325 ? -14.740 2.745 -36.213 1.00 7.12 347 TYR A CA 1
ATOM 4689 C C . TYR A 1 325 ? -15.246 4.178 -36.117 1.00 6.84 347 TYR A C 1
ATOM 4690 O O . TYR A 1 325 ? -14.612 5.134 -36.544 1.00 7.22 347 TYR A O 1
ATOM 4708 N N . ASP A 1 326 ? -16.437 4.333 -35.488 1.00 6.84 348 ASP A N 1
ATOM 4709 C CA . ASP A 1 326 ? -17.023 5.663 -35.321 1.00 6.85 348 ASP A CA 1
ATOM 4710 C C . ASP A 1 326 ? -17.560 5.889 -33.911 1.00 5.74 348 ASP A C 1
ATOM 4711 O O . ASP A 1 326 ? -18.349 6.809 -33.676 1.00 6.57 348 ASP A O 1
ATOM 4720 N N . SER A 1 327 ? -17.117 5.055 -32.982 1.00 6.24 349 SER A N 1
ATOM 4721 C CA . SER A 1 327 ? -17.596 5.076 -31.610 1.00 5.75 349 SER A CA 1
ATOM 4722 C C . SER A 1 327 ? -16.583 4.364 -30.734 1.00 5.57 349 SER A C 1
ATOM 4723 O O . SER A 1 327 ? -15.630 3.762 -31.227 1.00 6.43 349 SER A O 1
ATOM 4731 N N . ILE A 1 328 ? -16.721 4.493 -29.403 1.00 5.89 350 ILE A N 1
ATOM 4732 C CA . ILE A 1 328 ? -15.880 3.684 -28.470 1.00 5.75 350 ILE A CA 1
ATOM 4733 C C . ILE A 1 328 ? -16.505 2.314 -28.324 1.00 6.08 350 ILE A C 1
ATOM 4734 O O . ILE A 1 328 ? -17.668 2.165 -27.919 1.00 6.64 350 ILE A O 1
ATOM 4750 N N . THR A 1 329 ? -15.749 1.303 -28.671 1.00 6.66 351 THR A N 1
ATOM 4751 C CA . THR A 1 329 ? -16.023 -0.098 -28.456 1.00 6.96 351 THR A CA 1
ATOM 4752 C C . THR A 1 329 ? -14.707 -0.755 -28.022 1.00 7.01 351 THR A C 1
ATOM 4753 O O . THR A 1 329 ? -13.623 -0.180 -28.172 1.00 7.27 351 THR A O 1
ATOM 4764 N N . GLU A 1 330 ? -14.804 -1.964 -27.477 1.00 7.48 352 GLU A N 1
ATOM 4765 C CA A GLU A 1 330 ? -13.600 -2.694 -27.130 0.80 8.29 352 GLU A CA 1
ATOM 4766 C CA B GLU A 1 330 ? -13.635 -2.782 -27.130 0.20 8.35 352 GLU A CA 1
ATOM 4767 C C . GLU A 1 330 ? -12.644 -2.859 -28.313 1.00 7.78 352 GLU A C 1
ATOM 4768 O O . GLU A 1 330 ? -11.423 -2.612 -28.159 1.00 9.74 352 GLU A O 1
ATOM 4790 N N . ASP A 1 331 ? -13.176 -3.224 -29.464 1.00 8.67 353 ASP A N 1
ATOM 4791 C CA . ASP A 1 331 ? -12.326 -3.411 -30.623 1.00 10.04 353 ASP A CA 1
ATOM 4792 C C . ASP A 1 331 ? -11.613 -2.145 -31.048 1.00 7.65 353 ASP A C 1
ATOM 4793 O O . ASP A 1 331 ? -10.444 -2.172 -31.429 1.00 9.37 353 ASP A O 1
ATOM 4802 N N . PHE A 1 332 ? -12.329 -1.012 -31.015 1.00 7.17 354 PHE A N 1
ATOM 4803 C CA . PHE A 1 332 ? -11.724 0.251 -31.252 1.00 6.62 354 PHE A CA 1
ATOM 4804 C C . PHE A 1 332 ? -10.557 0.516 -30.300 1.00 6.67 354 PHE A C 1
ATOM 4805 O O . PHE A 1 332 ? -9.473 0.930 -30.705 1.00 7.38 354 PHE A O 1
ATOM 4822 N N . CYS A 1 333 ? -10.825 0.318 -28.992 1.00 7.01 355 CYS A N 1
ATOM 4823 C CA . CYS A 1 333 ? -9.800 0.621 -28.048 1.00 7.66 355 CYS A CA 1
ATOM 4824 C C . CYS A 1 333 ? -8.517 -0.210 -28.256 1.00 7.64 355 CYS A C 1
ATOM 4825 O O . CYS A 1 333 ? -7.397 0.304 -28.222 1.00 8.83 355 CYS A O 1
ATOM 4833 N N . VAL A 1 334 ? -8.718 -1.489 -28.481 1.00 8.55 356 VAL A N 1
ATOM 4834 C CA . VAL A 1 334 ? -7.602 -2.367 -28.745 1.00 9.00 356 VAL A CA 1
ATOM 4835 C C . VAL A 1 334 ? -6.840 -1.962 -30.000 1.00 8.74 356 VAL A C 1
ATOM 4836 O O . VAL A 1 334 ? -5.602 -1.818 -29.994 1.00 8.96 356 VAL A O 1
ATOM 4849 N N . ASP A 1 335 ? -7.580 -1.768 -31.083 1.00 8.43 357 ASP A N 1
ATOM 4850 C CA . ASP A 1 335 ? -6.924 -1.485 -32.350 1.00 8.78 357 ASP A CA 1
ATOM 4851 C C . ASP A 1 335 ? -6.233 -0.138 -32.384 1.00 7.85 357 ASP A C 1
ATOM 4852 O O . ASP A 1 335 ? -5.160 0.018 -32.967 1.00 8.39 357 ASP A O 1
ATOM 4861 N N . ILE A 1 336 ? -6.874 0.889 -31.839 1.00 7.75 358 ILE A N 1
ATOM 4862 C CA . ILE A 1 336 ? -6.304 2.201 -31.922 1.00 8.43 358 ILE A CA 1
ATOM 4863 C C . ILE A 1 336 ? -5.041 2.270 -31.068 1.00 8.35 358 ILE A C 1
ATOM 4864 O O . ILE A 1 336 ? -4.086 2.934 -31.417 1.00 9.36 358 ILE A O 1
ATOM 4880 N N . LYS A 1 337 ? -5.069 1.664 -29.864 1.00 7.95 359 LYS A N 1
ATOM 4881 C CA . LYS A 1 337 ? -3.902 1.720 -29.007 1.00 7.80 359 LYS A CA 1
ATOM 4882 C C . LYS A 1 337 ? -2.735 0.938 -29.641 1.00 8.10 359 LYS A C 1
ATOM 4883 O O . LYS A 1 337 ? -1.577 1.349 -29.475 1.00 9.13 359 LYS A O 1
ATOM 4902 N N . ARG A 1 338 ? -3.036 -0.136 -30.345 1.00 8.36 360 ARG A N 1
ATOM 4903 C CA . ARG A 1 338 ? -1.960 -0.796 -31.142 1.00 8.73 360 ARG A CA 1
ATOM 4904 C C . ARG A 1 338 ? -1.407 0.110 -32.183 1.00 9.93 360 ARG A C 1
ATOM 4905 O O . ARG A 1 338 ? -0.173 0.252 -32.249 1.00 11.81 360 ARG A O 1
ATOM 4926 N N . TYR A 1 339 ? -2.237 0.780 -32.960 1.00 8.73 361 TYR A N 1
ATOM 4927 C CA . TYR A 1 339 ? -1.747 1.661 -34.009 1.00 9.78 361 TYR A CA 1
ATOM 4928 C C . TYR A 1 339 ? -0.928 2.814 -33.433 1.00 9.67 361 TYR A C 1
ATOM 4929 O O . TYR A 1 339 ? 0.113 3.210 -34.021 1.00 12.26 361 TYR A O 1
ATOM 4947 N N . PHE A 1 340 ? -1.347 3.394 -32.337 1.00 8.92 362 PHE A N 1
ATOM 4948 C CA . PHE A 1 340 ? -0.686 4.481 -31.691 1.00 9.97 362 PHE A CA 1
ATOM 4949 C C . PHE A 1 340 ? 0.486 4.052 -30.774 1.00 12.26 362 PHE A C 1
ATOM 4950 O O . PHE A 1 340 ? 1.213 4.890 -30.295 1.00 13.81 362 PHE A O 1
ATOM 4967 N N . GLY A 1 341 ? 0.669 2.766 -30.562 1.00 11.92 363 GLY A N 1
ATOM 4968 C CA . GLY A 1 341 ? 1.685 2.253 -29.695 1.00 11.44 363 GLY A CA 1
ATOM 4969 C C . GLY A 1 341 ? 1.551 2.679 -28.262 1.00 13.08 363 GLY A C 1
ATOM 4970 O O . GLY A 1 341 ? 2.554 2.965 -27.584 1.00 16.60 363 GLY A O 1
ATOM 4974 N N . ASP A 1 342 ? 0.310 2.761 -27.799 1.00 11.05 364 ASP A N 1
ATOM 4975 C CA . ASP A 1 342 ? -0.059 3.132 -26.477 1.00 12.03 364 ASP A CA 1
ATOM 4976 C C . ASP A 1 342 ? -0.345 1.931 -25.634 1.00 12.35 364 ASP A C 1
ATOM 4977 O O . ASP A 1 342 ? -1.073 0.998 -26.033 1.00 13.83 364 ASP A O 1
ATOM 4986 N N . THR A 1 343 ? 0.135 1.957 -24.377 1.00 12.96 365 THR A N 1
ATOM 4987 C CA . THR A 1 343 ? -0.174 0.896 -23.439 1.00 11.74 365 THR A CA 1
ATOM 4988 C C . THR A 1 343 ? -1.663 0.783 -23.165 1.00 14.04 365 THR A C 1
ATOM 4989 O O . THR A 1 343 ? -2.282 1.735 -22.773 1.00 14.93 365 THR A O 1
ATOM 5000 N N . ASN A 1 344 ? -2.250 -0.372 -23.217 1.00 12.57 366 ASN A N 1
ATOM 5001 C CA . ASN A 1 344 ? -3.689 -0.520 -23.041 1.00 12.39 366 ASN A CA 1
ATOM 5002 C C . ASN A 1 344 ? -4.070 -0.779 -21.570 1.00 12.23 366 ASN A C 1
ATOM 5003 O O . ASN A 1 344 ? -4.473 -1.886 -21.144 1.00 11.64 366 ASN A O 1
ATOM 5014 N N . ASP A 1 345 ? -3.872 0.244 -20.755 1.00 11.21 367 ASP A N 1
ATOM 5015 C CA . ASP A 1 345 ? -4.226 0.166 -19.340 1.00 10.96 367 ASP A CA 1
ATOM 5016 C C . ASP A 1 345 ? -5.728 0.093 -19.137 1.00 12.64 367 ASP A C 1
ATOM 5017 O O . ASP A 1 345 ? -6.176 -0.429 -18.144 1.00 11.45 367 ASP A O 1
ATOM 5026 N N . PHE A 1 346 ? -6.503 0.622 -20.074 1.00 10.38 368 PHE A N 1
ATOM 5027 C CA . PHE A 1 346 ? -7.945 0.527 -20.074 1.00 8.83 368 PHE A CA 1
ATOM 5028 C C . PHE A 1 346 ? -8.328 -0.915 -19.948 1.00 9.85 368 PHE A C 1
ATOM 5029 O O . PHE A 1 346 ? -9.107 -1.295 -19.023 1.00 10.60 368 PHE A O 1
ATOM 5046 N N . ASP A 1 347 ? -7.829 -1.781 -20.818 1.00 11.87 369 ASP A N 1
ATOM 5047 C CA A ASP A 1 347 ? -8.146 -3.215 -20.668 0.84 13.94 369 ASP A CA 1
ATOM 5048 C CA B ASP A 1 347 ? -8.138 -3.215 -20.671 0.16 13.44 369 ASP A CA 1
ATOM 5049 C C . ASP A 1 347 ? -7.534 -3.814 -19.382 1.00 14.02 369 ASP A C 1
ATOM 5050 O O . ASP A 1 347 ? -8.113 -4.669 -18.737 1.00 16.08 369 ASP A O 1
ATOM 5066 N N . ALA A 1 348 ? -6.313 -3.419 -19.021 1.00 14.66 370 ALA A N 1
ATOM 5067 C CA . ALA A 1 348 ? -5.704 -3.922 -17.764 1.00 15.08 370 ALA A CA 1
ATOM 5068 C C . ALA A 1 348 ? -6.604 -3.654 -16.563 1.00 14.46 370 ALA A C 1
ATOM 5069 O O . ALA A 1 348 ? -6.581 -4.429 -15.608 1.00 17.05 370 ALA A O 1
ATOM 5076 N N . LYS A 1 349 ? -7.323 -2.535 -16.551 1.00 12.53 371 LYS A N 1
ATOM 5077 C CA . LYS A 1 349 ? -8.167 -2.104 -15.414 1.00 13.75 371 LYS A CA 1
ATOM 5078 C C . LYS A 1 349 ? -9.610 -2.629 -15.513 1.00 15.36 371 LYS A C 1
ATOM 5079 O O . LYS A 1 349 ? -10.409 -2.442 -14.613 1.00 19.80 371 LYS A O 1
ATOM 5098 N N . GLY A 1 350 ? -9.909 -3.376 -16.558 1.00 14.40 372 GLY A N 1
ATOM 5099 C CA . GLY A 1 350 ? -11.217 -4.030 -16.732 1.00 17.96 372 GLY A CA 1
ATOM 5100 C C . GLY A 1 350 ? -11.907 -3.759 -18.088 1.00 14.89 372 GLY A C 1
ATOM 5101 O O . GLY A 1 350 ? -12.937 -4.426 -18.363 1.00 14.72 372 GLY A O 1
ATOM 5105 N N . GLY A 1 351 ? -11.376 -2.864 -18.920 1.00 11.96 373 GLY A N 1
ATOM 5106 C CA . GLY A 1 351 ? -12.002 -2.614 -20.209 1.00 12.28 373 GLY A CA 1
ATOM 5107 C C . GLY A 1 351 ? -13.443 -2.207 -20.169 1.00 10.41 373 GLY A C 1
ATOM 5108 O O . GLY A 1 351 ? -13.943 -1.602 -19.220 1.00 10.64 373 GLY A O 1
ATOM 5112 N N . MET A 1 352 ? -14.127 -2.472 -21.273 1.00 11.34 374 MET A N 1
ATOM 5113 C CA . MET A 1 352 ? -15.548 -2.035 -21.376 1.00 11.28 374 MET A CA 1
ATOM 5114 C C . MET A 1 352 ? -16.455 -2.662 -20.326 1.00 11.01 374 MET A C 1
ATOM 5115 O O . MET A 1 352 ? -17.354 -2.024 -19.825 1.00 10.49 374 MET A O 1
ATOM 5129 N N . SER A 1 353 ? -16.132 -3.863 -19.885 1.00 12.58 375 SER A N 1
ATOM 5130 C CA . SER A 1 353 ? -16.937 -4.545 -18.910 1.00 11.86 375 SER A CA 1
ATOM 5131 C C . SER A 1 353 ? -16.734 -3.886 -17.531 1.00 11.13 375 SER A C 1
ATOM 5132 O O . SER A 1 353 ? -17.699 -3.711 -16.775 1.00 11.25 375 SER A O 1
ATOM 5140 N N . GLY A 1 354 ? -15.485 -3.526 -17.209 1.00 11.45 376 GLY A N 1
ATOM 5141 C CA . GLY A 1 354 ? -15.257 -2.782 -15.987 1.00 12.25 376 GLY A CA 1
ATOM 5142 C C . GLY A 1 354 ? -15.923 -1.423 -16.036 1.00 10.53 376 GLY A C 1
ATOM 5143 O O . GLY A 1 354 ? -16.473 -0.925 -15.044 1.00 10.72 376 GLY A O 1
ATOM 5147 N N . MET A 1 355 ? -15.853 -0.767 -17.195 1.00 9.54 377 MET A N 1
ATOM 5148 C CA . MET A 1 355 ? -16.484 0.501 -17.337 1.00 7.92 377 MET A CA 1
ATOM 5149 C C . MET A 1 355 ? -18.025 0.416 -17.162 1.00 8.02 377 MET A C 1
ATOM 5150 O O . MET A 1 355 ? -18.685 1.260 -16.583 1.00 7.98 377 MET A O 1
ATOM 5164 N N . SER A 1 356 ? -18.576 -0.650 -17.717 1.00 8.42 378 SER A N 1
ATOM 5165 C CA . SER A 1 356 ? -19.989 -0.885 -17.588 1.00 8.05 378 SER A CA 1
ATOM 5166 C C . SER A 1 356 ? -20.412 -0.968 -16.103 1.00 9.21 378 SER A C 1
ATOM 5167 O O . SER A 1 356 ? -21.403 -0.361 -15.690 1.00 9.43 378 SER A O 1
ATOM 5175 N N . ASN A 1 357 ? -19.654 -1.758 -15.342 1.00 10.34 379 ASN A N 1
ATOM 5176 C CA . ASN A 1 357 ? -19.996 -1.845 -13.926 1.00 9.81 379 ASN A CA 1
ATOM 5177 C C . ASN A 1 357 ? -19.878 -0.500 -13.196 1.00 10.71 379 ASN A C 1
ATOM 5178 O O . ASN A 1 357 ? -20.658 -0.205 -12.282 1.00 10.36 379 ASN A O 1
ATOM 5189 N N . ALA A 1 358 ? -18.857 0.279 -13.541 1.00 9.53 380 ALA A N 1
ATOM 5190 C CA . ALA A 1 358 ? -18.737 1.576 -12.983 1.00 9.81 380 ALA A CA 1
ATOM 5191 C C . ALA A 1 358 ? -19.982 2.413 -13.283 1.00 9.24 380 ALA A C 1
ATOM 5192 O O . ALA A 1 358 ? -20.564 3.086 -12.416 1.00 9.99 380 ALA A O 1
ATOM 5199 N N . LEU A 1 359 ? -20.425 2.428 -14.570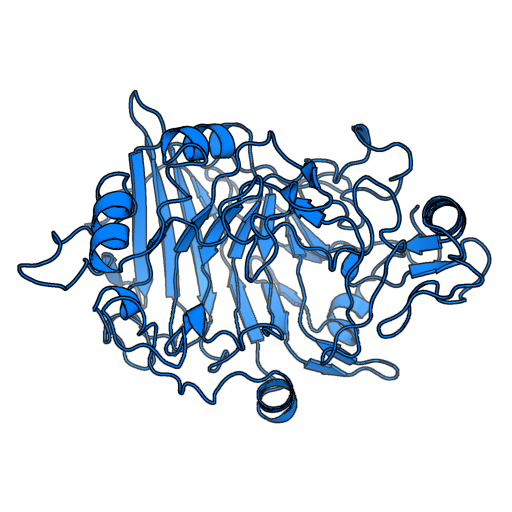 1.00 8.77 381 LEU A N 1
ATOM 5200 C CA . LEU A 1 359 ? -21.576 3.236 -14.907 1.00 8.54 381 LEU A CA 1
ATOM 5201 C C . LEU A 1 359 ? -22.792 2.732 -14.166 1.00 8.62 381 LEU A C 1
ATOM 5202 O O . LEU A 1 359 ? -23.675 3.526 -13.765 1.00 8.88 381 LEU A O 1
ATOM 5218 N N . LYS A 1 360 ? -22.936 1.406 -14.034 1.00 8.91 382 LYS A N 1
ATOM 5219 C CA . LYS A 1 360 ? -24.067 0.855 -13.335 1.00 10.79 382 LYS A CA 1
ATOM 5220 C C . LYS A 1 360 ? -24.215 1.357 -11.901 1.00 10.44 382 LYS A C 1
ATOM 5221 O O . LYS A 1 360 ? -25.312 1.515 -11.445 1.00 12.36 382 LYS A O 1
ATOM 5240 N N . LYS A 1 361 ? -23.107 1.609 -11.248 1.00 8.83 383 LYS A N 1
ATOM 5241 C CA . LYS A 1 361 ? -23.136 2.061 -9.839 1.00 9.61 383 LYS A CA 1
ATOM 5242 C C . LYS A 1 361 ? -23.466 3.518 -9.688 1.00 10.42 383 LYS A C 1
ATOM 5243 O O . LYS A 1 361 ? -23.715 3.969 -8.562 1.00 12.71 383 LYS A O 1
ATOM 5262 N N . GLY A 1 362 ? -23.473 4.281 -10.775 1.00 8.73 384 GLY A N 1
ATOM 5263 C CA . GLY A 1 362 ? -23.892 5.701 -10.759 1.00 9.32 384 GLY A CA 1
ATOM 5264 C C . GLY A 1 362 ? -22.725 6.653 -10.662 1.00 7.37 384 GLY A C 1
ATOM 5265 O O . GLY A 1 362 ? -21.743 6.363 -9.977 1.00 7.79 384 GLY A O 1
ATOM 5269 N N . MET A 1 363 ? -22.887 7.780 -11.276 1.00 6.84 385 MET A N 1
ATOM 5270 C CA . MET A 1 363 ? -21.851 8.824 -11.318 1.00 5.87 385 MET A CA 1
ATOM 5271 C C . MET A 1 363 ? -22.436 10.184 -11.093 1.00 5.32 385 MET A C 1
ATOM 5272 O O . MET A 1 363 ? -23.601 10.463 -11.332 1.00 6.39 385 MET A O 1
ATOM 5286 N N . VAL A 1 364 ? -21.536 11.100 -10.682 1.00 4.91 386 VAL A N 1
ATOM 5287 C CA . VAL A 1 364 ? -21.810 12.510 -10.429 1.00 4.78 386 VAL A CA 1
ATOM 5288 C C . VAL A 1 364 ? -21.394 13.327 -11.658 1.00 4.40 386 VAL A C 1
ATOM 5289 O O . VAL A 1 364 ? -20.349 13.061 -12.238 1.00 4.70 386 VAL A O 1
ATOM 5302 N N . LEU A 1 365 ? -22.216 14.319 -12.060 1.00 4.61 387 LEU A N 1
ATOM 5303 C CA . LEU A 1 365 ? -21.956 15.213 -13.157 1.00 4.46 387 LEU A CA 1
ATOM 5304 C C . LEU A 1 365 ? -21.083 16.406 -12.686 1.00 4.31 387 LEU A C 1
ATOM 5305 O O . LEU A 1 365 ? -21.415 17.085 -11.736 1.00 4.83 387 LEU A O 1
ATOM 5321 N N . VAL A 1 366 ? -19.999 16.592 -13.455 1.00 4.14 388 VAL A N 1
ATOM 5322 C CA . VAL A 1 366 ? -19.031 17.634 -13.214 1.00 3.93 388 VAL A CA 1
ATOM 5323 C C . VAL A 1 366 ? -18.976 18.534 -14.459 1.00 3.86 388 VAL A C 1
ATOM 5324 O O . VAL A 1 366 ? -18.951 18.068 -15.591 1.00 4.42 388 VAL A O 1
ATOM 5337 N N . MET A 1 367 ? -18.889 19.853 -14.230 1.00 3.98 389 MET A N 1
ATOM 5338 C CA . MET A 1 367 ? -18.526 20.812 -15.269 1.00 4.06 389 MET A CA 1
ATOM 5339 C C . MET A 1 367 ? -17.360 21.628 -14.754 1.00 4.64 389 MET A C 1
ATOM 5340 O O . MET A 1 367 ? -17.326 22.014 -13.580 1.00 5.41 389 MET A O 1
ATOM 5354 N N . SER A 1 368 ? -16.389 21.876 -15.609 1.00 4.91 390 SER A N 1
ATOM 5355 C CA A SER A 1 368 ? -15.221 22.643 -15.192 0.58 4.77 390 SER A CA 1
ATOM 5356 C CA B SER A 1 368 ? -15.153 22.527 -15.206 0.42 5.55 390 SER A CA 1
ATOM 5357 C C . SER A 1 368 ? -14.600 23.418 -16.323 1.00 5.06 390 SER A C 1
ATOM 5358 O O . SER A 1 368 ? -14.866 23.183 -17.508 1.00 6.20 390 SER A O 1
ATOM 5372 N N . LEU A 1 369 ? -13.786 24.380 -15.961 1.00 5.47 391 LEU A N 1
ATOM 5373 C CA . LEU A 1 369 ? -12.988 25.168 -16.898 1.00 5.67 391 LEU A CA 1
ATOM 5374 C C . LEU A 1 369 ? -11.617 25.280 -16.251 1.00 5.89 391 LEU A C 1
ATOM 5375 O O . LEU A 1 369 ? -11.521 25.776 -15.136 1.00 7.02 391 LEU A O 1
ATOM 5391 N N . TRP A 1 370 ? -10.578 24.892 -17.008 1.00 6.35 392 TRP A N 1
ATOM 5392 C CA . TRP A 1 370 ? -9.249 24.850 -16.482 1.00 6.99 392 TRP A CA 1
ATOM 5393 C C . TRP A 1 370 ? -8.207 25.039 -17.577 1.00 6.95 392 TRP A C 1
ATOM 5394 O O . TRP A 1 370 ? -8.448 24.777 -18.726 1.00 7.08 392 TRP A O 1
ATOM 5415 N N . ASP A 1 371 ? -7.026 25.465 -17.122 1.00 7.19 393 ASP A N 1
ATOM 5416 C CA . ASP A 1 371 ? -5.789 25.306 -17.880 1.00 7.25 393 ASP A CA 1
ATOM 5417 C C . ASP A 1 371 ? -4.935 24.221 -17.194 1.00 7.51 393 ASP A C 1
ATOM 5418 O O . ASP A 1 371 ? -5.317 23.714 -16.150 1.00 11.02 393 ASP A O 1
ATOM 5427 N N . ASP A 1 372 ? -3.838 23.832 -17.806 1.00 7.38 394 ASP A N 1
ATOM 5428 C CA . ASP A 1 372 ? -3.141 22.614 -17.461 1.00 7.23 394 ASP A CA 1
ATOM 5429 C C . ASP A 1 372 ? -1.679 22.923 -17.142 1.00 8.76 394 ASP A C 1
ATOM 5430 O O . ASP A 1 372 ? -0.859 23.194 -18.033 1.00 9.04 394 ASP A O 1
ATOM 5439 N N . HIS A 1 373 ? -1.365 23.028 -15.858 1.00 10.07 395 HIS A N 1
ATOM 5440 C CA . HIS A 1 373 ? -0.031 23.402 -15.437 1.00 12.53 395 HIS A CA 1
ATOM 5441 C C . HIS A 1 373 ? 0.989 22.291 -15.616 1.00 13.58 395 HIS A C 1
ATOM 5442 O O . HIS A 1 373 ? 2.164 22.602 -15.536 1.00 18.41 395 HIS A O 1
ATOM 5457 N N . TYR A 1 374 ? 0.586 21.030 -15.835 1.00 11.66 396 TYR A N 1
ATOM 5458 C CA . TYR A 1 374 ? 1.467 19.878 -16.054 1.00 12.12 396 TYR A CA 1
ATOM 5459 C C . TYR A 1 374 ? 1.891 19.754 -17.529 1.00 12.40 396 TYR A C 1
ATOM 5460 O O . TYR A 1 374 ? 3.079 19.671 -17.843 1.00 17.79 396 TYR A O 1
ATOM 5478 N N . ALA A 1 375 ? 0.911 19.749 -18.419 1.00 10.92 397 ALA A N 1
ATOM 5479 C CA . ALA A 1 375 ? 1.168 19.443 -19.790 1.00 10.87 397 ALA A CA 1
ATOM 5480 C C . ALA A 1 375 ? 0.586 20.398 -20.785 1.00 7.92 397 ALA A C 1
ATOM 5481 O O . ALA A 1 375 ? 0.506 20.120 -21.988 1.00 9.07 397 ALA A O 1
ATOM 5488 N N . ASN A 1 376 ? 0.151 21.579 -20.346 1.00 8.45 398 ASN A N 1
ATOM 5489 C CA . ASN A 1 376 ? -0.228 22.670 -21.223 1.00 7.64 398 ASN A CA 1
ATOM 5490 C C . ASN A 1 376 ? -1.375 22.314 -22.185 1.00 7.46 398 ASN A C 1
ATOM 5491 O O . ASN A 1 376 ? -1.549 23.016 -23.223 1.00 8.04 398 ASN A O 1
ATOM 5502 N N . MET A 1 377 ? -2.199 21.343 -21.829 1.00 7.43 399 MET A N 1
ATOM 5503 C CA . MET A 1 377 ? -3.318 20.933 -22.663 1.00 7.36 399 MET A CA 1
ATOM 5504 C C . MET A 1 377 ? -2.860 20.349 -23.990 1.00 6.90 399 MET A C 1
ATOM 5505 O O . MET A 1 377 ? -3.679 20.166 -24.910 1.00 6.49 399 MET A O 1
ATOM 5519 N N . LEU A 1 378 ? -1.567 20.022 -24.127 1.00 7.28 400 LEU A N 1
ATOM 5520 C CA . LEU A 1 378 ? -1.035 19.593 -25.438 1.00 7.42 400 LEU A CA 1
ATOM 5521 C C . LEU A 1 378 ? -1.633 18.243 -25.863 1.00 6.52 400 LEU A C 1
ATOM 5522 O O . LEU A 1 378 ? -1.768 17.990 -27.048 1.00 7.11 400 LEU A O 1
ATOM 5538 N N . TRP A 1 379 ? -1.945 17.385 -24.899 1.00 7.13 401 TRP A N 1
ATOM 5539 C CA . TRP A 1 379 ? -2.600 16.114 -25.067 1.00 6.84 401 TRP A CA 1
ATOM 5540 C C . TRP A 1 379 ? -3.950 16.250 -25.704 1.00 5.99 401 TRP A C 1
ATOM 5541 O O . TRP A 1 379 ? -4.433 15.284 -26.302 1.00 7.33 401 TRP A O 1
ATOM 5562 N N . LEU A 1 380 ? -4.601 17.418 -25.525 1.00 6.55 402 LEU A N 1
ATOM 5563 C CA . LEU A 1 380 ? -5.924 17.656 -26.092 1.00 6.21 402 LEU A CA 1
ATOM 5564 C C . LEU A 1 380 ? -5.807 18.276 -27.461 1.00 6.53 402 LEU A C 1
ATOM 5565 O O . LEU A 1 380 ? -6.622 17.965 -28.333 1.00 7.07 402 LEU A O 1
ATOM 5581 N N . ASP A 1 381 ? -4.929 19.244 -27.662 1.00 6.01 403 ASP A N 1
ATOM 5582 C CA . ASP A 1 381 ? -5.063 20.126 -28.766 1.00 6.45 403 ASP A CA 1
ATOM 5583 C C . ASP A 1 381 ? -3.798 20.403 -29.621 1.00 6.57 403 ASP A C 1
ATOM 5584 O O . ASP A 1 381 ? -3.890 21.165 -30.583 1.00 6.91 403 ASP A O 1
ATOM 5593 N N . ALA A 1 382 ? -2.662 19.733 -29.334 1.00 6.24 404 ALA A N 1
ATOM 5594 C CA . ALA A 1 382 ? -1.425 20.014 -30.001 1.00 6.28 404 ALA A CA 1
ATOM 5595 C C . ALA A 1 382 ? -0.788 18.716 -30.486 1.00 6.41 404 ALA A C 1
ATOM 5596 O O . ALA A 1 382 ? -1.442 17.897 -31.160 1.00 7.78 404 ALA A O 1
ATOM 5603 N N . THR A 1 383 ? 0.476 18.471 -30.161 1.00 7.24 405 THR A N 1
ATOM 5604 C CA . THR A 1 383 ? 1.179 17.202 -30.385 1.00 6.97 405 THR A CA 1
ATOM 5605 C C . THR A 1 383 ? 1.754 16.748 -29.086 1.00 7.33 405 THR A C 1
ATOM 5606 O O . THR A 1 383 ? 2.341 17.605 -28.371 1.00 9.64 405 THR A O 1
ATOM 5617 N N . TYR A 1 384 ? 1.592 15.496 -28.729 1.00 8.16 406 TYR A N 1
ATOM 5618 C CA . TYR A 1 384 ? 2.005 15.050 -27.382 1.00 8.64 406 TYR A CA 1
ATOM 5619 C C . TYR A 1 384 ? 2.322 13.594 -27.459 1.00 9.83 406 TYR A C 1
ATOM 5620 O O . TYR A 1 384 ? 1.529 12.817 -27.975 1.00 10.36 406 TYR A O 1
ATOM 5638 N N . PRO A 1 385 ? 3.502 13.173 -26.990 1.00 10.15 407 PRO A N 1
ATOM 5639 C CA . PRO A 1 385 ? 4.597 14.027 -26.522 1.00 11.61 407 PRO A CA 1
ATOM 5640 C C . PRO A 1 385 ? 5.078 14.938 -27.607 1.00 9.91 407 PRO A C 1
ATOM 5641 O O . PRO A 1 385 ? 4.948 14.649 -28.790 1.00 9.36 407 PRO A O 1
ATOM 5652 N N . VAL A 1 386 ? 5.671 16.044 -27.204 1.00 9.97 408 VAL A N 1
ATOM 5653 C CA . VAL A 1 386 ? 6.027 17.096 -28.109 1.00 10.87 408 VAL A CA 1
ATOM 5654 C C . VAL A 1 386 ? 7.115 16.627 -29.070 1.00 10.73 408 VAL A C 1
ATOM 5655 O O . VAL A 1 386 ? 7.273 17.244 -30.097 1.00 13.20 408 VAL A O 1
ATOM 5668 N N . ASP A 1 387 ? 7.883 15.618 -28.689 1.00 10.63 409 ASP A N 1
ATOM 5669 C CA . ASP A 1 387 ? 8.977 15.083 -29.490 1.00 10.94 409 ASP A CA 1
ATOM 5670 C C . ASP A 1 387 ? 8.644 13.880 -30.307 1.00 10.92 409 ASP A C 1
ATOM 5671 O O . ASP A 1 387 ? 9.577 13.233 -30.765 1.00 12.32 409 ASP A O 1
ATOM 5680 N N . SER A 1 388 ? 7.364 13.560 -30.503 1.00 8.93 410 SER A N 1
ATOM 5681 C CA . SER A 1 388 ? 6.957 12.459 -31.304 1.00 8.50 410 SER A CA 1
ATOM 5682 C C . SER A 1 388 ? 6.115 12.920 -32.481 1.00 9.02 410 SER A C 1
ATOM 5683 O O . SER A 1 388 ? 5.317 13.865 -32.306 1.00 9.26 410 SER A O 1
ATOM 5691 N N . THR A 1 389 ? 6.220 12.214 -33.585 1.00 8.62 411 THR A N 1
ATOM 5692 C CA . THR A 1 389 ? 5.301 12.433 -34.698 1.00 11.01 411 THR A CA 1
ATOM 5693 C C . THR A 1 389 ? 4.710 11.100 -35.218 1.00 10.31 411 THR A C 1
ATOM 5694 O O . THR A 1 389 ? 4.139 11.048 -36.294 1.00 12.19 411 THR A O 1
ATOM 5705 N N . GLU A 1 390 ? 4.804 10.035 -34.398 1.00 8.98 412 GLU A N 1
ATOM 5706 C CA . GLU A 1 390 ? 4.166 8.805 -34.706 1.00 10.81 412 GLU A CA 1
ATOM 5707 C C . GLU A 1 390 ? 2.631 8.982 -34.671 1.00 10.79 412 GLU A C 1
ATOM 5708 O O . GLU A 1 390 ? 2.159 9.882 -33.973 1.00 10.65 412 GLU A O 1
ATOM 5720 N N . PRO A 1 391 ? 1.861 8.135 -35.395 1.00 13.03 413 PRO A N 1
ATOM 5721 C CA . PRO A 1 391 ? 0.397 8.277 -35.362 1.00 16.36 413 PRO A CA 1
ATOM 5722 C C . PRO A 1 391 ? -0.078 8.318 -33.891 1.00 11.58 413 PRO A C 1
ATOM 5723 O O . PRO A 1 391 ? 0.405 7.520 -33.107 1.00 10.90 413 PRO A O 1
ATOM 5734 N N . GLY A 1 392 ? -0.957 9.212 -33.558 1.00 11.31 414 GLY A N 1
ATOM 5735 C CA . GLY A 1 392 ? -1.476 9.337 -32.217 1.00 10.59 414 GLY A CA 1
ATOM 5736 C C . GLY A 1 392 ? -0.796 10.441 -31.468 1.00 8.94 414 GLY A C 1
ATOM 5737 O O . GLY A 1 392 ? -1.376 10.974 -30.500 1.00 8.27 414 GLY A O 1
ATOM 5741 N N . ALA A 1 393 ? 0.387 10.865 -31.852 1.00 7.25 415 ALA A N 1
ATOM 5742 C CA . ALA A 1 393 ? 0.989 12.022 -31.213 1.00 7.06 415 ALA A CA 1
ATOM 5743 C C . ALA A 1 393 ? 0.223 13.315 -31.532 1.00 6.88 415 ALA A C 1
ATOM 5744 O O . ALA A 1 393 ? -0.047 14.099 -30.640 1.00 7.62 415 ALA A O 1
ATOM 5751 N N . LEU A 1 394 ? -0.124 13.533 -32.805 1.00 7.40 416 LEU A N 1
ATOM 5752 C CA . LEU A 1 394 ? -0.851 14.696 -33.230 1.00 6.76 416 LEU A CA 1
ATOM 5753 C C . LEU A 1 394 ? -2.273 14.614 -32.692 1.00 5.91 416 LEU A C 1
ATOM 5754 O O . LEU A 1 394 ? -2.991 13.670 -32.962 1.00 6.82 416 LEU A O 1
ATOM 5770 N N . ARG A 1 395 ? -2.648 15.620 -31.931 1.00 6.72 417 ARG A N 1
ATOM 5771 C CA . ARG A 1 395 ? -3.985 15.753 -31.328 1.00 6.80 417 ARG A CA 1
ATOM 5772 C C . ARG A 1 395 ? -4.831 16.868 -31.815 1.00 6.57 417 ARG A C 1
ATOM 5773 O O . ARG A 1 395 ? -6.064 16.833 -31.765 1.00 7.57 417 ARG A O 1
ATOM 5794 N N . GLY A 1 396 ? -4.221 17.929 -32.328 1.00 6.82 418 GLY A N 1
ATOM 5795 C CA . GLY A 1 396 ? -4.938 19.092 -32.764 1.00 6.43 418 GLY A CA 1
ATOM 5796 C C . GLY A 1 396 ? -4.029 20.096 -33.448 1.00 6.65 418 GLY A C 1
ATOM 5797 O O . GLY A 1 396 ? -2.827 19.813 -33.599 1.00 8.53 418 GLY A O 1
ATOM 5801 N N . PRO A 1 397 ? -4.545 21.230 -33.809 1.00 7.10 419 PRO A N 1
ATOM 5802 C CA . PRO A 1 397 ? -3.813 22.188 -34.635 1.00 8.28 419 PRO A CA 1
ATOM 5803 C C . PRO A 1 397 ? -2.927 23.132 -33.886 1.00 10.02 419 PRO A C 1
ATOM 5804 O O . PRO A 1 397 ? -2.221 23.936 -34.490 1.00 13.92 419 PRO A O 1
ATOM 5815 N N . CYS A 1 398 ? -2.926 23.084 -32.551 1.00 8.16 420 CYS A N 1
ATOM 5816 C CA . CYS A 1 398 ? -2.205 24.027 -31.737 1.00 8.95 420 CYS A CA 1
ATOM 5817 C C . CYS A 1 398 ? -0.727 23.670 -31.702 1.00 8.88 420 CYS A C 1
ATOM 5818 O O . CYS A 1 398 ? -0.323 22.526 -31.856 1.00 8.97 420 CYS A O 1
ATOM 5826 N N . SER A 1 399 ? 0.094 24.695 -31.474 1.00 9.41 421 SER A N 1
ATOM 5827 C CA . SER A 1 399 ? 1.548 24.501 -31.386 1.00 9.72 421 SER A CA 1
ATOM 5828 C C . SER A 1 399 ? 1.981 23.681 -30.179 1.00 8.92 421 SER A C 1
ATOM 5829 O O . SER A 1 399 ? 1.364 23.815 -29.124 1.00 9.20 421 SER A O 1
ATOM 5837 N N . THR A 1 400 ? 3.105 22.970 -30.319 1.00 9.49 422 THR A N 1
ATOM 5838 C CA . THR A 1 400 ? 3.738 22.398 -29.136 1.00 10.15 422 THR A CA 1
ATOM 5839 C C . THR A 1 400 ? 4.196 23.465 -28.131 1.00 10.57 422 THR A C 1
ATOM 5840 O O . THR A 1 400 ? 4.449 23.120 -26.970 1.00 12.30 422 THR A O 1
ATOM 5851 N N . ASP A 1 401 ? 4.268 24.748 -28.534 1.00 10.30 423 ASP A N 1
ATOM 5852 C CA . ASP A 1 401 ? 4.619 25.852 -27.632 1.00 11.94 423 ASP A CA 1
ATOM 5853 C C . ASP A 1 401 ? 3.382 26.495 -27.004 1.00 11.36 423 ASP A C 1
ATOM 5854 O O . ASP A 1 401 ? 3.519 27.463 -26.264 1.00 11.90 423 ASP A O 1
ATOM 5863 N N . SER A 1 402 ? 2.187 25.973 -27.286 1.00 10.60 424 SER A N 1
ATOM 5864 C CA . SER A 1 402 ? 0.983 26.588 -26.792 1.00 9.19 424 SER A CA 1
ATOM 5865 C C . SER A 1 402 ? 0.598 26.150 -25.357 1.00 8.22 424 SER A C 1
ATOM 5866 O O . SER A 1 402 ? 1.056 25.142 -24.867 1.00 9.31 424 SER A O 1
ATOM 5874 N N . GLY A 1 403 ? -0.359 26.876 -24.823 1.00 8.19 425 GLY A N 1
ATOM 5875 C CA . GLY A 1 403 ? -1.035 26.426 -23.621 1.00 8.61 425 GLY A CA 1
ATOM 5876 C C . GLY A 1 403 ? -0.325 26.564 -22.310 1.00 9.19 425 GLY A C 1
ATOM 5877 O O . GLY A 1 403 ? -0.883 26.140 -21.286 1.00 9.36 425 GLY A O 1
ATOM 5881 N N . ASP A 1 404 ? 0.868 27.171 -22.220 1.00 9.21 426 ASP A N 1
ATOM 5882 C CA . ASP A 1 404 ? 1.459 27.381 -20.920 1.00 8.72 426 ASP A CA 1
ATOM 5883 C C . ASP A 1 404 ? 0.496 28.272 -20.114 1.00 9.61 426 ASP A C 1
ATOM 5884 O O . ASP A 1 404 ? 0.050 29.322 -20.625 1.00 9.59 426 ASP A O 1
ATOM 5893 N N . PRO A 1 405 ? 0.186 27.944 -18.843 1.00 9.40 427 PRO A N 1
ATOM 5894 C CA . PRO A 1 405 ? -0.703 28.790 -18.078 1.00 9.64 427 PRO A CA 1
ATOM 5895 C C . PRO A 1 405 ? -0.228 30.271 -17.985 1.00 9.88 427 PRO A C 1
ATOM 5896 O O . PRO A 1 405 ? -1.061 31.168 -18.039 1.00 10.14 427 PRO A O 1
ATOM 5907 N N . ALA A 1 406 ? 1.080 30.555 -17.994 1.00 10.06 428 ALA A N 1
ATOM 5908 C CA . ALA A 1 406 ? 1.526 31.949 -17.900 1.00 11.04 428 ALA A CA 1
ATOM 5909 C C . ALA A 1 406 ? 1.230 32.694 -19.208 1.00 10.52 428 ALA A C 1
ATOM 5910 O O . ALA A 1 406 ? 1.071 33.896 -19.209 1.00 13.03 428 ALA A O 1
ATOM 5917 N N . ASP A 1 407 ? 1.105 31.989 -20.339 1.00 10.40 429 ASP A N 1
ATOM 5918 C CA . ASP A 1 407 ? 0.637 32.536 -21.625 1.00 10.64 429 ASP A CA 1
ATOM 5919 C C . ASP A 1 407 ? -0.883 32.726 -21.558 1.00 9.28 429 ASP A C 1
ATOM 5920 O O . ASP A 1 407 ? -1.331 33.836 -21.650 1.00 9.99 429 ASP A O 1
ATOM 5929 N N . VAL A 1 408 ? -1.648 31.653 -21.382 1.00 8.84 430 VAL A N 1
ATOM 5930 C CA . VAL A 1 408 ? -3.076 31.754 -21.561 1.00 9.44 430 VAL A CA 1
ATOM 5931 C C . VAL A 1 408 ? -3.760 32.607 -20.515 1.00 8.41 430 VAL A C 1
ATOM 5932 O O . VAL A 1 408 ? -4.736 33.320 -20.793 1.00 9.29 430 VAL A O 1
ATOM 5945 N N . GLU A 1 409 ? -3.290 32.598 -19.274 1.00 8.51 431 GLU A N 1
ATOM 5946 C CA . GLU A 1 409 ? -3.912 33.411 -18.243 1.00 8.09 431 GLU A CA 1
ATOM 5947 C C . GLU A 1 409 ? -3.709 34.915 -18.455 1.00 9.39 431 GLU A C 1
ATOM 5948 O O . GLU A 1 409 ? -4.570 35.704 -18.134 1.00 11.63 431 GLU A O 1
ATOM 5960 N N . ALA A 1 410 ? -2.587 35.256 -19.050 1.00 9.97 432 ALA A N 1
ATOM 5961 C CA . ALA A 1 410 ? -2.252 36.629 -19.376 1.00 11.02 432 ALA A CA 1
ATOM 5962 C C . ALA A 1 410 ? -2.887 37.092 -20.692 1.00 11.59 432 ALA A C 1
ATOM 5963 O O . ALA A 1 410 ? -3.3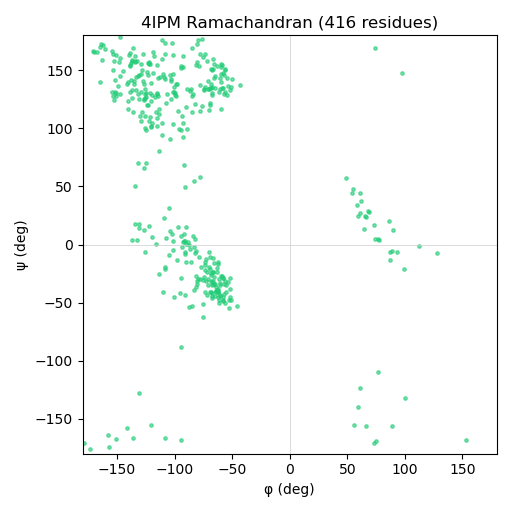64 38.195 -20.795 1.00 12.00 432 ALA A O 1
ATOM 5970 N N . ASN A 1 411 ? -2.942 36.227 -21.704 1.00 10.16 433 ASN A N 1
ATOM 5971 C CA . ASN A 1 411 ? -3.305 36.596 -23.070 1.00 10.42 433 ASN A CA 1
ATOM 5972 C C . ASN A 1 411 ? -4.823 36.368 -23.312 1.00 10.70 433 ASN A C 1
ATOM 5973 O O . ASN A 1 411 ? -5.405 37.146 -24.038 1.00 13.73 433 ASN A O 1
ATOM 5984 N N . PHE A 1 412 ? -5.460 35.429 -22.628 1.00 10.79 434 PHE A N 1
ATOM 5985 C CA . PHE A 1 412 ? -6.905 35.150 -22.811 1.00 10.88 434 PHE A CA 1
ATOM 5986 C C . PHE A 1 412 ? -7.664 34.990 -21.534 1.00 9.09 434 PHE A C 1
ATOM 5987 O O . PHE A 1 412 ? -8.411 34.006 -21.316 1.00 9.07 434 PHE A O 1
ATOM 6004 N N . PRO A 1 413 ? -7.498 35.945 -20.614 1.00 9.32 435 PRO A N 1
ATOM 6005 C CA . PRO A 1 413 ? -8.152 35.789 -19.290 1.00 9.70 435 PRO A CA 1
ATOM 6006 C C . PRO A 1 413 ? -9.671 35.753 -19.341 1.00 10.26 435 PRO A C 1
ATOM 6007 O O . PRO A 1 413 ? -10.292 35.181 -18.481 1.00 10.56 435 PRO A O 1
ATOM 6018 N N . GLY A 1 414 ? -10.207 36.332 -20.395 1.00 9.80 436 GLY A N 1
ATOM 6019 C CA . GLY A 1 414 ? -11.643 36.452 -20.548 1.00 9.45 436 GLY A CA 1
ATOM 6020 C C . GLY A 1 414 ? -12.323 35.201 -21.160 1.00 9.35 436 GLY A C 1
ATOM 6021 O O . GLY A 1 414 ? -13.518 35.195 -21.438 1.00 10.48 436 GLY A O 1
ATOM 6025 N N . SER A 1 415 ? -11.563 34.133 -21.335 1.00 8.85 437 SER A N 1
ATOM 6026 C CA . SER A 1 415 ? -12.101 32.865 -21.850 1.00 7.84 437 SER A CA 1
ATOM 6027 C C . SER A 1 415 ? -13.252 32.387 -20.954 1.00 6.96 437 SER A C 1
ATOM 6028 O O . SER A 1 415 ? -13.229 32.549 -19.731 1.00 8.37 437 SER A O 1
ATOM 6036 N N . THR A 1 416 ? -14.252 31.751 -21.570 1.00 7.32 438 THR A N 1
ATOM 6037 C CA . THR A 1 416 ? -15.385 31.213 -20.899 1.00 6.82 438 THR A CA 1
ATOM 6038 C C . THR A 1 416 ? -15.942 30.018 -21.625 1.00 6.60 438 THR A C 1
ATOM 6039 O O . THR A 1 416 ? -15.608 29.797 -22.796 1.00 6.87 438 THR A O 1
ATOM 6050 N N . VAL A 1 417 ? -16.759 29.224 -20.945 1.00 6.37 439 VAL A N 1
ATOM 6051 C CA . VAL A 1 417 ? -17.555 28.149 -21.539 1.00 5.49 439 VAL A CA 1
ATOM 6052 C C . VAL A 1 417 ? -18.984 28.244 -21.054 1.00 5.62 439 VAL A C 1
ATOM 6053 O O . VAL A 1 417 ? -19.190 28.599 -19.887 1.00 6.29 439 VAL A O 1
ATOM 6066 N N . THR A 1 418 ? -19.927 27.918 -21.901 1.00 5.61 440 THR A N 1
ATOM 6067 C CA . THR A 1 418 ? -21.335 27.840 -21.502 1.00 5.92 440 THR A CA 1
ATOM 6068 C C . THR A 1 418 ? -21.938 26.507 -21.862 1.00 5.70 440 THR A C 1
ATOM 6069 O O . THR A 1 418 ? -21.839 26.074 -23.007 1.00 6.87 440 THR A O 1
ATOM 6080 N N . PHE A 1 419 ? -22.488 25.830 -20.880 1.00 5.34 441 PHE A N 1
ATOM 6081 C CA . PHE A 1 419 ? -23.188 24.560 -21.004 1.00 5.48 441 PHE A CA 1
ATOM 6082 C C . PHE A 1 419 ? -24.666 24.853 -20.788 1.00 5.92 441 PHE A C 1
ATOM 6083 O O . PHE A 1 419 ? -25.045 25.614 -19.945 1.00 7.14 441 PHE A O 1
ATOM 6100 N N . SER A 1 420 ? -25.528 24.136 -21.568 1.00 5.62 442 SER A N 1
ATOM 6101 C CA . SER A 1 420 ? -26.931 24.342 -21.405 1.00 6.19 442 SER A CA 1
ATOM 6102 C C . SER A 1 420 ? -27.710 23.139 -21.827 1.00 6.10 442 SER A C 1
ATOM 6103 O O . SER A 1 420 ? -27.231 22.215 -22.466 1.00 6.41 442 SER A O 1
ATOM 6111 N N . ASN A 1 421 ? -28.987 23.126 -21.448 1.00 6.33 443 ASN A N 1
ATOM 6112 C CA . ASN A 1 421 ? -29.929 22.118 -21.887 1.00 7.37 443 ASN A CA 1
ATOM 6113 C C . ASN A 1 421 ? -29.445 20.677 -21.579 1.00 6.38 443 ASN A C 1
ATOM 6114 O O . ASN A 1 421 ? -29.566 19.810 -22.413 1.00 7.39 443 ASN A O 1
ATOM 6125 N N . ILE A 1 422 ? -28.999 20.469 -20.351 1.00 6.03 444 ILE A N 1
ATOM 6126 C CA . ILE A 1 422 ? -28.544 19.139 -19.951 1.00 6.19 444 ILE A CA 1
ATOM 6127 C C . ILE A 1 422 ? -29.797 18.237 -19.894 1.00 6.35 444 ILE A C 1
ATOM 6128 O O . ILE A 1 422 ? -30.829 18.583 -19.302 1.00 6.91 444 ILE A O 1
ATOM 6144 N N . LYS A 1 423 ? -29.645 17.052 -20.462 1.00 6.30 445 LYS A N 1
ATOM 6145 C CA . LYS A 1 423 ? -30.795 16.145 -20.586 1.00 6.44 445 LYS A CA 1
ATOM 6146 C C . LYS A 1 423 ? -30.327 14.699 -20.588 1.00 6.28 445 LYS A C 1
ATOM 6147 O O . LYS A 1 423 ? -29.349 14.331 -21.224 1.00 6.07 445 LYS A O 1
ATOM 6166 N N . ILE A 1 424 ? -31.111 13.860 -19.927 1.00 7.25 446 ILE A N 1
ATOM 6167 C CA . ILE A 1 424 ? -30.987 12.442 -20.016 1.00 7.54 446 ILE A CA 1
ATOM 6168 C C . ILE A 1 424 ? -32.318 11.807 -20.329 1.00 7.08 446 ILE A C 1
ATOM 6169 O O . ILE A 1 424 ? -33.342 12.330 -19.892 1.00 8.16 446 ILE A O 1
ATOM 6185 N N . GLY A 1 425 ? -32.277 10.703 -21.082 1.00 7.87 447 GLY A N 1
ATOM 6186 C CA . GLY A 1 425 ? -33.512 10.040 -21.438 1.00 9.48 447 GLY A CA 1
ATOM 6187 C C . GLY A 1 425 ? -33.186 8.821 -22.260 1.00 8.16 447 GLY A C 1
ATOM 6188 O O . GLY A 1 425 ? -32.020 8.396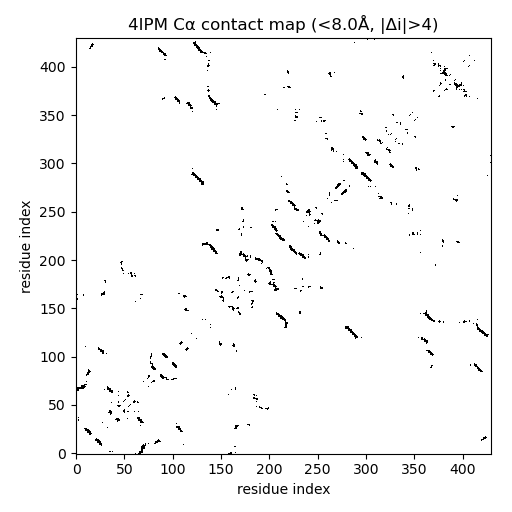 -22.350 1.00 8.43 447 GLY A O 1
ATOM 6192 N N . PRO A 1 426 ? -34.202 8.185 -22.850 1.00 9.84 448 PRO A N 1
ATOM 6193 C CA . PRO A 1 426 ? -34.026 6.988 -23.663 1.00 9.77 448 PRO A CA 1
ATOM 6194 C C . PRO A 1 426 ? -33.181 7.259 -24.918 1.00 8.38 448 PRO A C 1
ATOM 6195 O O . PRO A 1 426 ? -33.119 8.406 -25.411 1.00 9.60 448 PRO A O 1
ATOM 6206 N N . ILE A 1 427 ? -32.503 6.232 -25.438 1.00 7.24 449 ILE A N 1
ATOM 6207 C CA . ILE A 1 427 ? -31.726 6.366 -26.663 1.00 6.94 449 ILE A CA 1
ATOM 6208 C C . ILE A 1 427 ? -32.660 6.594 -27.854 1.00 8.60 449 ILE A C 1
ATOM 6209 O O . ILE A 1 427 ? -33.628 5.893 -28.063 1.00 12.05 449 ILE A O 1
ATOM 6225 N N . GLN A 1 428 ? -32.349 7.666 -28.621 1.00 7.66 450 GLN A N 1
ATOM 6226 C CA . GLN A 1 428 ? -33.081 8.085 -29.781 1.00 7.39 450 GLN A CA 1
ATOM 6227 C C . GLN A 1 428 ? -32.378 7.664 -31.037 1.00 7.25 450 GLN A C 1
ATOM 6228 O O . GLN A 1 428 ? -31.192 7.368 -31.054 1.00 9.93 450 GLN A O 1
ATOM 6242 N N . SER A 1 429 ? -33.100 7.676 -32.147 1.00 8.39 451 SER A N 1
ATOM 6243 C CA . SER A 1 429 ? -32.566 7.431 -33.494 1.00 7.86 451 SER A CA 1
ATOM 6244 C C . SER A 1 429 ? -32.354 8.712 -34.256 1.00 6.75 451 SER A C 1
ATOM 62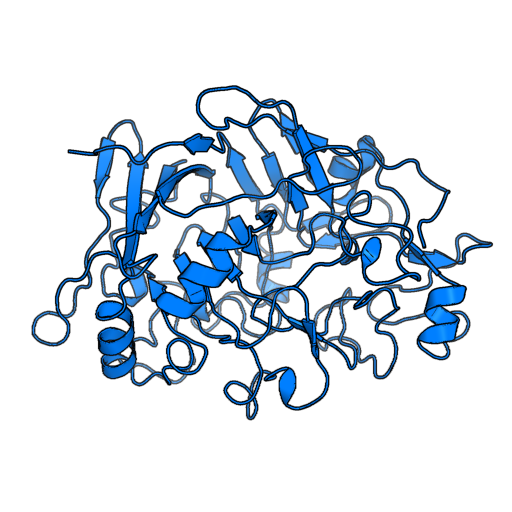45 O O . SER A 1 429 ? -33.194 9.620 -34.193 1.00 8.77 451 SER A O 1
ATOM 6253 N N . TYR A 1 430 ? -31.208 8.808 -34.912 1.00 7.08 452 TYR A N 1
ATOM 6254 C CA . TYR A 1 430 ? -30.817 9.963 -35.684 1.00 6.75 452 TYR A CA 1
ATOM 6255 C C . TYR A 1 430 ? -30.454 9.542 -37.076 1.00 7.34 452 TYR A C 1
ATOM 6256 O O . TYR A 1 430 ? -29.426 8.880 -37.260 1.00 8.71 452 TYR A O 1
ATOM 6274 N N . ASP A 1 431 ? -31.273 9.914 -38.059 1.00 6.72 453 ASP A N 1
ATOM 6275 C CA . ASP A 1 431 ? -31.100 9.550 -39.481 1.00 8.88 453 ASP A CA 1
ATOM 6276 C C . ASP A 1 431 ? -30.883 10.828 -40.344 1.00 8.47 453 ASP A C 1
ATOM 6277 O O . ASP A 1 431 ? -30.450 11.850 -39.780 1.00 11.21 453 ASP A O 1
#

B-factor: mean 12.73, std 11.41, range [3.62, 194.46]

InterPro domains:
  IPR001722 Glycoside hydrolase, family 7 [PF00840] (21-446)
  IPR001722 Glycoside hydrolase, family 7 [PR00734] (37-54)
  IPR001722 Glycoside hydrolase, family 7 [PR00734] (71-90)
  IPR001722 Glycoside hydrolase, family 7 [PR00734] (133-153)
  IPR001722 Glycoside hydrolase, family 7 [PR00734] (153-171)
  IPR001722 Glycoside hydrolase, family 7 [PR00734] (177-193)
  IPR001722 Glycoside hydrolase, family 7 [PR00734] (223-246)
  IPR001722 Glycoside hydrolase, family 7 [PR00734] (294-307)
  IPR001722 Glycoside hydrolase, family 7 [PR00734] (380-399)
  IPR001722 Glycoside hydrolase, family 7 [PR00734] (430-447)
  IPR001722 Glycoside hydrolase, family 7 [PTHR33753] (4-446)
  IPR001722 Glycoside hydrolase, family 7 [cd07999] (26-442)
  IPR013320 Concanavalin A-like lectin/glucanase domain superfamily [SSF49899] (18-446)
  IPR037019 Glycoside hydrolase family 7, catalytic domain superfamily [G3DSA:2.70.100.10] (18-448)

CATH classification: 2.70.100.10

Solvent-accessible surface area: 16591 Å² total